Protein AF-A0AAU2NK69-F1 (afdb_monomer)

Nearest PDB structures (foldseek):
  8wtm-assembly1_A  TM=5.846E-01  e=4.350E-03  Arabidopsis thaliana
  7r87-assembly1_B  TM=4.217E-01  e=1.149E-03  Homo sapiens
  7r8b-assembly1_B  TM=4.618E-01  e=5.195E-03  Homo sapiens
  7r8a-assembly1_B  TM=4.905E-01  e=9.670E-03  Homo sapiens
  7r88-assembly1_B  TM=3.684E-01  e=3.980E-03  Homo sapiens

Secondary structure (DSSP, 8-state):
-----------------------PPPP-PPPPP-PPPP---HHHHHHHHHHHHHHHHHHHHH-HHHHIIIIIHHHHHHHHHHHHGGG---S-EEEEEES--HHHHT--THHHHHHHTTEEEEEES-HHHHHHHHHHTS-SEEEEE-TTS-EEEEEE-SSHHHHHHHHHHHHHHHHHHHHHSTTSS-S--EEEEEE---S--HHHHHHHHHHHHHHHHHHHHHHHHHHHHHHHTTHHHHHHHSS--HHHHHHHHHHHHHHHHHHHHHHHHHHHTSTTT-----TTGGGHHHHHHHHHHHHHHHHHHHHHH-SSHHHHHHHHHHHHHHHHHHTTSSS-STTS-HHHHHHHHH-HHHHHHHHHHIIIII---HHHHHHHHHHHHHHHHHHHHHHHHH--SS--

Foldseek 3Di:
DDDDDDDDDDDDDDDDDDDDDDDDDDDDDDPDDPDDDDDDDPVVQVVLLVVLLVVVLVVCVVPPVLCCLLAVVLVVVLVVCLVVQQADDDQAFEEEEAPDDVLLVVDDDPSVVVCVVRYHYHYDPDPVVVLVCQQAVVGQWYWYADPQQEIEIEGECLHNNNLVSVCVSVVVSQVVVQVVVPPDDRSYDYDYDYDHHPYDRVLLLQLLLSLLLSLLLSLLLLLQLVLLVCQVVVVLVVVVVDPHDPVSNVSSSLVSSLVSSVVSSVSSVVVCCPPSNPQDFAPQLCLLSLLSSLQSLLSSLNSLLLNLQDNDSVSSNVSSCVPSVVLSVLLSNHHDNPPPDPVSVVVNVLRLSNLSSQLNSCRGRVNHDPVSNVVSSVSSNVSSVVSNVVSVVSHDSHDD

Sequence (400 aa):
MTADPTQADPARAGGTQADGTGTAVPAQRKPGTPSAPAGQPERERVSAFVSLSRVMLVAFFRDKAAVFFVLLFPLMFLMLFGTLLKGAGSPHAKVEQVGAVQLLDSVQGDGRAELEKVLTLSRSDNEAASLEKVRKGDLDALIKQGPDGRIELRFSAADQVRAGTVQGIVNSVVQQANQAATGKPPAFVLDATRVEDESLKPIQFLTPGLLGWAVATGAVFSASLTLVSWRQKKVLRRLRLAPVSAGSIVASRIAVSVLTALTQTAIFLAIATTPYFGLKLTGNWWLIVPLVVCATIAFMSIGLLAGAVAKTEEAANGISQIIVLPMSFLSGSFFPTDDMPSWLKAISNALPLKHLVTAAQSVLSKGGGVMDALPAMGGLLVFAAVVTAIAWRFFRWEDA

pLDDT: mean 79.32, std 16.95, range [30.45, 98.38]

Mean predicted aligned error: 14.8 Å

Solvent-accessible surface area (backbone atoms only — not comparable to full-atom values): 21645 Å² total; per-residue (Å²): 136,87,78,88,90,86,85,91,86,91,81,89,84,85,88,80,92,82,78,95,76,90,77,80,79,82,78,83,76,75,82,74,76,83,72,75,81,74,81,76,56,68,71,58,52,52,50,50,25,55,51,50,26,51,52,54,49,54,50,46,72,68,34,61,65,60,44,40,61,47,52,49,45,47,51,52,47,50,52,50,52,51,62,67,39,67,49,65,45,63,76,66,35,38,35,35,33,39,56,80,43,63,74,67,70,67,49,62,69,71,62,39,58,58,45,57,75,38,34,51,78,47,80,42,84,50,60,70,61,52,51,49,32,21,31,59,50,79,24,43,25,38,40,35,48,47,98,82,40,34,34,42,35,41,28,20,65,59,34,46,38,28,35,49,49,52,51,51,53,52,50,51,52,45,50,52,56,39,61,73,48,72,95,56,79,75,59,52,47,83,47,77,44,81,41,83,36,72,32,79,41,62,48,44,63,37,48,32,8,46,50,39,48,37,42,39,52,39,26,20,53,54,33,8,41,50,50,28,50,29,46,76,70,46,43,56,62,53,51,72,73,40,101,56,59,69,66,38,53,52,50,22,50,51,52,39,54,37,51,50,45,52,51,39,49,51,55,49,50,59,55,39,45,32,82,90,58,53,42,67,71,30,97,37,34,71,57,48,56,66,41,49,46,30,44,32,52,27,24,26,20,52,8,38,31,31,14,32,73,30,91,43,58,66,50,13,51,52,49,45,46,68,54,49,53,59,46,40,63,52,21,34,23,81,42,86,60,84,86,48,56,70,75,56,41,55,55,22,73,71,37,62,57,20,36,49,16,55,27,33,33,29,17,34,54,68,50,31,54,68,81,61,37,46,62,31,37,52,51,19,44,53,48,18,53,54,40,36,56,54,19,58,76,54,53,63,90,66,88,130

Structure (mmCIF, N/CA/C/O backbone):
data_AF-A0AAU2NK69-F1
#
_entry.id   AF-A0AAU2NK69-F1
#
loop_
_atom_site.group_PDB
_atom_site.id
_atom_site.type_symbol
_atom_site.label_atom_id
_atom_site.label_alt_id
_atom_site.label_comp_id
_atom_site.label_asym_id
_atom_site.label_entity_id
_atom_site.label_seq_id
_atom_site.pdbx_PDB_ins_code
_atom_site.Cartn_x
_atom_site.Cartn_y
_atom_site.Cartn_z
_atom_site.occupancy
_atom_site.B_iso_or_equiv
_atom_site.auth_seq_id
_atom_site.auth_comp_id
_atom_site.auth_asym_id
_atom_site.auth_atom_id
_atom_site.pdbx_PDB_model_num
ATOM 1 N N . MET A 1 1 ? 26.430 24.837 -92.856 1.00 41.66 1 MET A N 1
ATOM 2 C CA . MET A 1 1 ? 27.822 24.435 -92.571 1.00 41.66 1 MET A CA 1
ATOM 3 C C . MET A 1 1 ? 27.748 23.114 -91.810 1.00 41.66 1 MET A C 1
ATOM 5 O O . MET A 1 1 ? 27.564 23.149 -90.607 1.00 41.66 1 MET A O 1
ATOM 9 N N . THR A 1 2 ? 27.391 22.007 -92.479 1.00 37.16 2 THR A N 1
ATOM 10 C CA . THR A 1 2 ? 28.264 21.043 -93.210 1.00 37.16 2 THR A CA 1
ATOM 11 C C . THR A 1 2 ? 29.217 20.314 -92.259 1.00 37.16 2 THR A C 1
ATOM 13 O O . THR A 1 2 ? 29.945 20.997 -91.557 1.00 37.16 2 THR A O 1
ATOM 16 N N . ALA A 1 3 ? 29.384 18.997 -92.214 1.00 33.62 3 ALA A N 1
ATOM 17 C CA . ALA A 1 3 ? 28.722 17.786 -92.704 1.00 33.62 3 ALA A CA 1
ATOM 18 C C . ALA A 1 3 ? 29.544 16.619 -92.079 1.00 33.62 3 ALA A C 1
ATOM 20 O O . ALA A 1 3 ? 30.720 16.808 -91.771 1.00 33.62 3 ALA A O 1
ATOM 21 N N . ASP A 1 4 ? 28.939 15.447 -91.895 1.00 39.50 4 ASP A N 1
ATOM 22 C CA . ASP A 1 4 ? 29.607 14.123 -91.791 1.00 39.50 4 ASP A CA 1
ATOM 23 C C . ASP A 1 4 ? 30.289 13.775 -93.157 1.00 39.50 4 ASP A C 1
ATOM 25 O O . ASP A 1 4 ? 30.136 14.594 -94.074 1.00 39.50 4 ASP A O 1
ATOM 29 N N . PRO A 1 5 ? 30.870 12.590 -93.489 1.00 60.31 5 PRO A N 1
ATOM 30 C CA . PRO A 1 5 ? 31.552 11.471 -92.784 1.00 60.31 5 PRO A CA 1
ATOM 31 C C . PRO A 1 5 ? 32.886 11.042 -93.476 1.00 60.31 5 PRO A C 1
ATOM 33 O O . PRO A 1 5 ? 33.189 11.495 -94.576 1.00 60.31 5 PRO A O 1
ATOM 36 N N . THR A 1 6 ? 33.653 10.087 -92.913 1.00 40.06 6 THR A N 1
ATOM 37 C CA . THR A 1 6 ? 34.457 9.036 -93.631 1.00 40.06 6 THR A CA 1
ATOM 38 C C . THR A 1 6 ? 35.126 8.130 -92.574 1.00 40.06 6 THR A C 1
ATOM 40 O O . THR A 1 6 ? 35.854 8.640 -91.734 1.00 40.06 6 THR A O 1
ATOM 43 N N . GLN A 1 7 ? 34.804 6.851 -92.339 1.00 35.44 7 GLN A N 1
ATOM 44 C CA . GLN A 1 7 ? 34.731 5.616 -93.144 1.00 35.44 7 GLN A CA 1
ATOM 45 C C . GLN A 1 7 ? 36.096 4.987 -93.527 1.00 35.44 7 GLN A C 1
ATOM 47 O O . GLN A 1 7 ? 36.883 5.616 -94.224 1.00 35.44 7 GLN A O 1
ATOM 52 N N . ALA A 1 8 ? 36.243 3.703 -93.136 1.00 33.97 8 ALA A N 1
ATOM 53 C CA . ALA A 1 8 ? 37.130 2.630 -93.639 1.00 33.97 8 ALA A CA 1
ATOM 54 C C . ALA A 1 8 ? 38.636 2.674 -93.276 1.00 33.97 8 ALA A C 1
ATOM 56 O O . ALA A 1 8 ? 39.228 3.740 -93.242 1.00 33.97 8 ALA A O 1
ATOM 57 N N . ASP A 1 9 ? 39.392 1.586 -93.073 1.00 39.81 9 ASP A N 1
ATOM 58 C CA . ASP A 1 9 ? 39.226 0.132 -92.835 1.00 39.81 9 ASP A CA 1
ATOM 59 C C . ASP A 1 9 ? 40.685 -0.400 -92.559 1.00 39.81 9 ASP A C 1
ATOM 61 O O . ASP A 1 9 ? 41.514 0.404 -92.129 1.00 39.81 9 ASP A O 1
ATOM 65 N N . PRO A 1 10 ? 41.090 -1.678 -92.718 1.00 51.94 10 PRO A N 1
ATOM 66 C CA . PRO A 1 10 ? 41.603 -2.529 -91.642 1.00 51.94 10 PRO A CA 1
ATOM 67 C C . PRO A 1 10 ? 43.088 -2.928 -91.807 1.00 51.94 10 PRO A C 1
ATOM 69 O O . PRO A 1 10 ? 43.726 -2.620 -92.808 1.00 51.94 10 PRO A O 1
ATOM 72 N N . ALA A 1 11 ? 43.616 -3.708 -90.853 1.00 32.94 11 ALA A N 1
ATOM 73 C CA . ALA A 1 11 ? 44.327 -4.982 -91.090 1.00 32.94 11 ALA A CA 1
ATOM 74 C C . ALA A 1 11 ? 45.429 -5.274 -90.054 1.00 32.94 11 ALA A C 1
ATOM 76 O O . ALA A 1 11 ? 46.320 -4.461 -89.857 1.00 32.94 11 ALA A O 1
ATOM 77 N N . ARG A 1 12 ? 45.373 -6.519 -89.537 1.00 33.25 12 ARG A N 1
ATOM 78 C CA . ARG A 1 12 ? 46.473 -7.499 -89.335 1.00 33.25 12 ARG A CA 1
ATOM 79 C C . ARG A 1 12 ? 47.702 -7.052 -88.520 1.00 33.25 12 ARG A C 1
ATOM 81 O O . ARG A 1 12 ? 48.270 -6.005 -88.737 1.00 33.25 12 ARG A O 1
ATOM 88 N N . ALA A 1 13 ? 48.313 -7.855 -87.662 1.00 33.56 13 ALA A N 1
ATOM 89 C CA . ALA A 1 13 ? 48.222 -9.264 -87.309 1.00 33.56 13 ALA A CA 1
ATOM 90 C C . ALA A 1 13 ? 49.129 -9.462 -86.078 1.00 33.56 13 ALA A C 1
ATOM 92 O O . ALA A 1 13 ? 50.013 -8.645 -85.830 1.00 33.56 13 ALA A O 1
ATOM 93 N N . GLY A 1 14 ? 48.968 -10.571 -85.359 1.00 32.50 14 GLY A N 1
ATOM 94 C CA . GLY A 1 14 ? 49.970 -11.012 -84.388 1.00 32.50 14 GLY A CA 1
ATOM 95 C C . GLY A 1 14 ? 49.354 -11.782 -83.238 1.00 32.50 14 GLY A C 1
ATOM 96 O O . GLY A 1 14 ? 49.140 -11.231 -82.165 1.00 32.50 14 GLY A O 1
ATOM 97 N N . GLY A 1 15 ? 49.031 -13.048 -83.486 1.00 30.45 15 GLY A N 1
ATOM 98 C CA . GLY A 1 15 ? 48.683 -13.976 -82.424 1.00 30.45 15 GLY A CA 1
ATOM 99 C C . GLY A 1 15 ? 49.918 -14.401 -81.638 1.00 30.45 15 GLY A C 1
ATOM 100 O O . GLY A 1 15 ? 50.970 -14.625 -82.228 1.00 30.45 15 GLY A O 1
ATOM 101 N N . THR A 1 16 ? 49.728 -14.602 -80.336 1.00 36.88 16 THR A N 1
ATOM 102 C CA . THR A 1 16 ? 50.497 -15.568 -79.550 1.00 36.88 16 THR A CA 1
ATOM 103 C C . THR A 1 16 ? 49.541 -16.216 -78.551 1.00 36.88 16 THR A C 1
ATOM 105 O O . THR A 1 16 ? 49.052 -15.571 -77.628 1.00 36.88 16 THR A O 1
ATOM 108 N N . GLN A 1 17 ? 49.235 -17.492 -78.790 1.00 34.06 17 GLN A N 1
ATOM 109 C CA . GLN A 1 17 ? 48.651 -18.422 -77.826 1.00 34.06 17 GLN A CA 1
ATOM 110 C C . GLN A 1 17 ? 49.761 -18.959 -76.916 1.00 34.06 17 GLN A C 1
ATOM 112 O O . GLN A 1 17 ? 50.756 -19.463 -77.428 1.00 34.06 17 GLN A O 1
ATOM 117 N N . ALA A 1 18 ? 49.551 -18.865 -75.604 1.00 35.06 18 ALA A N 1
ATOM 118 C CA . ALA A 1 18 ? 50.078 -19.689 -74.503 1.00 35.06 18 ALA A CA 1
ATOM 119 C C . ALA A 1 18 ? 49.624 -18.967 -73.213 1.00 35.06 18 ALA A C 1
ATOM 121 O O . ALA A 1 18 ? 49.656 -17.745 -73.169 1.00 35.06 18 ALA A O 1
ATOM 122 N N . ASP A 1 19 ? 49.153 -19.557 -72.127 1.00 34.94 19 ASP A N 1
ATOM 123 C CA . ASP A 1 19 ? 49.044 -20.939 -71.699 1.00 34.94 19 ASP A CA 1
ATOM 124 C C . ASP A 1 19 ? 48.004 -20.962 -70.559 1.00 34.94 19 ASP A C 1
ATOM 126 O O . ASP A 1 19 ? 47.722 -19.932 -69.936 1.00 34.94 19 ASP A O 1
ATOM 130 N N . GLY A 1 20 ? 47.393 -22.111 -70.301 1.00 37.00 20 GLY A N 1
ATOM 131 C CA . GLY A 1 20 ? 46.309 -22.235 -69.332 1.00 37.00 20 GLY A CA 1
ATOM 132 C C . GLY A 1 20 ? 46.740 -21.997 -67.882 1.00 37.00 20 GLY A C 1
ATOM 133 O O . GLY A 1 20 ? 47.707 -22.573 -67.408 1.00 37.00 20 GLY A O 1
ATOM 134 N N . THR A 1 21 ? 45.944 -21.233 -67.134 1.00 38.16 21 THR A N 1
ATOM 135 C CA . THR A 1 21 ? 45.695 -21.471 -65.702 1.00 38.16 21 THR A CA 1
ATOM 136 C C . THR A 1 21 ? 44.331 -20.886 -65.342 1.00 38.16 21 THR A C 1
ATOM 138 O O . THR A 1 21 ? 44.120 -19.675 -65.325 1.00 38.16 21 THR A O 1
ATOM 141 N N . GLY A 1 22 ? 43.363 -21.767 -65.090 1.00 38.09 22 GLY A N 1
ATOM 142 C CA . GLY A 1 22 ? 42.047 -21.378 -64.607 1.00 38.09 22 GLY A CA 1
ATOM 143 C C . GLY A 1 22 ? 42.153 -20.785 -63.206 1.00 38.09 22 GLY A C 1
ATOM 144 O O . GLY A 1 22 ? 42.473 -21.490 -62.252 1.00 38.09 22 GLY A O 1
ATOM 145 N N . THR A 1 23 ? 41.854 -19.498 -63.068 1.00 40.66 23 THR A N 1
ATOM 146 C CA . THR A 1 23 ? 41.579 -18.876 -61.772 1.00 40.66 23 THR A CA 1
ATOM 147 C C . THR A 1 23 ? 40.068 -18.804 -61.586 1.00 40.66 23 THR A C 1
ATOM 149 O O . THR A 1 23 ? 39.355 -18.041 -62.233 1.00 40.66 23 THR A O 1
ATOM 152 N N . ALA A 1 24 ? 39.571 -19.688 -60.722 1.00 41.47 24 ALA A N 1
ATOM 153 C CA . ALA A 1 24 ? 38.180 -19.757 -60.315 1.00 41.47 24 ALA A CA 1
ATOM 154 C C . ALA A 1 24 ? 37.715 -18.423 -59.708 1.00 41.47 24 ALA A C 1
ATOM 156 O O . ALA A 1 24 ? 38.338 -17.880 -58.795 1.00 41.47 24 ALA A O 1
ATOM 157 N N . VAL A 1 25 ? 36.580 -17.928 -60.197 1.00 45.50 25 VAL A N 1
ATOM 158 C CA . VAL A 1 25 ? 35.818 -16.826 -59.602 1.00 45.50 25 VAL A CA 1
ATOM 159 C C . VAL A 1 25 ? 35.436 -17.217 -58.165 1.00 45.50 25 VAL A C 1
ATOM 161 O O . VAL A 1 25 ? 34.802 -18.261 -57.985 1.00 45.50 25 VAL A O 1
ATOM 164 N N . PRO A 1 26 ? 35.770 -16.437 -57.120 1.00 40.78 26 PRO A N 1
ATOM 165 C CA . PRO A 1 26 ? 35.341 -16.773 -55.772 1.00 40.78 26 PRO A CA 1
ATOM 166 C C . PRO A 1 26 ? 33.831 -16.541 -55.648 1.00 40.78 26 PRO A C 1
ATOM 168 O O . PRO A 1 26 ? 33.332 -15.425 -55.795 1.00 40.78 26 PRO A O 1
ATOM 171 N N . ALA A 1 27 ? 33.099 -17.622 -55.378 1.00 45.53 27 ALA A N 1
ATOM 172 C CA . ALA A 1 27 ? 31.671 -17.599 -55.107 1.00 45.53 27 ALA A CA 1
ATOM 173 C C . ALA A 1 27 ? 31.355 -16.643 -53.942 1.00 45.53 27 ALA A C 1
ATOM 175 O O . ALA A 1 27 ? 31.844 -16.815 -52.822 1.00 45.53 27 ALA A O 1
ATOM 176 N N . GLN A 1 28 ? 30.503 -15.649 -54.203 1.00 47.31 28 GLN A N 1
ATOM 177 C CA . GLN A 1 28 ? 29.918 -14.785 -53.182 1.00 47.31 28 GLN A CA 1
ATOM 178 C C . GLN A 1 28 ? 29.168 -15.647 -52.155 1.00 47.31 28 GLN A C 1
ATOM 180 O O . GLN A 1 28 ? 28.107 -16.207 -52.438 1.00 47.31 28 GLN A O 1
ATOM 185 N N . ARG A 1 29 ? 29.714 -15.760 -50.938 1.00 42.28 29 ARG A N 1
ATOM 186 C CA . ARG A 1 29 ? 28.979 -16.316 -49.798 1.00 42.28 29 ARG A CA 1
ATOM 187 C C . ARG A 1 29 ? 27.814 -15.378 -49.479 1.00 42.28 29 ARG A C 1
ATOM 189 O O . ARG A 1 29 ? 28.032 -14.229 -49.103 1.00 42.28 29 ARG A O 1
ATOM 196 N N . LYS A 1 30 ? 26.584 -15.886 -49.610 1.00 46.16 30 LYS A N 1
ATOM 197 C CA . LYS A 1 30 ? 25.376 -15.250 -49.063 1.00 46.16 30 LYS A CA 1
ATOM 198 C C . LYS A 1 30 ? 25.632 -14.869 -47.593 1.00 46.16 30 LYS A C 1
ATOM 200 O O . LYS A 1 30 ? 26.174 -15.705 -46.864 1.00 46.16 30 LYS A O 1
ATOM 205 N N . PRO A 1 31 ? 25.255 -13.662 -47.135 1.00 43.19 31 PRO A N 1
ATOM 206 C CA . PRO A 1 31 ? 25.358 -13.314 -45.726 1.00 43.19 31 PRO A CA 1
ATOM 207 C C . PRO A 1 31 ? 24.465 -14.269 -44.933 1.00 43.19 31 PRO A C 1
ATOM 209 O O . PRO A 1 31 ? 23.253 -14.327 -45.144 1.00 43.19 31 PRO A O 1
ATOM 212 N N . GLY A 1 32 ? 25.089 -15.068 -44.068 1.00 41.06 32 GLY A N 1
ATOM 213 C CA . GLY A 1 32 ? 24.374 -15.930 -43.143 1.00 41.06 32 GLY A CA 1
ATOM 214 C C . GLY A 1 32 ? 23.431 -15.086 -42.296 1.00 41.06 32 GLY A C 1
ATOM 215 O O . GLY A 1 32 ? 23.815 -14.045 -41.761 1.00 41.06 32 GLY A O 1
ATOM 216 N N . THR A 1 33 ? 22.184 -15.529 -42.189 1.00 45.34 33 THR A N 1
ATOM 217 C CA . THR A 1 33 ? 21.250 -15.080 -41.159 1.00 45.34 33 THR A CA 1
ATOM 218 C C . THR A 1 33 ? 21.982 -15.122 -39.811 1.00 45.34 33 THR A C 1
ATOM 220 O O . THR A 1 33 ? 22.627 -16.139 -39.542 1.00 45.34 33 THR A O 1
ATOM 223 N N . PRO A 1 34 ? 21.938 -14.080 -38.958 1.00 42.38 34 PRO A N 1
ATOM 224 C CA . PRO A 1 34 ? 22.529 -14.174 -37.633 1.00 42.38 34 PRO A CA 1
ATOM 225 C C . PRO A 1 34 ? 21.760 -15.254 -36.874 1.00 42.38 34 PRO A C 1
ATOM 227 O O . PRO A 1 34 ? 20.625 -15.045 -36.448 1.00 42.38 34 PRO A O 1
ATOM 230 N N . SER A 1 35 ? 22.353 -16.437 -36.754 1.00 46.38 35 SER A N 1
ATOM 231 C CA . SER A 1 35 ? 21.906 -17.454 -35.818 1.00 46.38 35 SER A CA 1
ATOM 232 C C . SER A 1 35 ? 21.908 -16.814 -34.433 1.00 46.38 35 SER A C 1
ATOM 234 O O . SER A 1 35 ? 22.953 -16.348 -33.972 1.00 46.38 35 SER A O 1
ATOM 236 N N . ALA A 1 36 ? 20.733 -16.741 -33.801 1.00 45.91 36 ALA A N 1
ATOM 237 C CA . ALA A 1 36 ? 20.600 -16.319 -32.413 1.00 45.91 36 ALA A CA 1
ATOM 238 C C . ALA A 1 36 ? 21.638 -17.078 -31.566 1.00 45.91 36 ALA A C 1
ATOM 240 O O . ALA A 1 36 ? 21.773 -18.292 -31.750 1.00 45.91 36 ALA A O 1
ATOM 241 N N . PRO A 1 37 ? 22.403 -16.409 -30.685 1.00 49.41 37 PRO A N 1
ATOM 242 C CA . PRO A 1 37 ? 23.441 -17.093 -29.938 1.00 49.41 37 PRO A CA 1
ATOM 243 C C . PRO A 1 37 ? 22.795 -18.169 -29.062 1.00 49.41 37 PRO A C 1
ATOM 245 O O . PRO A 1 37 ? 21.971 -17.879 -28.189 1.00 49.41 37 PRO A O 1
ATOM 248 N N . ALA A 1 38 ? 23.166 -19.419 -29.345 1.00 53.62 38 ALA A N 1
ATOM 249 C CA . ALA A 1 38 ? 22.882 -20.576 -28.516 1.00 53.62 38 ALA A CA 1
ATOM 250 C C . ALA A 1 38 ? 23.330 -20.299 -27.071 1.00 53.62 38 ALA A C 1
ATOM 252 O O . ALA A 1 38 ? 24.283 -19.558 -26.831 1.00 53.62 38 ALA A O 1
ATOM 253 N N . GLY A 1 39 ? 22.577 -20.848 -26.117 1.00 53.22 39 GLY A N 1
ATOM 254 C CA . GLY A 1 39 ? 22.547 -20.437 -24.718 1.00 53.22 39 GLY A CA 1
ATOM 255 C C . GLY A 1 39 ? 23.902 -20.112 -24.086 1.00 53.22 39 GLY A C 1
ATOM 256 O O . GLY A 1 39 ? 24.739 -20.985 -23.899 1.00 53.22 39 GLY A O 1
ATOM 257 N N . GLN A 1 40 ? 24.054 -18.855 -23.661 1.00 57.31 40 GLN A N 1
ATOM 258 C CA . GLN A 1 40 ? 25.111 -18.446 -22.734 1.00 57.31 40 GLN A CA 1
ATOM 259 C C . GLN A 1 40 ? 25.109 -19.347 -21.487 1.00 57.31 40 GLN A C 1
ATOM 261 O O . GLN A 1 40 ? 24.011 -19.607 -20.968 1.00 57.31 40 GLN A O 1
ATOM 266 N N . PRO A 1 41 ? 26.282 -19.780 -20.986 1.00 62.84 41 PRO A N 1
ATOM 267 C CA . PRO A 1 41 ? 26.386 -20.631 -19.807 1.00 62.84 41 PRO A CA 1
ATOM 268 C C . PRO A 1 41 ? 25.707 -19.979 -18.595 1.00 62.84 41 PRO A C 1
ATOM 270 O O . PRO A 1 41 ? 25.813 -18.774 -18.367 1.00 62.84 41 PRO A O 1
ATOM 273 N N . GLU A 1 42 ? 25.003 -20.782 -17.795 1.00 60.50 42 GLU A N 1
ATOM 274 C CA . GLU A 1 42 ? 24.213 -20.342 -16.632 1.00 60.50 42 GLU A CA 1
ATOM 275 C C . GLU A 1 42 ? 25.010 -19.430 -15.681 1.00 60.50 42 GLU A C 1
ATOM 277 O O . GLU A 1 42 ? 24.503 -18.420 -15.191 1.00 60.50 42 GLU A O 1
ATOM 282 N N . ARG A 1 43 ? 26.308 -19.713 -15.522 1.00 60.94 43 ARG A N 1
ATOM 283 C CA . ARG A 1 43 ? 27.243 -18.939 -14.698 1.00 60.94 43 ARG A CA 1
ATOM 284 C C . ARG A 1 43 ? 27.451 -17.500 -15.193 1.00 60.94 43 ARG A C 1
ATOM 286 O O . ARG A 1 43 ? 27.555 -16.588 -14.374 1.00 60.94 43 ARG A O 1
ATOM 293 N N . GLU A 1 44 ? 27.462 -17.269 -16.508 1.00 65.88 44 GLU A N 1
ATOM 294 C CA . GLU A 1 44 ? 27.548 -15.919 -17.089 1.00 65.88 44 GLU A CA 1
ATOM 295 C C . GLU A 1 44 ? 26.238 -15.144 -16.910 1.00 65.88 44 GLU A C 1
ATOM 297 O O . GLU A 1 44 ? 26.263 -13.955 -16.592 1.00 65.88 44 GLU A O 1
ATOM 302 N N . ARG A 1 45 ? 25.086 -15.823 -17.012 1.00 62.78 45 ARG A N 1
ATOM 303 C CA . ARG A 1 45 ? 23.766 -15.209 -16.779 1.00 62.78 45 ARG A CA 1
ATOM 304 C C . ARG A 1 45 ? 23.583 -14.769 -15.328 1.00 62.78 45 ARG A C 1
ATOM 306 O O . ARG A 1 45 ? 23.096 -13.664 -15.086 1.00 62.78 45 ARG A O 1
ATOM 313 N N . VAL A 1 46 ? 23.991 -15.609 -14.373 1.00 66.06 46 VAL A N 1
ATOM 314 C CA . VAL A 1 46 ? 23.967 -15.287 -12.937 1.00 66.06 46 VAL A CA 1
ATOM 315 C C . VAL A 1 46 ? 24.922 -14.130 -12.632 1.00 66.06 46 VAL A C 1
ATOM 317 O O . VAL A 1 46 ? 24.538 -13.191 -11.936 1.00 66.06 46 VAL A O 1
ATOM 320 N N . SER A 1 47 ? 26.126 -14.133 -13.215 1.00 78.44 47 SER A N 1
ATOM 321 C CA . SER A 1 47 ? 27.089 -13.031 -13.074 1.00 78.44 47 SER A CA 1
ATOM 322 C C . SER A 1 47 ? 26.531 -11.702 -13.602 1.00 78.44 47 SER A C 1
ATOM 324 O O . SER A 1 47 ? 26.612 -10.674 -12.923 1.00 78.44 47 SER A O 1
ATOM 326 N N . ALA A 1 48 ? 25.875 -11.723 -14.768 1.00 80.75 48 ALA A N 1
ATOM 327 C CA . ALA A 1 48 ? 25.240 -10.542 -15.344 1.00 80.75 48 ALA A CA 1
ATOM 328 C C . ALA A 1 48 ? 24.080 -10.025 -14.479 1.00 80.75 48 ALA A C 1
ATOM 330 O O . ALA A 1 48 ? 24.004 -8.822 -14.227 1.00 80.75 48 ALA A O 1
ATOM 331 N N . PHE A 1 49 ? 23.216 -10.917 -13.977 1.00 84.81 49 PHE A N 1
ATOM 332 C CA . PHE A 1 49 ? 22.122 -10.547 -13.076 1.00 84.81 49 PHE A CA 1
ATOM 333 C C . PHE A 1 49 ? 22.641 -9.873 -11.800 1.00 84.81 49 PHE A C 1
ATOM 335 O O . PHE A 1 49 ? 22.192 -8.782 -11.453 1.00 84.81 49 PHE A O 1
ATOM 342 N N . VAL A 1 50 ? 23.613 -10.489 -11.119 1.00 84.94 50 VAL A N 1
ATOM 343 C CA . VAL A 1 50 ? 24.173 -9.960 -9.865 1.00 84.94 50 VAL A CA 1
ATOM 344 C C . VAL A 1 50 ? 24.873 -8.621 -10.100 1.00 84.94 50 VAL A C 1
ATOM 346 O O . VAL A 1 50 ? 24.676 -7.679 -9.330 1.00 84.94 50 VAL A O 1
ATOM 349 N N . SER A 1 51 ? 25.653 -8.509 -11.179 1.00 87.12 51 SER A N 1
ATOM 350 C CA . SER A 1 51 ? 26.364 -7.278 -11.530 1.00 87.12 51 SER A CA 1
ATOM 351 C C . SER A 1 51 ? 25.399 -6.122 -11.812 1.00 87.12 51 SER A C 1
ATOM 353 O O . SER A 1 51 ? 25.520 -5.053 -11.208 1.00 87.12 51 SER A O 1
ATOM 355 N N . LEU A 1 52 ? 24.381 -6.347 -12.652 1.00 86.00 52 LEU A N 1
ATOM 356 C CA . LEU A 1 52 ? 23.366 -5.338 -12.961 1.00 86.00 52 LEU A CA 1
ATOM 357 C C . LEU A 1 52 ? 22.569 -4.932 -11.721 1.00 86.00 52 LEU A C 1
ATOM 359 O O . LEU A 1 52 ? 22.412 -3.737 -11.467 1.00 86.00 52 LEU A O 1
ATOM 363 N N . SER A 1 53 ? 22.123 -5.905 -10.923 1.00 87.06 53 SER A N 1
ATOM 364 C CA . SER A 1 53 ? 21.380 -5.644 -9.689 1.00 87.06 53 SER A CA 1
ATOM 365 C C . SER A 1 53 ? 22.198 -4.789 -8.719 1.00 87.06 53 SER A C 1
ATOM 367 O O . SER A 1 53 ? 21.697 -3.802 -8.183 1.00 87.06 53 SER A O 1
ATOM 369 N N . ARG A 1 54 ? 23.490 -5.097 -8.550 1.00 90.25 54 ARG A N 1
ATOM 370 C CA . ARG A 1 54 ? 24.395 -4.311 -7.703 1.00 90.25 54 ARG A CA 1
ATOM 371 C C . ARG A 1 54 ? 24.554 -2.880 -8.212 1.00 90.25 54 ARG A C 1
ATOM 373 O O . ARG A 1 54 ? 24.463 -1.945 -7.420 1.00 90.25 54 ARG A O 1
ATOM 380 N N . VAL A 1 55 ? 24.789 -2.693 -9.511 1.00 88.44 55 VAL A N 1
ATOM 381 C CA . VAL A 1 55 ? 24.969 -1.358 -10.106 1.00 88.44 55 VAL A CA 1
ATOM 382 C C . VAL A 1 55 ? 23.715 -0.507 -9.930 1.00 88.44 55 VAL A C 1
ATOM 384 O O . VAL A 1 55 ? 23.812 0.641 -9.502 1.00 88.44 55 VAL A O 1
ATOM 387 N N . MET A 1 56 ? 22.540 -1.068 -10.213 1.00 87.56 56 MET A N 1
ATOM 388 C CA . MET A 1 56 ? 21.261 -0.380 -10.037 1.00 87.56 56 MET A CA 1
ATOM 389 C C . MET A 1 56 ? 21.002 0.006 -8.580 1.00 87.56 56 MET A C 1
ATOM 391 O O . MET A 1 56 ? 20.558 1.121 -8.318 1.00 87.56 56 MET A O 1
ATOM 395 N N . LEU A 1 57 ? 21.304 -0.890 -7.636 1.00 88.38 57 LEU A N 1
ATOM 396 C CA . LEU A 1 57 ? 21.126 -0.626 -6.212 1.00 88.38 57 LEU A CA 1
ATOM 397 C C . LEU A 1 57 ? 22.048 0.507 -5.738 1.00 88.38 57 LEU A C 1
ATOM 399 O O . LEU A 1 57 ? 21.605 1.435 -5.066 1.00 88.38 57 LEU A O 1
ATOM 403 N N . VAL A 1 58 ? 23.320 0.481 -6.145 1.00 88.50 58 VAL A N 1
ATOM 404 C CA . VAL A 1 58 ? 24.276 1.558 -5.843 1.00 88.50 58 VAL A CA 1
ATOM 405 C C . VAL A 1 58 ? 23.840 2.879 -6.480 1.00 88.50 58 VAL A C 1
ATOM 407 O O . VAL A 1 58 ? 23.964 3.926 -5.849 1.00 88.50 58 VAL A O 1
ATOM 410 N N . ALA A 1 59 ? 23.319 2.851 -7.709 1.00 86.19 59 ALA A N 1
ATOM 411 C CA . ALA A 1 59 ? 22.800 4.043 -8.373 1.00 86.19 59 ALA A CA 1
ATOM 412 C C . ALA A 1 59 ? 21.611 4.646 -7.610 1.00 86.19 59 ALA A C 1
ATOM 414 O O . ALA A 1 59 ? 21.592 5.856 -7.405 1.00 86.19 59 ALA A O 1
ATOM 415 N N . PHE A 1 60 ? 20.682 3.813 -7.127 1.00 86.81 60 PHE A N 1
ATOM 416 C CA . PHE A 1 60 ? 19.554 4.258 -6.306 1.00 86.81 60 PHE A CA 1
ATOM 417 C C . PHE A 1 60 ? 20.022 4.977 -5.037 1.00 86.81 60 PHE A C 1
ATOM 419 O O . PHE A 1 60 ? 19.621 6.108 -4.803 1.00 86.81 60 PHE A O 1
ATOM 426 N N . PHE A 1 61 ? 20.930 4.379 -4.258 1.00 87.56 61 PHE A N 1
ATOM 427 C CA . PHE A 1 61 ? 21.419 5.007 -3.023 1.00 87.56 61 PHE A CA 1
ATOM 428 C C . PHE A 1 61 ? 22.272 6.264 -3.253 1.00 87.56 61 PHE A C 1
ATOM 430 O O . PHE A 1 61 ? 22.424 7.080 -2.345 1.00 87.56 61 PHE A O 1
ATOM 437 N N . ARG A 1 62 ? 22.841 6.435 -4.452 1.00 89.12 62 ARG A N 1
ATOM 438 C CA . ARG A 1 62 ? 23.557 7.661 -4.842 1.00 89.12 62 ARG A CA 1
ATOM 439 C C . ARG A 1 62 ? 22.613 8.789 -5.252 1.00 89.12 62 ARG A C 1
ATOM 441 O O . ARG A 1 62 ? 22.992 9.955 -5.143 1.00 89.12 62 ARG A O 1
ATOM 448 N N . ASP A 1 63 ? 21.411 8.457 -5.707 1.00 88.12 63 ASP A N 1
ATOM 449 C CA . ASP A 1 63 ? 20.375 9.429 -6.023 1.00 88.12 63 ASP A CA 1
ATOM 450 C C . ASP A 1 63 ? 19.668 9.880 -4.737 1.00 88.12 63 ASP A C 1
ATOM 452 O O . ASP A 1 63 ? 18.723 9.260 -4.245 1.00 88.12 63 ASP A O 1
ATOM 456 N N . LYS A 1 64 ? 20.145 10.998 -4.181 1.00 87.19 64 LYS A N 1
ATOM 457 C CA . LYS A 1 64 ? 19.599 11.582 -2.949 1.00 87.19 64 LYS A CA 1
ATOM 458 C C . LYS A 1 64 ? 18.115 11.927 -3.073 1.00 87.19 64 LYS A C 1
ATOM 460 O O . LYS A 1 64 ? 17.396 11.816 -2.082 1.00 87.19 64 LYS A O 1
ATOM 465 N N . ALA A 1 65 ? 17.661 12.339 -4.259 1.00 84.00 65 ALA A N 1
ATOM 466 C CA . ALA A 1 65 ? 16.263 12.678 -4.481 1.00 84.00 65 ALA A CA 1
ATOM 467 C C . ALA A 1 65 ? 15.403 11.409 -4.449 1.00 84.00 65 ALA A C 1
ATOM 469 O O . ALA A 1 65 ? 14.414 11.362 -3.717 1.00 84.00 65 ALA A O 1
ATOM 470 N N . ALA A 1 66 ? 15.819 10.350 -5.151 1.00 83.25 66 ALA A N 1
ATOM 471 C CA . ALA A 1 66 ? 15.118 9.067 -5.120 1.00 83.25 66 ALA A CA 1
ATOM 472 C C . ALA A 1 66 ? 15.065 8.472 -3.704 1.00 83.25 66 ALA A C 1
ATOM 474 O O . ALA A 1 66 ? 14.003 8.043 -3.257 1.00 83.25 66 ALA A O 1
ATOM 475 N N . VAL A 1 67 ? 16.179 8.500 -2.965 1.00 87.25 67 VAL A N 1
ATOM 476 C CA . VAL A 1 67 ? 16.231 8.036 -1.569 1.00 87.25 67 VAL A CA 1
ATOM 477 C C . VAL A 1 67 ? 15.278 8.840 -0.683 1.00 87.25 67 VAL A C 1
ATOM 479 O O . VAL A 1 67 ? 14.528 8.251 0.095 1.00 87.25 67 VAL A O 1
ATOM 482 N N . PHE A 1 68 ? 15.264 10.169 -0.815 1.00 87.81 68 PHE A N 1
ATOM 483 C CA . PHE A 1 68 ? 14.370 11.032 -0.045 1.00 87.81 68 PHE A CA 1
ATOM 484 C C . PHE A 1 68 ? 12.893 10.703 -0.303 1.00 87.81 68 PHE A C 1
ATOM 486 O O . PHE A 1 68 ? 12.148 10.461 0.644 1.00 87.81 68 PHE A O 1
ATOM 493 N N . PHE A 1 69 ? 12.469 10.642 -1.568 1.00 83.44 69 PHE A N 1
ATOM 494 C CA . PHE A 1 69 ? 11.059 10.422 -1.908 1.00 83.44 69 PHE A CA 1
ATOM 495 C C . PHE A 1 69 ? 10.580 8.992 -1.646 1.00 83.44 69 PHE A C 1
ATOM 497 O O . PHE A 1 69 ? 9.420 8.799 -1.294 1.00 83.44 69 PHE A O 1
ATOM 504 N N . VAL A 1 70 ? 11.446 7.988 -1.797 1.00 85.62 70 VAL A N 1
ATOM 505 C CA . VAL A 1 70 ? 11.064 6.583 -1.594 1.00 85.62 70 VAL A CA 1
ATOM 506 C C . VAL A 1 70 ? 11.141 6.184 -0.120 1.00 85.62 70 VAL A C 1
ATOM 508 O O . VAL A 1 70 ? 10.258 5.481 0.362 1.00 85.62 70 VAL A O 1
ATOM 511 N N . LEU A 1 71 ? 12.165 6.628 0.619 1.00 87.00 71 LEU A N 1
ATOM 512 C CA . LEU A 1 71 ? 12.354 6.227 2.018 1.00 87.00 71 LEU A CA 1
ATOM 513 C C . LEU A 1 71 ? 11.848 7.274 3.011 1.00 87.00 71 LEU A C 1
ATOM 515 O O . LEU A 1 71 ? 11.107 6.929 3.926 1.00 87.00 71 LEU A O 1
ATOM 519 N N . LEU A 1 72 ? 12.239 8.542 2.860 1.00 88.00 72 LEU A N 1
ATOM 520 C CA . LEU A 1 72 ? 12.000 9.562 3.888 1.00 88.00 72 LEU A CA 1
ATOM 521 C C . LEU A 1 72 ? 10.570 10.114 3.845 1.00 88.00 72 LEU A C 1
ATOM 523 O O . LEU A 1 72 ? 9.928 10.284 4.878 1.00 88.00 72 LEU A O 1
ATOM 527 N N . PHE A 1 73 ? 10.057 10.381 2.648 1.00 87.81 73 PHE A N 1
ATOM 528 C CA . PHE A 1 73 ? 8.771 11.046 2.457 1.00 87.81 73 PHE A CA 1
ATOM 529 C C . PHE A 1 73 ? 7.576 10.261 3.037 1.00 87.81 73 PHE A C 1
ATOM 531 O O . PHE A 1 73 ? 6.784 10.859 3.768 1.00 87.81 73 PHE A O 1
ATOM 538 N N . PRO A 1 74 ? 7.457 8.931 2.853 1.00 88.50 74 PRO A N 1
ATOM 539 C CA . PRO A 1 74 ? 6.422 8.148 3.529 1.00 88.50 74 PRO A CA 1
ATOM 540 C C . PRO A 1 74 ? 6.501 8.203 5.054 1.00 88.50 74 PRO A C 1
ATOM 542 O O . PRO A 1 74 ? 5.471 8.208 5.722 1.00 88.50 74 PRO A O 1
ATOM 545 N N . LEU A 1 75 ? 7.711 8.271 5.613 1.00 90.38 75 LEU A N 1
ATOM 546 C CA . LEU A 1 75 ? 7.911 8.392 7.057 1.00 90.38 75 LEU A CA 1
ATOM 547 C C . LEU A 1 75 ? 7.489 9.768 7.564 1.00 90.38 75 LEU A C 1
ATOM 549 O O . LEU A 1 75 ? 6.910 9.865 8.640 1.00 90.38 75 LEU A O 1
ATOM 553 N N . MET A 1 76 ? 7.712 10.825 6.778 1.00 90.75 76 MET A N 1
ATOM 554 C CA . MET A 1 76 ? 7.172 12.151 7.083 1.00 90.75 76 MET A CA 1
ATOM 555 C C . MET A 1 76 ? 5.642 12.148 7.069 1.00 90.75 76 MET A C 1
ATOM 557 O O . MET A 1 76 ? 5.031 12.758 7.938 1.00 90.75 76 MET A O 1
ATOM 561 N N . PHE A 1 77 ? 5.015 11.432 6.133 1.00 85.69 77 PHE A N 1
ATOM 562 C CA . PHE A 1 77 ? 3.561 11.252 6.124 1.00 85.69 77 PHE A CA 1
ATOM 563 C C . PHE A 1 77 ? 3.081 10.445 7.327 1.00 85.69 77 PHE A C 1
ATOM 565 O O . PHE A 1 77 ? 2.123 10.847 7.975 1.00 85.69 77 PHE A O 1
ATOM 572 N N . LEU A 1 78 ? 3.762 9.357 7.684 1.00 86.56 78 LEU A N 1
ATOM 573 C CA . LEU A 1 78 ? 3.464 8.607 8.903 1.00 86.56 78 LEU A CA 1
ATOM 574 C C . LEU A 1 78 ? 3.556 9.512 10.139 1.00 86.56 78 LEU A C 1
ATOM 576 O O . LEU A 1 78 ? 2.657 9.505 10.973 1.00 86.56 78 LEU A O 1
ATOM 580 N N . MET A 1 79 ? 4.598 10.337 10.217 1.00 86.88 79 MET A N 1
ATOM 581 C CA . MET A 1 79 ? 4.815 11.311 11.283 1.00 86.88 79 MET A CA 1
ATOM 582 C C . MET A 1 79 ? 3.703 12.366 11.342 1.00 86.88 79 MET A C 1
ATOM 584 O O . MET A 1 79 ? 3.125 12.607 12.402 1.00 86.88 79 MET A O 1
ATOM 588 N N . LEU A 1 80 ? 3.364 12.961 10.200 1.00 85.25 80 LEU A N 1
ATOM 589 C CA . LEU A 1 80 ? 2.320 13.971 10.064 1.00 85.25 80 LEU A CA 1
ATOM 590 C C . LEU A 1 80 ? 0.932 13.401 10.383 1.00 85.25 80 LEU A C 1
ATOM 592 O O . LEU A 1 80 ? 0.224 13.947 11.215 1.00 85.25 80 LEU A O 1
ATOM 596 N N . PHE A 1 81 ? 0.533 12.291 9.764 1.00 76.88 81 PHE A N 1
ATOM 597 C CA . PHE A 1 81 ? -0.790 11.701 9.982 1.00 76.88 81 PHE A CA 1
ATOM 598 C C . PHE A 1 81 ? -0.893 11.050 11.364 1.00 76.88 81 PHE A C 1
ATOM 600 O O . PHE A 1 81 ? -1.924 11.159 12.019 1.00 76.88 81 PHE A O 1
ATOM 607 N N . GLY A 1 82 ? 0.184 10.441 11.860 1.00 72.81 82 GLY A N 1
ATOM 608 C CA . GLY A 1 82 ? 0.229 9.891 13.212 1.00 72.81 82 GLY A CA 1
ATOM 609 C C . GLY A 1 82 ? 0.130 10.957 14.305 1.00 72.81 82 GLY A C 1
ATOM 610 O O . GLY A 1 82 ? -0.449 10.687 15.355 1.00 72.81 82 GLY A O 1
ATOM 611 N N . THR A 1 83 ? 0.635 12.173 14.065 1.00 75.50 83 THR A N 1
ATOM 612 C CA . THR A 1 83 ? 0.453 13.310 14.986 1.00 75.50 83 THR A CA 1
ATOM 613 C C . THR A 1 83 ? -0.919 13.947 14.843 1.00 75.50 83 THR A C 1
ATOM 615 O O . THR A 1 83 ? -1.601 14.148 15.846 1.00 75.50 83 THR A O 1
ATOM 618 N N . LEU A 1 84 ? -1.337 14.225 13.608 1.00 73.12 84 LEU A N 1
ATOM 619 C CA . LEU A 1 84 ? -2.575 14.934 13.301 1.00 73.12 84 LEU A CA 1
ATOM 620 C C . LEU A 1 84 ? -3.822 14.137 13.714 1.00 73.12 84 LEU A C 1
ATOM 622 O O . LEU A 1 84 ? -4.748 14.698 14.290 1.00 73.12 84 LEU A O 1
ATOM 626 N N . LEU A 1 85 ? -3.853 12.825 13.449 1.00 64.12 85 LEU A N 1
ATOM 627 C CA . LEU A 1 85 ? -5.031 11.979 13.690 1.00 64.12 85 LEU A CA 1
ATOM 628 C C . LEU A 1 85 ? -5.057 11.302 15.056 1.00 64.12 85 LEU A C 1
ATOM 630 O O . LEU A 1 85 ? -5.963 10.520 15.331 1.00 64.12 85 LEU A O 1
ATOM 634 N N . LYS A 1 86 ? -4.130 11.637 15.956 1.00 59.28 86 LYS A N 1
ATOM 635 C CA . LYS A 1 86 ? -4.147 11.128 17.334 1.00 59.28 86 LYS A CA 1
ATOM 636 C C . LYS A 1 86 ? -5.440 11.485 18.097 1.00 59.28 86 LYS A C 1
ATOM 638 O O . LYS A 1 86 ? -5.688 10.895 19.144 1.00 59.28 86 LYS A O 1
ATOM 643 N N . GLY A 1 87 ? -6.261 12.398 17.566 1.00 51.44 87 GLY A N 1
ATOM 644 C CA . GLY A 1 87 ? -7.576 12.750 18.103 1.00 51.44 87 GLY A CA 1
ATOM 645 C C . GLY A 1 87 ? -8.724 12.809 17.088 1.00 51.44 87 GLY A C 1
ATOM 646 O O . GLY A 1 87 ? -9.777 13.297 17.466 1.00 51.44 87 GLY A O 1
ATOM 647 N N . ALA A 1 88 ? -8.568 12.361 15.833 1.00 49.78 88 ALA A N 1
ATOM 648 C CA . ALA A 1 88 ? -9.597 12.525 14.793 1.00 49.78 88 ALA A CA 1
ATOM 649 C C . ALA A 1 88 ? -10.332 11.208 14.487 1.00 49.78 88 ALA A C 1
ATOM 651 O O . ALA A 1 88 ? -9.843 10.365 13.736 1.00 49.78 88 ALA A O 1
ATOM 652 N N . GLY A 1 89 ? -11.512 11.056 15.077 1.00 52.59 89 GLY A N 1
ATOM 653 C CA . GLY A 1 89 ? -12.463 9.982 14.812 1.00 52.59 89 GLY A CA 1
ATOM 654 C C . GLY A 1 89 ? -13.537 10.296 13.791 1.00 52.59 89 GLY A C 1
ATOM 655 O O . GLY A 1 89 ? -13.792 11.458 13.481 1.00 52.59 89 GLY A O 1
ATOM 656 N N . SER A 1 90 ? -14.224 9.256 13.316 1.00 54.06 90 SER A N 1
ATOM 657 C CA . SER A 1 90 ? -15.475 9.410 12.561 1.00 54.06 90 SER A CA 1
ATOM 658 C C . SER A 1 90 ? -16.622 9.773 13.519 1.00 54.06 90 SER A C 1
ATOM 660 O O . SER A 1 90 ? -16.701 9.161 14.581 1.00 54.06 90 SER A O 1
ATOM 662 N N . PRO A 1 91 ? -17.536 10.701 13.173 1.00 56.09 91 PRO A N 1
ATOM 663 C CA . PRO A 1 91 ? -18.590 11.187 14.073 1.00 56.09 91 PRO A CA 1
ATOM 664 C C . PRO A 1 91 ? -19.666 10.149 14.432 1.00 56.09 91 PRO A C 1
ATOM 666 O O . PRO A 1 91 ? -20.515 10.439 15.269 1.00 56.09 91 PRO A O 1
ATOM 669 N N . HIS A 1 92 ? -19.646 8.966 13.814 1.00 66.31 92 HIS A N 1
ATOM 670 C CA . HIS A 1 92 ? -20.629 7.912 14.045 1.00 66.31 92 HIS A CA 1
ATOM 671 C C . HIS A 1 92 ? -20.147 6.948 15.138 1.00 66.31 92 HIS A C 1
ATOM 673 O O . HIS A 1 92 ? -19.113 6.299 14.957 1.00 66.31 92 HIS A O 1
ATOM 679 N N . ALA A 1 93 ? -20.877 6.859 16.254 1.00 74.19 93 ALA A N 1
ATOM 680 C CA . ALA A 1 93 ? -20.484 6.057 17.417 1.00 74.19 93 ALA A CA 1
ATOM 681 C C . ALA A 1 93 ? -21.511 4.960 17.758 1.00 74.19 93 ALA A C 1
ATOM 683 O O . ALA A 1 93 ? -22.722 5.158 17.696 1.00 74.19 93 ALA A O 1
ATOM 684 N N . LYS A 1 94 ? -21.027 3.777 18.129 1.00 82.12 94 LYS A N 1
ATOM 685 C CA . LYS A 1 94 ? -21.810 2.634 18.599 1.00 82.12 94 LYS A CA 1
ATOM 686 C C . LYS A 1 94 ? -21.934 2.694 20.110 1.00 82.12 94 LYS A C 1
ATOM 688 O O . LYS A 1 94 ? -20.931 2.659 20.823 1.00 82.12 94 LYS A O 1
ATOM 693 N N . VAL A 1 95 ? -23.165 2.748 20.594 1.00 82.75 95 VAL A N 1
ATOM 694 C CA . VAL A 1 95 ? -23.460 2.871 22.017 1.00 82.75 95 VAL A CA 1
ATOM 695 C C . VAL A 1 95 ? -24.410 1.757 22.433 1.00 82.75 95 VAL A C 1
ATOM 697 O O . VAL A 1 95 ? -25.470 1.581 21.837 1.00 82.75 95 VAL A O 1
ATOM 700 N N . GLU A 1 96 ? -24.041 1.003 23.466 1.00 85.06 96 GLU A N 1
ATOM 701 C CA . GLU A 1 96 ? -24.879 -0.074 24.003 1.00 85.06 96 GLU A CA 1
ATOM 702 C C . GLU A 1 96 ? -25.541 0.359 25.317 1.00 85.06 96 GLU A C 1
ATOM 704 O O . GLU A 1 96 ? -24.891 0.858 26.236 1.00 85.06 96 GLU A O 1
ATOM 709 N N . GLN A 1 97 ? -26.854 0.174 25.408 1.00 84.25 97 GLN A N 1
ATOM 710 C CA . GLN A 1 97 ? -27.636 0.403 26.617 1.00 84.25 97 GLN A CA 1
ATOM 711 C C . GLN A 1 97 ? -27.665 -0.881 27.445 1.00 84.25 97 GLN A C 1
ATOM 713 O O . GLN A 1 97 ? -28.046 -1.937 26.930 1.00 84.25 97 GLN A O 1
ATOM 718 N N . VAL A 1 98 ? -27.280 -0.788 28.718 1.00 80.62 98 VAL A N 1
ATOM 719 C CA . VAL A 1 98 ? -27.320 -1.917 29.651 1.00 80.62 98 VAL A CA 1
ATOM 720 C C . VAL A 1 98 ? -28.557 -1.809 30.540 1.00 80.62 98 VAL A C 1
ATOM 722 O O . VAL A 1 98 ? -28.639 -0.924 31.394 1.00 80.62 98 VAL A O 1
ATOM 725 N N . GLY A 1 99 ? -29.509 -2.723 30.345 1.00 76.00 99 GLY A N 1
ATOM 726 C CA . GLY A 1 99 ? -30.807 -2.703 31.021 1.00 76.00 99 GLY A CA 1
ATOM 727 C C . GLY A 1 99 ? -31.741 -1.583 30.536 1.00 76.00 99 GLY A C 1
ATOM 728 O O . GLY A 1 99 ? -31.585 -1.037 29.443 1.00 76.00 99 GLY A O 1
ATOM 729 N N . ALA A 1 100 ? -32.750 -1.248 31.346 1.00 68.00 100 ALA A N 1
ATOM 730 C CA . ALA A 1 100 ? -33.730 -0.215 31.013 1.00 68.00 100 ALA A CA 1
ATOM 731 C C . ALA A 1 100 ? -33.174 1.190 31.298 1.00 68.00 100 ALA A C 1
ATOM 733 O O . ALA A 1 100 ? -33.094 1.613 32.452 1.00 68.00 100 ALA A O 1
ATOM 734 N N . VAL A 1 101 ? -32.821 1.928 30.242 1.00 70.12 101 VAL A N 1
ATOM 735 C CA . VAL A 1 101 ? -32.414 3.337 30.330 1.00 70.12 101 VAL A CA 1
ATOM 736 C C . VAL A 1 101 ? -33.614 4.209 29.964 1.00 70.12 101 VAL A C 1
ATOM 738 O O . VAL A 1 101 ? -33.802 4.597 28.811 1.00 70.12 101 VAL A O 1
ATOM 741 N N . GLN A 1 102 ? -34.432 4.533 30.968 1.00 65.44 102 GLN A N 1
ATOM 742 C CA . GLN A 1 102 ? -35.656 5.334 30.822 1.00 65.44 102 GLN A CA 1
ATOM 743 C C . GLN A 1 102 ? -35.391 6.692 30.160 1.00 65.44 102 GLN A C 1
ATOM 745 O O . GLN A 1 102 ? -36.235 7.196 29.425 1.00 65.44 102 GLN A O 1
ATOM 750 N N . LEU A 1 103 ? -34.200 7.263 30.374 1.00 68.81 103 LEU A N 1
ATOM 751 C CA . LEU A 1 103 ? -33.774 8.515 29.750 1.00 68.81 103 LEU A CA 1
ATOM 752 C C . LEU A 1 103 ? -33.763 8.433 28.213 1.00 68.81 103 LEU A C 1
ATOM 754 O O . LEU A 1 103 ? -34.295 9.313 27.544 1.00 68.81 103 LEU A O 1
ATOM 758 N N . LEU A 1 104 ? -33.184 7.376 27.643 1.00 65.38 104 LEU A N 1
ATOM 759 C CA . LEU A 1 104 ? -33.108 7.209 26.188 1.00 65.38 104 LEU A CA 1
ATOM 760 C C . LEU A 1 104 ? -34.444 6.733 25.605 1.00 65.38 104 LEU A C 1
ATOM 762 O O . LEU A 1 104 ? -34.783 7.089 24.481 1.00 65.38 104 LEU A O 1
ATOM 766 N N . ASP A 1 105 ? -35.231 5.998 26.390 1.00 66.94 105 ASP A N 1
ATOM 767 C CA . ASP A 1 105 ? -36.575 5.561 26.002 1.00 66.94 105 ASP A CA 1
ATOM 768 C C . ASP A 1 105 ? -37.611 6.699 26.030 1.00 66.94 105 ASP A C 1
ATOM 770 O O . ASP A 1 105 ? -38.629 6.631 25.337 1.00 66.94 105 ASP A O 1
ATOM 774 N N . SER A 1 106 ? -37.335 7.768 26.787 1.00 63.25 106 SER A N 1
ATOM 775 C CA . SER A 1 106 ? -38.145 8.992 26.809 1.00 63.25 106 SER A CA 1
ATOM 776 C C . SER A 1 106 ? -37.957 9.888 25.581 1.00 63.25 106 SER A C 1
ATOM 778 O O . SER A 1 106 ? -38.812 10.730 25.305 1.00 63.25 106 SER A O 1
ATOM 780 N N . VAL A 1 107 ? -36.888 9.686 24.803 1.00 65.25 107 VAL A N 1
ATOM 781 C CA . VAL A 1 107 ? -36.683 10.386 23.530 1.00 65.25 107 VAL A CA 1
ATOM 782 C C . VAL A 1 107 ? -37.493 9.667 22.446 1.00 65.25 107 VAL A C 1
ATOM 784 O O . VAL A 1 107 ? -37.099 8.613 21.944 1.00 65.25 107 VAL A O 1
ATOM 787 N N . GLN A 1 108 ? -38.653 10.224 22.093 1.00 61.53 108 GLN A N 1
ATOM 788 C CA . GLN A 1 108 ? -39.544 9.697 21.051 1.00 61.53 108 GLN A CA 1
ATOM 789 C C . GLN A 1 108 ? -39.649 10.652 19.852 1.00 61.53 108 GLN A C 1
ATOM 791 O O . GLN A 1 108 ? -39.375 11.846 19.964 1.00 61.53 108 GLN A O 1
ATOM 796 N N . GLY A 1 109 ? -40.060 10.120 18.697 1.00 66.12 109 GLY A N 1
ATOM 797 C CA . GLY A 1 109 ? -40.286 10.899 17.474 1.00 66.12 109 GLY A CA 1
ATOM 798 C C . GLY A 1 109 ? -38.994 11.375 16.802 1.00 66.12 109 GLY A C 1
ATOM 799 O O . GLY A 1 109 ? -38.012 10.634 16.737 1.00 66.12 109 GLY A O 1
ATOM 800 N N . ASP A 1 110 ? -38.994 12.617 16.312 1.00 62.47 110 ASP A N 1
ATOM 801 C CA . ASP A 1 110 ? -37.907 13.194 15.504 1.00 62.47 110 ASP A CA 1
ATOM 802 C C . ASP A 1 110 ? -36.552 13.217 16.229 1.00 62.47 110 ASP A C 1
ATOM 804 O O . ASP A 1 110 ? -35.511 13.006 15.611 1.00 62.47 110 ASP A O 1
ATOM 808 N N . GLY A 1 111 ? -36.548 13.374 17.559 1.00 66.12 111 GLY A N 1
ATOM 809 C CA . GLY A 1 111 ? -35.318 13.346 18.356 1.00 66.12 111 GLY A CA 1
ATOM 810 C C . GLY A 1 111 ? -34.589 12.001 18.289 1.00 66.12 111 GLY A C 1
ATOM 811 O O . GLY A 1 111 ? -33.361 11.968 18.243 1.00 66.12 111 GLY A O 1
ATOM 812 N N . ARG A 1 112 ? -35.327 10.885 18.214 1.00 70.44 112 ARG A N 1
ATOM 813 C CA . ARG A 1 112 ? -34.740 9.542 18.098 1.00 70.44 112 ARG A CA 1
ATOM 814 C C . ARG A 1 112 ? -34.179 9.292 16.702 1.00 70.44 112 ARG A C 1
ATOM 816 O O . ARG A 1 112 ? -33.103 8.718 16.581 1.00 70.44 112 ARG A O 1
ATOM 823 N N . ALA A 1 113 ? -34.864 9.782 15.670 1.00 67.62 113 ALA A N 1
ATOM 824 C CA . ALA A 1 113 ? -34.391 9.698 14.292 1.00 67.62 113 ALA A CA 1
ATOM 825 C C . ALA A 1 113 ? -33.099 10.510 14.075 1.00 67.62 113 ALA A C 1
ATOM 827 O O . ALA A 1 113 ? -32.208 10.056 13.364 1.00 67.62 113 ALA A O 1
ATOM 828 N N . GLU A 1 114 ? -32.956 11.680 14.709 1.00 67.19 114 GLU A N 1
ATOM 829 C CA . GLU A 1 114 ? -31.704 12.455 14.682 1.00 67.19 114 GLU A CA 1
ATOM 830 C C . GLU A 1 114 ? -30.572 11.774 15.468 1.00 67.19 114 GLU A C 1
ATOM 832 O O . GLU A 1 114 ? -29.424 11.768 15.028 1.00 67.19 114 GLU A O 1
ATOM 837 N N . LEU A 1 115 ? -30.892 11.134 16.596 1.00 71.75 115 LEU A N 1
ATOM 838 C CA . LEU A 1 115 ? -29.946 10.318 17.361 1.00 71.75 115 LEU A CA 1
ATOM 839 C C . LEU A 1 115 ? -29.438 9.118 16.548 1.00 71.75 115 LEU A C 1
ATOM 841 O O . LEU A 1 115 ? -28.235 8.877 16.519 1.00 71.75 115 LEU A O 1
ATOM 845 N N . GLU A 1 116 ? -30.319 8.411 15.839 1.00 74.12 116 GLU A N 1
ATOM 846 C CA . GLU A 1 116 ? -29.971 7.248 15.006 1.00 74.12 116 GLU A CA 1
ATOM 847 C C . GLU A 1 116 ? -29.143 7.618 13.757 1.00 74.12 116 GLU A C 1
ATOM 849 O O . GLU A 1 116 ? -28.434 6.772 13.212 1.00 74.12 116 GLU A O 1
ATOM 854 N N . LYS A 1 117 ? -29.144 8.892 13.333 1.00 70.69 117 LYS A N 1
ATOM 855 C CA . LYS A 1 117 ? -28.254 9.409 12.271 1.00 70.69 117 LYS A CA 1
ATOM 856 C C . LYS A 1 117 ? -26.804 9.601 12.717 1.00 70.69 117 LYS A C 1
ATOM 858 O O . LYS A 1 117 ? -25.944 9.832 11.866 1.00 70.69 117 LYS A O 1
ATOM 863 N N . VAL A 1 118 ? -26.516 9.549 14.017 1.00 71.56 118 VAL A N 1
ATOM 864 C CA . VAL A 1 118 ? -25.170 9.802 14.570 1.00 71.56 118 VAL A CA 1
ATOM 865 C C . VAL A 1 118 ? -24.716 8.682 15.513 1.00 71.56 118 VAL A C 1
ATOM 867 O O . VAL A 1 118 ? -23.517 8.448 15.655 1.00 71.56 118 VAL A O 1
ATOM 870 N N . LEU A 1 119 ? -25.653 7.951 16.122 1.00 78.00 119 LEU A N 1
ATOM 871 C CA . LEU A 1 119 ? -25.395 6.852 17.045 1.00 78.00 119 LEU A CA 1
ATOM 872 C C . LEU A 1 119 ? -26.098 5.567 16.606 1.00 78.00 119 LEU A C 1
ATOM 874 O O . LEU A 1 119 ? -27.299 5.549 16.355 1.00 78.00 119 LEU A O 1
ATOM 878 N N . THR A 1 120 ? -25.371 4.451 16.621 1.00 81.38 120 THR A N 1
ATOM 879 C CA . THR A 1 120 ? -25.994 3.122 16.571 1.00 81.38 120 THR A CA 1
ATOM 880 C C . THR A 1 120 ? -26.283 2.666 17.994 1.00 81.38 120 THR A C 1
ATOM 882 O O . THR A 1 120 ? -25.348 2.438 18.761 1.00 81.38 120 THR A O 1
ATOM 885 N N . LEU A 1 121 ? -27.562 2.527 18.345 1.00 80.19 121 LEU A N 1
ATOM 886 C CA . LEU A 1 121 ? -27.997 2.107 19.677 1.00 80.19 121 LEU A CA 1
ATOM 887 C C .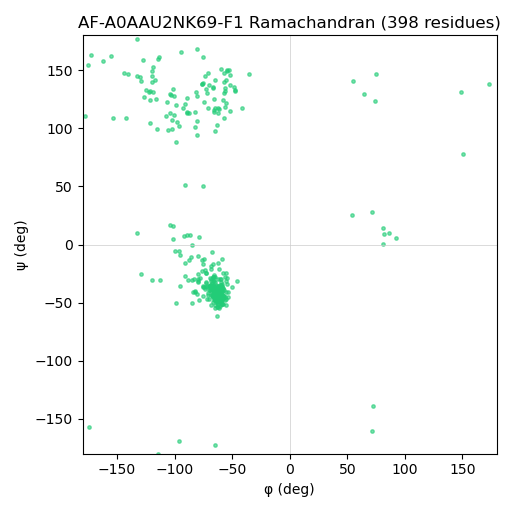 LEU A 1 121 ? -28.329 0.608 19.697 1.00 80.19 121 LEU A C 1
ATOM 889 O O . LEU A 1 121 ? -29.236 0.164 18.996 1.00 80.19 121 LEU A O 1
ATOM 893 N N . SER A 1 122 ? -27.625 -0.167 20.524 1.00 82.69 122 SER A N 1
ATOM 894 C CA . SER A 1 122 ? -27.969 -1.565 20.834 1.00 82.69 122 SER A CA 1
ATOM 895 C C . SER A 1 122 ? -28.386 -1.718 22.298 1.00 82.69 122 SER A C 1
ATOM 897 O O . SER A 1 122 ? -28.101 -0.853 23.124 1.00 82.69 122 SER A O 1
ATOM 899 N N . ARG A 1 123 ? -29.082 -2.808 22.637 1.00 84.38 123 ARG A N 1
ATOM 900 C CA . ARG A 1 123 ? -29.447 -3.153 24.021 1.00 84.38 123 ARG A CA 1
ATOM 901 C C . ARG A 1 123 ? -28.792 -4.467 24.431 1.00 84.38 123 ARG A C 1
ATOM 903 O O . ARG A 1 123 ? -28.719 -5.393 23.626 1.00 84.38 123 ARG A O 1
ATOM 910 N N . SER A 1 124 ? -28.350 -4.541 25.681 1.00 82.88 124 SER A N 1
ATOM 911 C CA . SER A 1 124 ? -27.752 -5.725 26.299 1.00 82.88 124 SER A CA 1
ATOM 912 C C . SER A 1 124 ? -28.169 -5.813 27.765 1.00 82.88 124 SER A C 1
ATOM 914 O O . SER A 1 124 ? -28.317 -4.797 28.438 1.00 82.88 124 SER A O 1
ATOM 916 N N . ASP A 1 125 ? -28.307 -7.029 28.284 1.00 82.75 125 ASP A N 1
ATOM 917 C CA . ASP A 1 125 ? -28.601 -7.263 29.704 1.00 82.75 125 ASP A CA 1
ATOM 918 C C . ASP A 1 125 ? -27.330 -7.552 30.523 1.00 82.75 125 ASP A C 1
ATOM 920 O O . ASP A 1 125 ? -27.378 -7.675 31.745 1.00 82.75 125 ASP A O 1
ATOM 924 N N . ASN A 1 126 ? -26.170 -7.667 29.864 1.00 85.06 126 ASN A N 1
ATOM 925 C CA . ASN A 1 126 ? -24.919 -8.095 30.488 1.00 85.06 126 ASN A CA 1
ATOM 926 C C . ASN A 1 126 ? -23.861 -6.979 30.475 1.00 85.06 126 ASN A C 1
ATOM 928 O O . ASN A 1 126 ? -23.156 -6.788 29.482 1.00 85.06 126 ASN A O 1
ATOM 932 N N . GLU A 1 127 ? -23.714 -6.288 31.611 1.00 82.75 127 GLU A N 1
ATOM 933 C CA . GLU A 1 127 ? -22.749 -5.190 31.790 1.00 82.75 127 GLU A CA 1
ATOM 934 C C . GLU A 1 127 ? -21.304 -5.625 31.523 1.00 82.75 127 GLU A C 1
ATOM 936 O O . GLU A 1 127 ? -20.565 -4.915 30.845 1.00 82.75 127 GLU A O 1
ATOM 941 N N . ALA A 1 128 ? -20.893 -6.789 32.034 1.00 83.81 128 ALA A N 1
ATOM 942 C CA . ALA A 1 128 ? -19.513 -7.251 31.913 1.00 83.81 128 ALA A CA 1
ATOM 943 C C . ALA A 1 128 ? -19.141 -7.527 30.449 1.00 83.81 128 ALA A C 1
ATOM 945 O O . ALA A 1 128 ? -18.055 -7.156 30.005 1.00 83.81 128 ALA A O 1
ATOM 946 N N . ALA A 1 129 ? -20.064 -8.115 29.683 1.00 83.88 129 ALA A N 1
ATOM 947 C CA . ALA A 1 129 ? -19.874 -8.347 28.256 1.00 83.88 129 ALA A CA 1
ATOM 948 C C . ALA A 1 129 ? -19.818 -7.031 27.463 1.00 83.88 129 ALA A C 1
ATOM 950 O O . ALA A 1 129 ? -18.962 -6.880 26.594 1.00 83.88 129 ALA A O 1
ATOM 951 N N . SER A 1 130 ? -20.689 -6.067 27.774 1.00 83.62 130 SER A N 1
ATOM 952 C CA . SER A 1 130 ? -20.692 -4.746 27.129 1.00 83.62 130 SER A CA 1
ATOM 953 C C . SER A 1 130 ? -19.439 -3.932 27.467 1.00 83.62 130 SER A C 1
ATOM 955 O O . SER A 1 130 ? -18.863 -3.301 26.585 1.00 83.62 130 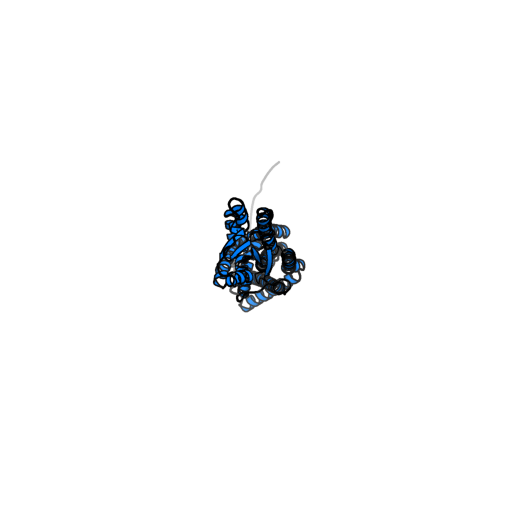SER A O 1
ATOM 957 N N . LEU A 1 131 ? -18.950 -3.998 28.709 1.00 84.12 131 LEU A N 1
ATOM 958 C CA . LEU A 1 131 ? -17.697 -3.358 29.114 1.00 84.12 131 LEU A CA 1
ATOM 959 C C . LEU A 1 131 ? -16.493 -3.960 28.382 1.00 84.12 131 LEU A C 1
ATOM 961 O O . LEU A 1 131 ? -15.610 -3.229 27.942 1.00 84.12 131 LEU A O 1
ATOM 965 N N . GLU A 1 132 ? -16.472 -5.281 28.216 1.00 80.81 132 GLU A N 1
ATOM 966 C CA . GLU A 1 132 ? -15.415 -5.967 27.475 1.00 80.81 132 GLU A CA 1
ATOM 967 C C . GLU A 1 132 ? -15.425 -5.596 25.985 1.00 80.81 132 GLU A C 1
ATOM 969 O O . GLU A 1 132 ? -14.369 -5.377 25.396 1.00 80.81 132 GLU A O 1
ATOM 974 N N . LYS A 1 133 ? -16.608 -5.442 25.379 1.00 80.06 133 LYS A N 1
ATOM 975 C CA . LYS A 1 133 ? -16.740 -4.905 24.016 1.00 80.06 133 LYS A CA 1
ATOM 976 C C . LYS A 1 133 ? -16.212 -3.468 23.906 1.00 80.06 133 LYS A C 1
ATOM 978 O O . LYS A 1 133 ? -15.553 -3.157 22.920 1.00 80.06 133 LYS A O 1
ATOM 983 N N . VAL A 1 134 ? -16.453 -2.610 24.908 1.00 80.75 134 VAL A N 1
ATOM 984 C CA . VAL A 1 134 ? -15.883 -1.245 24.950 1.00 80.75 134 VAL A CA 1
ATOM 985 C C . VAL A 1 134 ? -14.357 -1.281 25.075 1.00 80.75 134 VAL A C 1
ATOM 987 O O . VAL A 1 134 ? -13.682 -0.500 24.417 1.00 80.75 134 VAL A O 1
ATOM 990 N N . ARG A 1 135 ? -13.791 -2.211 25.856 1.00 78.06 135 ARG A N 1
ATOM 991 C CA . ARG A 1 135 ? -12.328 -2.395 25.963 1.00 78.06 135 ARG A CA 1
ATOM 992 C C . ARG A 1 135 ? -11.678 -2.927 24.690 1.00 78.06 135 ARG A C 1
ATOM 994 O O . ARG A 1 135 ? -10.499 -2.680 24.467 1.00 78.06 135 ARG A O 1
ATOM 1001 N N . LYS A 1 136 ? -12.416 -3.703 23.896 1.00 72.00 136 LYS A N 1
ATOM 1002 C CA . LYS A 1 136 ? -11.949 -4.254 22.615 1.00 72.00 136 LYS A CA 1
ATOM 1003 C C . LYS A 1 136 ? -12.147 -3.295 21.438 1.00 72.00 136 LYS A C 1
ATOM 1005 O O . LYS A 1 136 ? -11.622 -3.564 20.358 1.00 72.00 136 LYS A O 1
ATOM 1010 N N . GLY A 1 137 ? -12.888 -2.200 21.625 1.00 68.44 137 GLY A N 1
ATOM 1011 C CA . GLY A 1 137 ? -13.249 -1.258 20.562 1.00 68.44 137 GLY A CA 1
ATOM 1012 C C . GLY A 1 137 ? -14.441 -1.651 19.706 1.00 68.44 137 GLY A C 1
ATOM 1013 O O . GLY A 1 137 ? -14.684 -1.021 18.678 1.00 68.44 137 GLY A O 1
ATOM 1014 N N . ASP A 1 138 ? -15.174 -2.695 20.084 1.00 75.19 138 ASP A N 1
ATOM 1015 C CA . ASP A 1 138 ? -16.379 -3.110 19.365 1.00 75.19 138 ASP A CA 1
ATOM 1016 C C . ASP A 1 138 ? -17.545 -2.133 19.615 1.00 75.19 138 ASP A C 1
ATOM 1018 O O . ASP A 1 138 ? -18.457 -2.017 18.787 1.00 75.19 138 ASP A O 1
ATOM 1022 N N . LEU A 1 139 ? -17.491 -1.416 20.745 1.00 78.00 139 LEU A N 1
ATOM 1023 C CA . LEU A 1 139 ? -18.413 -0.362 21.163 1.00 78.00 139 LEU A CA 1
ATOM 1024 C C . LEU A 1 139 ? -17.640 0.895 21.565 1.00 78.00 139 LEU A C 1
ATOM 1026 O O . LEU A 1 139 ? -16.625 0.809 22.249 1.00 78.00 139 LEU A O 1
ATOM 1030 N N . ASP A 1 140 ? -18.162 2.066 21.210 1.00 80.06 140 ASP A N 1
ATOM 1031 C CA . ASP A 1 140 ? -17.553 3.349 21.568 1.00 80.06 140 ASP A CA 1
ATOM 1032 C C . ASP A 1 140 ? -17.958 3.785 22.988 1.00 80.06 140 ASP A C 1
ATOM 1034 O O . ASP A 1 140 ? -17.184 4.436 23.694 1.00 80.06 140 ASP A O 1
ATOM 1038 N N . ALA A 1 141 ? -19.154 3.397 23.446 1.00 84.81 141 ALA A N 1
ATOM 1039 C CA . ALA A 1 141 ? -19.573 3.580 24.832 1.00 84.81 141 ALA A CA 1
ATOM 1040 C C . ALA A 1 141 ? -20.654 2.587 25.273 1.00 84.81 141 ALA A C 1
ATOM 1042 O O . ALA A 1 141 ? -21.378 2.011 24.461 1.00 84.81 141 ALA A O 1
ATOM 1043 N N . LEU A 1 142 ? -20.804 2.450 26.586 1.00 87.44 142 LEU A N 1
ATOM 1044 C CA . LEU A 1 142 ? -21.970 1.852 27.222 1.00 87.44 142 LEU A CA 1
ATOM 1045 C C . LEU A 1 142 ? -22.642 2.874 28.139 1.00 87.44 142 LEU A C 1
ATOM 1047 O O . LEU A 1 142 ? -21.976 3.692 28.781 1.00 87.44 142 LEU A O 1
ATOM 1051 N N . ILE A 1 143 ? -23.967 2.804 28.204 1.00 87.31 143 ILE A N 1
ATOM 1052 C CA . ILE A 1 143 ? -24.795 3.645 29.068 1.00 87.31 143 ILE A CA 1
ATOM 1053 C C . ILE A 1 143 ? -25.604 2.744 29.989 1.00 87.31 143 ILE A C 1
ATOM 1055 O O . ILE A 1 143 ? -26.260 1.806 29.534 1.00 87.31 143 ILE A O 1
ATOM 1059 N N . LYS A 1 144 ? -25.593 3.064 31.281 1.00 86.44 144 LYS A N 1
ATOM 1060 C CA . LYS A 1 144 ? -26.403 2.407 32.303 1.00 86.44 144 LYS A CA 1
ATOM 1061 C C . LYS A 1 144 ? -27.130 3.454 33.133 1.00 86.44 144 LYS A C 1
ATOM 1063 O O . LYS A 1 144 ? -26.586 4.515 33.426 1.00 86.44 144 LYS A O 1
ATOM 1068 N N . GLN A 1 145 ? -28.351 3.136 33.539 1.00 82.12 145 GLN A N 1
ATOM 1069 C CA . GLN A 1 145 ? -29.088 3.924 34.516 1.00 82.12 145 GLN A CA 1
ATOM 1070 C C . GLN A 1 145 ? -29.126 3.174 35.849 1.00 82.12 145 GLN A C 1
ATOM 1072 O O . GLN A 1 145 ? -29.569 2.028 35.916 1.00 82.12 145 GLN A O 1
ATOM 1077 N N . GLY A 1 146 ? -28.626 3.811 36.906 1.00 76.75 146 GLY A N 1
ATOM 1078 C CA . GLY A 1 146 ? -28.698 3.298 38.268 1.00 76.75 146 GLY A CA 1
ATOM 1079 C C . GLY A 1 146 ? -30.104 3.445 38.872 1.00 76.75 146 GLY A C 1
ATOM 1080 O O . GLY A 1 146 ? -30.890 4.273 38.400 1.00 76.75 146 GLY A O 1
ATOM 1081 N N . PRO A 1 147 ? -30.419 2.697 39.947 1.00 69.44 147 PRO A N 1
ATOM 1082 C CA . PRO A 1 147 ? -31.710 2.774 40.644 1.00 69.44 147 PRO A CA 1
ATOM 1083 C C . PRO A 1 147 ? -32.053 4.187 41.138 1.00 69.44 147 PRO A C 1
ATOM 1085 O O . PRO A 1 147 ? -33.220 4.561 41.194 1.00 69.44 147 PRO A O 1
ATOM 1088 N N . ASP A 1 148 ? -31.023 4.987 41.423 1.00 67.88 148 ASP A N 1
ATOM 1089 C CA . ASP A 1 148 ? -31.129 6.343 41.966 1.00 67.88 148 ASP A CA 1
ATOM 1090 C C . ASP A 1 148 ? -31.297 7.424 40.876 1.00 67.88 148 ASP A C 1
ATOM 1092 O O . ASP A 1 148 ? -31.176 8.613 41.158 1.00 67.88 148 ASP A O 1
ATOM 1096 N N . GLY A 1 149 ? -31.494 7.032 39.609 1.00 68.62 149 GLY A N 1
ATOM 1097 C CA . GLY A 1 149 ? -31.591 7.958 38.470 1.00 68.62 149 GLY A CA 1
ATOM 1098 C C . GLY A 1 149 ? -30.243 8.441 37.916 1.00 68.62 149 GLY A C 1
ATOM 1099 O O . GLY A 1 149 ? -30.204 9.178 36.933 1.00 68.62 149 GLY A O 1
ATOM 1100 N N . ARG A 1 150 ? -29.116 8.000 38.488 1.00 77.81 150 ARG A N 1
ATOM 1101 C CA . ARG A 1 150 ? -27.770 8.304 37.972 1.00 77.81 150 ARG A CA 1
ATOM 1102 C C . ARG A 1 150 ? -27.532 7.638 36.619 1.00 77.81 150 ARG A C 1
ATOM 1104 O O . ARG A 1 150 ? -27.830 6.458 36.454 1.00 77.81 150 ARG A O 1
ATOM 1111 N N . ILE A 1 151 ? -26.974 8.385 35.672 1.00 80.38 151 ILE A N 1
ATOM 1112 C CA . ILE A 1 151 ? -26.610 7.882 34.348 1.00 80.38 151 ILE A CA 1
ATOM 1113 C C . ILE A 1 151 ? -25.105 7.652 34.341 1.00 80.38 151 ILE A C 1
ATOM 1115 O O . ILE A 1 151 ? -24.328 8.603 34.324 1.00 80.38 151 ILE A O 1
ATOM 1119 N N . GLU A 1 152 ? -24.700 6.389 34.363 1.00 82.56 152 GLU A N 1
ATOM 1120 C CA . GLU A 1 152 ? -23.306 5.987 34.218 1.00 82.56 152 GLU A CA 1
ATOM 1121 C C . GLU A 1 152 ? -22.990 5.834 32.729 1.00 82.56 152 GLU A C 1
ATOM 1123 O O . GLU A 1 152 ? -23.509 4.943 32.050 1.00 82.56 152 GLU A O 1
ATOM 1128 N N . LEU A 1 153 ? -22.127 6.709 32.217 1.00 84.81 153 LEU A N 1
ATOM 1129 C CA . LEU A 1 153 ? -21.579 6.620 30.870 1.00 84.81 153 LEU A CA 1
ATOM 1130 C C . LEU A 1 153 ? -20.146 6.106 30.972 1.00 84.81 153 LEU A C 1
ATOM 1132 O O . LEU A 1 153 ? -19.259 6.807 31.458 1.00 84.81 153 LEU A O 1
ATOM 1136 N N . ARG A 1 154 ? -19.901 4.898 30.468 1.00 84.44 154 ARG A N 1
ATOM 1137 C CA . ARG A 1 154 ? -18.543 4.369 30.330 1.00 84.44 154 ARG A CA 1
ATOM 1138 C C . ARG A 1 154 ? -18.157 4.357 28.864 1.00 84.44 154 ARG A C 1
ATOM 1140 O O . ARG A 1 154 ? -18.717 3.602 28.078 1.00 84.44 154 ARG A O 1
ATOM 1147 N N . PHE A 1 155 ? -17.221 5.217 28.493 1.00 82.56 155 PHE A N 1
ATOM 1148 C CA . PHE A 1 155 ? -16.854 5.445 27.097 1.00 82.56 155 PHE A CA 1
ATOM 1149 C C . PHE A 1 155 ? -15.380 5.122 26.852 1.00 82.56 155 PHE A C 1
ATOM 1151 O O . PHE A 1 155 ? -14.528 5.292 27.733 1.00 82.56 155 PHE A O 1
ATOM 1158 N N . SER A 1 156 ? -15.090 4.675 25.633 1.00 80.31 156 SER A N 1
ATOM 1159 C CA . SER A 1 156 ? -13.732 4.554 25.126 1.00 80.31 156 SER A CA 1
ATOM 1160 C C . SER A 1 156 ? -13.167 5.938 24.826 1.00 80.31 156 SER A C 1
ATOM 1162 O O . SER A 1 156 ? -13.802 6.761 24.174 1.00 80.31 156 SER A O 1
ATOM 1164 N N . ALA A 1 157 ? -11.933 6.183 25.256 1.00 68.94 157 ALA A N 1
ATOM 1165 C CA . ALA A 1 157 ? -11.177 7.374 24.875 1.00 68.94 157 ALA A CA 1
ATOM 1166 C C . ALA A 1 157 ? -10.096 7.083 23.818 1.00 68.94 157 ALA A C 1
ATOM 1168 O O . ALA A 1 157 ? -9.167 7.882 23.663 1.00 68.94 157 ALA A O 1
ATOM 1169 N N . ALA A 1 158 ? -10.176 5.939 23.128 1.00 62.84 158 ALA A N 1
ATOM 1170 C CA . ALA A 1 158 ? -9.309 5.645 21.985 1.00 62.84 158 ALA A CA 1
ATOM 1171 C C . ALA A 1 158 ? -9.594 6.581 20.800 1.00 62.84 158 ALA A C 1
ATOM 1173 O O . ALA A 1 158 ? -8.684 6.907 20.037 1.00 62.84 158 ALA A O 1
ATOM 1174 N N . ASP A 1 159 ? -10.834 7.065 20.701 1.00 66.00 159 ASP A N 1
ATOM 1175 C CA . ASP A 1 159 ? -11.286 8.053 19.733 1.00 66.00 159 ASP A CA 1
ATOM 1176 C C . ASP A 1 159 ? -11.845 9.284 20.467 1.00 66.00 159 ASP A C 1
ATOM 1178 O O . ASP A 1 159 ? -12.937 9.257 21.034 1.00 66.00 159 ASP A O 1
ATOM 1182 N N . GLN A 1 160 ? -11.077 10.379 20.484 1.00 65.06 160 GLN A N 1
ATOM 1183 C CA . GLN A 1 160 ? -11.460 11.599 21.204 1.00 65.06 160 GLN A CA 1
ATOM 1184 C C . GLN A 1 160 ? -12.682 12.300 20.600 1.00 65.06 160 GLN A C 1
ATOM 1186 O O . GLN A 1 160 ? -13.460 12.892 21.348 1.00 65.06 160 GLN A O 1
ATOM 1191 N N . VAL A 1 161 ? -12.867 12.234 19.278 1.00 66.94 161 VAL A N 1
ATOM 1192 C CA . VAL A 1 161 ? -14.016 12.863 18.612 1.00 66.94 161 VAL A CA 1
ATOM 1193 C C . VAL A 1 161 ? -15.277 12.083 18.932 1.00 66.94 161 VAL A C 1
ATOM 1195 O O . VAL A 1 161 ? -16.255 12.690 19.353 1.00 66.94 161 VAL A O 1
ATOM 1198 N N . ARG A 1 162 ? -15.257 10.749 18.832 1.00 74.62 162 ARG A N 1
ATOM 1199 C CA . ARG A 1 162 ? -16.415 9.927 19.214 1.00 74.62 162 ARG A CA 1
ATOM 1200 C C . ARG A 1 162 ? -16.732 10.032 20.690 1.00 74.62 162 ARG A C 1
ATOM 1202 O O . ARG A 1 162 ? -17.895 10.214 21.032 1.00 74.62 162 ARG A O 1
ATOM 1209 N N . ALA A 1 163 ? -15.720 9.981 21.553 1.00 75.25 163 ALA A N 1
ATOM 1210 C CA . ALA A 1 163 ? -15.904 10.188 22.984 1.00 75.25 163 ALA A CA 1
ATOM 1211 C C . ALA A 1 163 ? -16.577 11.540 23.266 1.00 75.25 163 ALA A C 1
ATOM 1213 O O . ALA A 1 163 ? -17.540 11.599 24.029 1.00 75.25 163 ALA A O 1
ATOM 1214 N N . GLY A 1 164 ? -16.112 12.608 22.606 1.00 75.50 164 GLY A N 1
ATOM 1215 C CA . GLY A 1 164 ? -16.700 13.943 22.700 1.00 75.50 164 GLY A CA 1
ATOM 1216 C C . GLY A 1 164 ? -18.131 14.010 22.161 1.00 75.50 164 GLY A C 1
ATOM 1217 O O . GLY A 1 164 ? -18.995 14.585 22.818 1.00 75.50 164 GLY A O 1
ATOM 1218 N N . THR A 1 165 ? -18.411 13.382 21.016 1.00 79.06 165 THR A N 1
ATOM 1219 C CA . THR A 1 165 ? -19.755 13.317 20.422 1.00 79.06 165 THR A CA 1
ATOM 1220 C C . THR A 1 165 ? -20.722 12.551 21.319 1.00 79.06 165 THR A C 1
ATOM 1222 O O . THR A 1 165 ? -21.799 13.058 21.620 1.00 79.06 165 THR A O 1
ATOM 122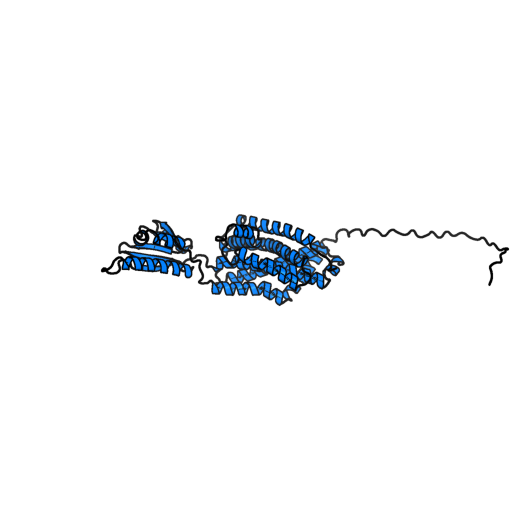5 N N . VAL A 1 166 ? -20.340 11.368 21.811 1.00 81.69 166 VAL A N 1
ATOM 1226 C CA . VAL A 1 166 ? -21.176 10.567 22.717 1.00 81.69 166 VAL A CA 1
ATOM 1227 C C . VAL A 1 166 ? -21.437 11.331 24.013 1.00 81.69 166 VAL A C 1
ATOM 1229 O O . VAL A 1 166 ? -22.590 11.462 24.414 1.00 81.69 166 VAL A O 1
ATOM 1232 N N . GLN A 1 167 ? -20.403 11.890 24.648 1.00 82.50 167 GL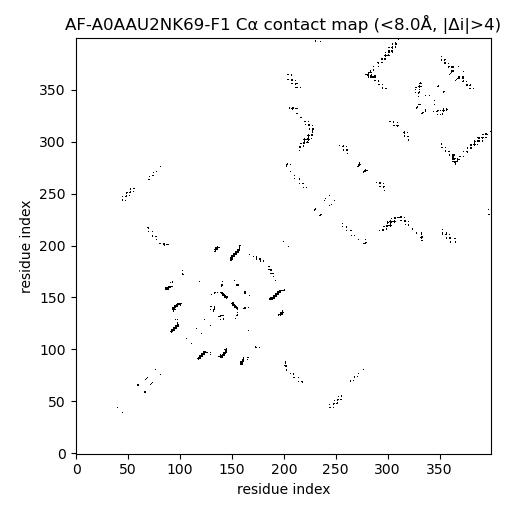N A N 1
ATOM 1233 C CA . GLN A 1 167 ? -20.577 12.693 25.861 1.00 82.50 167 GLN A CA 1
ATOM 1234 C C . GLN A 1 167 ? -21.462 13.915 25.618 1.00 82.50 167 GLN A C 1
ATOM 1236 O O . GLN A 1 167 ? -22.340 14.196 26.428 1.00 82.50 167 GLN A O 1
ATOM 1241 N N . GLY A 1 168 ? -21.256 14.629 24.509 1.00 80.31 168 GLY A N 1
ATOM 1242 C CA . GLY A 1 168 ? -22.035 15.809 24.147 1.00 80.31 168 GLY A CA 1
ATOM 1243 C C . GLY A 1 168 ? -23.512 15.484 23.948 1.00 80.31 168 GLY A C 1
ATOM 1244 O O . GLY A 1 168 ? -24.367 16.151 24.529 1.00 80.31 168 GLY A O 1
ATOM 1245 N N . ILE A 1 169 ? -23.812 14.420 23.198 1.00 82.56 169 ILE A N 1
ATOM 1246 C CA . ILE A 1 169 ? -25.185 13.959 22.964 1.00 82.56 169 ILE A CA 1
ATOM 1247 C C . ILE A 1 169 ? -25.833 13.519 24.279 1.00 82.56 169 ILE A C 1
ATOM 1249 O O . ILE A 1 169 ? -26.915 13.995 24.614 1.00 82.56 169 ILE A O 1
ATOM 1253 N N . VAL A 1 170 ? -25.170 12.661 25.063 1.00 81.94 170 VAL A N 1
ATOM 1254 C CA . VAL A 1 170 ? -25.725 12.159 26.330 1.00 81.94 170 VAL A CA 1
ATOM 1255 C C . VAL A 1 170 ? -25.950 13.303 27.319 1.00 81.94 170 VAL A C 1
ATOM 1257 O O . VAL A 1 170 ? -27.008 13.370 27.938 1.00 81.94 170 VAL A O 1
ATOM 1260 N N . ASN A 1 171 ? -25.013 14.248 27.429 1.00 82.94 171 ASN A N 1
ATOM 1261 C CA . ASN A 1 171 ? -25.168 15.424 28.283 1.00 82.94 171 ASN A CA 1
ATOM 1262 C C . ASN A 1 171 ? -26.327 16.319 27.815 1.00 82.94 171 ASN A C 1
ATOM 1264 O O . ASN A 1 171 ? -27.092 16.807 28.642 1.00 82.94 171 ASN A O 1
ATOM 1268 N N . SER A 1 172 ? -26.511 16.490 26.501 1.00 79.56 172 SER A N 1
ATOM 1269 C CA . SER A 1 172 ? -27.645 17.242 25.957 1.00 79.56 172 SER A CA 1
ATOM 1270 C C . SER A 1 172 ? -28.985 16.573 26.278 1.00 79.56 172 SER A C 1
ATOM 1272 O O . SER A 1 172 ? -29.922 17.268 26.669 1.00 79.56 172 SER A O 1
ATOM 1274 N N . VAL A 1 173 ? -29.076 15.243 26.171 1.00 81.75 173 VAL A N 1
ATOM 1275 C CA . VAL A 1 173 ? -30.286 14.481 26.528 1.00 81.75 173 VAL A CA 1
ATOM 1276 C C . VAL A 1 173 ? -30.564 14.567 28.034 1.00 81.75 173 VAL A C 1
ATOM 1278 O O . VAL A 1 173 ? -31.694 14.837 28.436 1.00 81.75 173 VAL A O 1
ATOM 1281 N N . VAL A 1 174 ? -29.536 14.409 28.879 1.00 80.88 174 VAL A N 1
ATOM 1282 C CA . VAL A 1 174 ? -29.645 14.564 30.343 1.00 80.88 174 VAL A CA 1
ATOM 1283 C C . VAL A 1 174 ? -30.131 15.969 30.712 1.00 80.88 174 VAL A C 1
ATOM 1285 O O . VAL A 1 174 ? -31.033 16.113 31.537 1.00 80.88 174 VAL A O 1
ATOM 1288 N N . GLN A 1 175 ? -29.571 17.014 30.096 1.00 79.50 175 GLN A N 1
ATOM 1289 C CA . GLN A 1 175 ? -29.992 18.395 30.339 1.00 79.50 175 GLN A CA 1
ATOM 1290 C C . GLN A 1 175 ? -31.438 18.635 29.911 1.00 79.50 175 GLN A C 1
ATOM 1292 O O . GLN A 1 175 ? -32.190 19.241 30.671 1.00 79.50 175 GLN A O 1
ATOM 1297 N N . GLN A 1 176 ? -31.850 18.130 28.748 1.00 78.12 176 GLN A N 1
ATOM 1298 C CA . GLN A 1 176 ? -33.223 18.273 28.268 1.00 78.12 176 GLN A CA 1
ATOM 1299 C C . GLN A 1 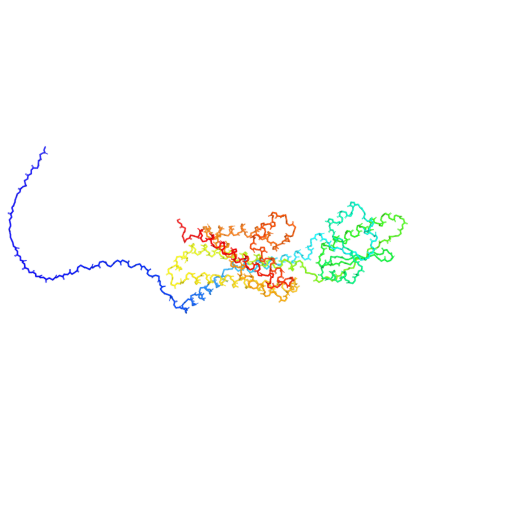176 ? -34.225 17.565 29.194 1.00 78.12 176 GLN A C 1
ATOM 1301 O O . GLN A 1 176 ? -35.256 18.141 29.541 1.00 78.12 176 GLN A O 1
ATOM 1306 N N . ALA A 1 177 ? -33.900 16.358 29.664 1.00 76.50 177 ALA A N 1
ATOM 1307 C CA . ALA A 1 177 ? -34.738 15.619 30.606 1.00 76.50 177 ALA A CA 1
ATOM 1308 C C . ALA A 1 177 ? -34.838 16.312 31.976 1.00 76.50 177 ALA A C 1
ATOM 1310 O O . ALA A 1 177 ? -35.923 16.400 32.551 1.00 76.50 177 ALA A O 1
ATOM 1311 N N . ASN A 1 178 ? -33.730 16.865 32.480 1.00 78.06 178 ASN A N 1
ATOM 1312 C CA . ASN A 1 178 ? -33.730 17.648 33.717 1.00 78.06 178 ASN A CA 1
ATOM 1313 C C . ASN A 1 178 ? -34.512 18.969 33.571 1.00 78.06 178 ASN A C 1
ATOM 1315 O O . ASN A 1 178 ? -35.185 19.377 34.514 1.00 78.06 178 ASN A O 1
ATOM 1319 N N . GLN A 1 179 ? -34.473 19.624 32.403 1.00 75.81 179 GLN A N 1
ATOM 1320 C CA . GLN A 1 179 ? -35.269 20.830 32.129 1.00 75.81 179 GLN A CA 1
ATOM 1321 C C . GLN A 1 179 ? -36.771 20.534 32.022 1.00 75.81 179 GLN A C 1
ATOM 1323 O O . GLN A 1 179 ? -37.585 21.342 32.466 1.00 75.81 179 GLN A O 1
ATOM 1328 N N . ALA A 1 180 ? -37.152 19.374 31.483 1.00 70.25 180 ALA A N 1
ATOM 1329 C CA . ALA A 1 180 ? -38.549 18.938 31.439 1.00 70.25 180 ALA A CA 1
ATOM 1330 C C . ALA A 1 180 ? -39.119 18.651 32.845 1.00 70.25 180 ALA A C 1
ATOM 1332 O O . ALA A 1 180 ? -40.314 18.825 33.080 1.00 70.25 180 ALA A O 1
ATOM 1333 N N . ALA A 1 181 ? -38.267 18.272 33.802 1.00 66.56 181 ALA A N 1
ATOM 1334 C CA . ALA A 1 181 ? -38.619 17.995 35.195 1.00 66.56 181 ALA A CA 1
ATOM 1335 C C . ALA A 1 181 ? -38.506 19.242 36.106 1.00 66.56 181 ALA A C 1
ATOM 1337 O O . ALA A 1 181 ? -37.864 19.207 37.159 1.00 66.56 181 ALA A O 1
ATOM 1338 N N . THR A 1 182 ? -39.122 20.360 35.706 1.00 56.75 182 THR A N 1
ATOM 1339 C CA . THR A 1 182 ? -39.042 21.649 36.425 1.00 56.75 182 THR A CA 1
ATOM 1340 C C . THR A 1 182 ? -39.488 21.549 37.895 1.00 56.75 182 THR A C 1
ATOM 1342 O O . THR A 1 182 ? -40.523 20.969 38.215 1.00 56.75 182 THR A O 1
ATOM 1345 N N . GLY A 1 183 ? -38.709 22.151 38.808 1.00 56.66 183 GLY A N 1
ATOM 1346 C CA . GLY A 1 183 ? -39.056 22.291 40.234 1.00 56.66 183 GLY A CA 1
ATOM 1347 C C . GLY A 1 183 ? -38.565 21.180 41.176 1.00 56.66 183 GLY A C 1
ATOM 1348 O O . GLY A 1 183 ? -38.895 21.210 42.360 1.00 56.66 183 GLY A O 1
ATOM 1349 N N . LYS A 1 184 ? -37.767 20.219 40.693 1.00 63.62 184 LYS A N 1
ATOM 1350 C CA . LYS A 1 184 ? -37.108 19.182 41.511 1.00 63.62 184 LYS A CA 1
ATOM 1351 C C . LYS A 1 184 ? -35.578 19.286 41.379 1.00 63.62 184 LYS A C 1
ATOM 1353 O O . LYS A 1 184 ? -35.105 19.776 40.354 1.00 63.62 184 LYS A O 1
ATOM 1358 N N . PRO A 1 185 ? -34.786 18.857 42.384 1.00 59.38 185 PRO A N 1
ATOM 1359 C CA . PRO A 1 185 ? -33.343 18.688 42.201 1.00 59.38 185 PRO A CA 1
ATOM 1360 C C . PRO A 1 185 ? -33.067 17.759 41.002 1.00 59.38 185 PRO A C 1
ATOM 1362 O O . PRO A 1 185 ? -33.909 16.905 40.713 1.00 59.38 185 PRO A O 1
ATOM 1365 N N . PRO A 1 186 ? -31.936 17.933 40.288 1.00 60.75 186 PRO A N 1
ATOM 1366 C CA . PRO A 1 186 ? -31.657 17.223 39.040 1.00 60.75 186 PRO A CA 1
ATOM 1367 C C . PRO A 1 186 ? -31.826 15.713 39.225 1.00 60.75 186 PRO A C 1
ATOM 1369 O O . PRO A 1 186 ? -31.106 15.093 40.005 1.00 60.75 186 PRO A O 1
ATOM 1372 N N . ALA A 1 187 ? -32.810 15.143 38.524 1.00 62.84 187 ALA A N 1
ATOM 1373 C CA . ALA A 1 187 ? -33.174 13.732 38.634 1.00 62.84 187 ALA A CA 1
ATOM 1374 C C . ALA A 1 187 ? -32.133 12.819 37.971 1.00 62.84 187 ALA A C 1
ATOM 1376 O O . ALA A 1 187 ? -31.992 11.662 38.355 1.00 62.84 187 ALA A O 1
ATOM 1377 N N . PHE A 1 188 ? -31.386 13.359 37.002 1.00 67.62 188 PHE A N 1
ATOM 1378 C CA . PHE A 1 188 ? -30.330 12.657 36.287 1.00 67.62 188 PHE A CA 1
ATOM 1379 C C . PHE A 1 188 ? -28.997 13.384 36.463 1.00 67.62 188 PHE A C 1
ATOM 1381 O O . PHE A 1 188 ? -28.867 14.561 36.122 1.00 67.62 188 PHE A O 1
ATOM 1388 N N . VAL A 1 189 ? -27.990 12.668 36.959 1.00 68.69 189 VAL A N 1
ATOM 1389 C CA . VAL A 1 189 ? -26.596 13.130 37.020 1.00 68.69 189 VAL A CA 1
ATOM 1390 C C . VAL A 1 189 ? -25.769 12.217 36.127 1.00 68.69 189 VAL A C 1
ATOM 1392 O O . VAL A 1 189 ? -25.830 10.996 36.284 1.00 68.69 189 VAL A O 1
ATOM 1395 N N . LEU A 1 190 ? -25.039 12.809 35.181 1.00 75.12 190 LEU A N 1
ATOM 1396 C CA . LEU A 1 190 ? -24.137 12.087 34.291 1.00 75.12 190 LEU A CA 1
ATOM 1397 C C . LEU A 1 190 ? -22.807 11.841 35.007 1.00 75.12 190 LEU A C 1
ATOM 1399 O O . LEU A 1 190 ? -22.068 12.785 35.280 1.00 75.12 190 LEU A O 1
ATOM 1403 N N . ASP A 1 191 ? -22.506 10.577 35.277 1.00 76.38 191 ASP A N 1
ATOM 1404 C CA . ASP A 1 191 ? -21.194 10.128 35.729 1.00 76.38 191 ASP A CA 1
ATOM 1405 C C . ASP A 1 191 ? -20.461 9.499 34.539 1.00 76.38 191 ASP A C 1
ATOM 1407 O O . ASP A 1 191 ? -20.748 8.374 34.118 1.00 76.38 191 ASP A O 1
ATOM 1411 N N . ALA A 1 192 ? -19.572 10.281 33.927 1.00 77.88 192 ALA A N 1
ATOM 1412 C CA . ALA A 1 192 ? -18.825 9.878 32.746 1.00 77.88 192 ALA A CA 1
ATOM 1413 C C . ALA A 1 192 ? -17.450 9.341 33.161 1.00 77.88 192 ALA A C 1
ATOM 1415 O O . ALA A 1 192 ? -16.521 10.104 33.425 1.00 7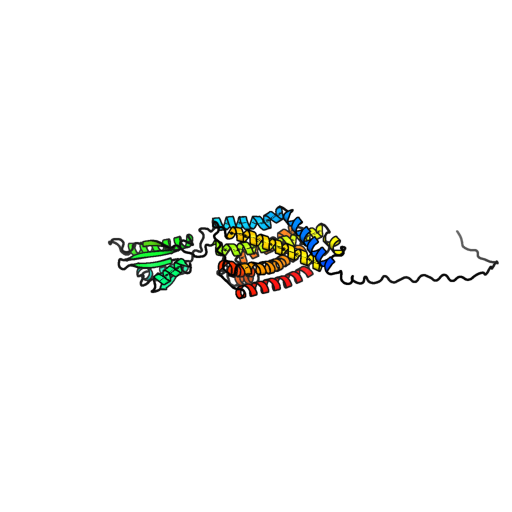7.88 192 ALA A O 1
ATOM 1416 N N . THR A 1 193 ? -17.303 8.017 33.174 1.00 79.12 193 THR A N 1
ATOM 1417 C CA . THR A 1 193 ? -16.037 7.360 33.510 1.00 79.12 193 THR A CA 1
ATOM 1418 C C . THR A 1 193 ? -15.339 6.860 32.250 1.00 79.12 193 THR A C 1
ATOM 1420 O O . THR A 1 193 ? -15.909 6.135 31.434 1.00 79.12 193 THR A O 1
ATOM 1423 N N . ARG A 1 194 ? -14.063 7.222 32.097 1.00 73.75 194 ARG A N 1
ATOM 1424 C CA . ARG A 1 194 ? -13.220 6.727 31.006 1.00 73.75 194 ARG A CA 1
ATOM 1425 C C . ARG A 1 194 ? -12.871 5.259 31.234 1.00 73.75 194 ARG A C 1
ATOM 1427 O O . ARG A 1 194 ? -12.351 4.906 32.290 1.00 73.75 194 ARG A O 1
ATOM 1434 N N . VAL A 1 195 ? -13.066 4.437 30.209 1.00 71.62 195 VAL A N 1
ATOM 1435 C CA . VAL A 1 195 ? -12.531 3.071 30.156 1.00 71.62 195 VAL A CA 1
ATOM 1436 C C . VAL A 1 195 ? -11.290 3.077 29.267 1.00 71.62 195 VAL A C 1
ATOM 1438 O O . VAL A 1 195 ? -11.281 3.705 28.205 1.00 71.62 195 VAL A O 1
ATOM 1441 N N . GLU A 1 196 ? -10.210 2.435 29.721 1.00 60.84 196 GLU A N 1
ATOM 1442 C CA . GLU A 1 196 ? -9.063 2.171 28.852 1.00 60.84 196 GLU A CA 1
ATOM 1443 C C . GLU A 1 196 ? -9.496 1.208 27.751 1.00 60.84 196 GLU A C 1
ATOM 1445 O O . GLU A 1 196 ? -9.897 0.077 28.018 1.00 60.84 196 GLU A O 1
ATOM 1450 N N . ASP A 1 197 ? -9.456 1.704 26.522 1.00 51.25 197 ASP A N 1
ATOM 1451 C CA . ASP A 1 197 ? -9.774 0.943 25.329 1.00 51.25 197 ASP A CA 1
ATOM 1452 C C . ASP A 1 197 ? -8.471 0.500 24.656 1.00 51.25 197 ASP A C 1
ATOM 1454 O O . ASP A 1 197 ? -7.562 1.303 24.416 1.00 51.25 197 ASP A O 1
ATOM 1458 N N . GLU A 1 198 ? -8.375 -0.800 24.391 1.00 51.69 198 GLU A N 1
ATOM 1459 C CA . GLU A 1 198 ? -7.275 -1.433 23.672 1.00 51.69 198 GLU A CA 1
ATOM 1460 C C . GLU A 1 198 ? -7.455 -1.374 22.150 1.00 51.69 198 GLU A C 1
ATOM 1462 O O . GLU A 1 198 ? -6.585 -1.855 21.409 1.00 51.69 198 GLU A O 1
ATOM 1467 N N . SER A 1 199 ? -8.559 -0.783 21.686 1.00 47.31 199 SER A N 1
ATOM 1468 C CA . SER A 1 199 ? -8.905 -0.650 20.285 1.00 47.31 199 SER A CA 1
ATOM 1469 C C . SER A 1 199 ? -7.809 0.011 19.475 1.00 47.31 199 SER A C 1
ATOM 1471 O O . SER A 1 199 ? -6.976 0.813 19.917 1.00 47.31 199 SER A O 1
ATOM 1473 N N . LEU A 1 200 ? -7.787 -0.422 18.226 1.00 51.03 200 LEU A N 1
ATOM 1474 C CA . LEU A 1 200 ? -6.788 -0.071 17.251 1.00 51.03 200 LEU A CA 1
ATOM 1475 C C . LEU A 1 200 ? -6.876 1.436 16.966 1.00 51.03 200 LEU A C 1
ATOM 1477 O O . LEU A 1 200 ? -7.689 1.870 16.156 1.00 51.03 200 LEU A O 1
ATOM 1481 N N . LYS A 1 201 ? -6.014 2.223 17.629 1.00 60.62 201 LYS A N 1
ATOM 1482 C CA . LYS A 1 201 ? -5.757 3.653 17.359 1.00 60.62 201 LYS A CA 1
ATOM 1483 C C . LYS A 1 201 ? -5.846 3.942 15.848 1.00 60.62 201 LYS A C 1
ATOM 1485 O O . LYS A 1 201 ? -5.361 3.107 15.088 1.00 60.62 201 LYS A O 1
ATOM 1490 N N . PRO A 1 202 ? -6.309 5.120 15.382 1.00 61.34 202 PRO A N 1
ATOM 1491 C CA . PRO A 1 202 ? -6.406 5.459 13.948 1.00 61.34 202 PRO A CA 1
ATOM 1492 C C . PRO A 1 202 ? -5.158 5.102 13.116 1.00 61.34 202 PRO A C 1
ATOM 1494 O O . PRO A 1 202 ? -5.242 4.696 11.957 1.00 61.34 202 PRO A O 1
ATOM 1497 N N . ILE A 1 203 ? -3.986 5.154 13.750 1.00 66.19 203 ILE A N 1
ATOM 1498 C CA . ILE A 1 203 ? -2.700 4.705 13.212 1.00 66.19 203 ILE A CA 1
ATOM 1499 C C . ILE A 1 203 ? -2.684 3.246 12.715 1.00 66.19 203 ILE A C 1
ATOM 1501 O O . ILE A 1 203 ? -2.022 2.961 11.727 1.00 66.19 203 ILE A O 1
ATOM 1505 N N . GLN A 1 204 ? -3.422 2.323 13.329 1.00 72.06 204 GLN A N 1
ATOM 1506 C CA . GLN A 1 204 ? -3.529 0.919 12.926 1.00 72.06 204 GLN A CA 1
ATOM 1507 C C . GLN A 1 204 ? -4.259 0.748 11.594 1.00 72.06 204 GLN A C 1
ATOM 1509 O O . GLN A 1 204 ? -3.930 -0.145 10.822 1.00 72.06 204 GLN A O 1
ATOM 1514 N N . PHE A 1 205 ? -5.213 1.625 11.285 1.00 73.12 205 PHE A N 1
ATOM 1515 C CA . PHE A 1 205 ? -5.885 1.622 9.98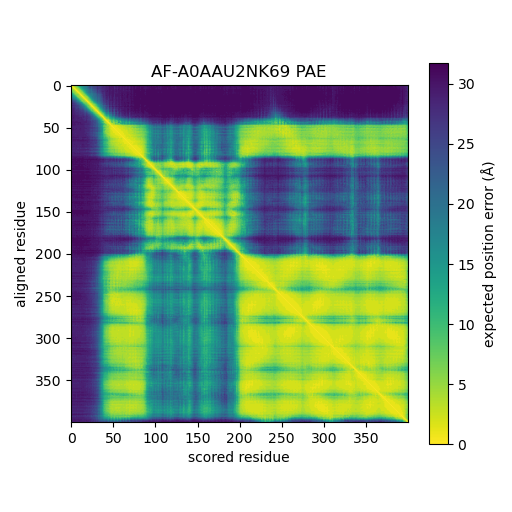7 1.00 73.12 205 PHE A CA 1
ATOM 1516 C C . PHE A 1 205 ? -5.066 2.360 8.919 1.00 73.12 205 PHE A C 1
ATOM 1518 O O . PHE A 1 205 ? -4.944 1.897 7.782 1.00 73.12 205 PHE A O 1
ATOM 1525 N N . LEU A 1 206 ? -4.464 3.492 9.297 1.00 79.19 206 LEU A N 1
ATOM 1526 C CA . LEU A 1 206 ? -3.729 4.362 8.379 1.00 79.19 206 LEU A CA 1
ATOM 1527 C C . LEU A 1 206 ? -2.364 3.803 7.984 1.00 79.19 206 LEU A C 1
ATOM 1529 O O . LEU A 1 206 ? -1.951 3.955 6.841 1.00 79.19 206 LEU A O 1
ATOM 1533 N N . THR A 1 207 ? -1.652 3.146 8.898 1.00 86.56 207 THR A N 1
ATOM 1534 C CA . THR A 1 207 ? -0.277 2.684 8.655 1.00 86.56 207 THR A CA 1
ATOM 1535 C C . THR A 1 207 ? -0.187 1.686 7.494 1.00 86.56 207 THR A C 1
ATOM 1537 O O . THR A 1 207 ? 0.635 1.915 6.605 1.00 86.56 207 THR A O 1
ATOM 1540 N N . PRO A 1 208 ? -1.027 0.631 7.408 1.00 89.50 208 PRO A N 1
ATOM 1541 C CA . PRO A 1 208 ? -1.039 -0.248 6.237 1.00 89.50 208 PRO A CA 1
ATOM 1542 C C . PRO A 1 208 ? -1.404 0.490 4.941 1.00 89.50 208 PRO A C 1
ATOM 1544 O O . PRO A 1 208 ? -0.851 0.197 3.881 1.00 89.50 208 PRO A O 1
ATOM 1547 N N . GLY A 1 209 ? -2.307 1.473 5.028 1.00 91.25 209 GLY A N 1
ATOM 1548 C CA . GLY A 1 209 ? -2.724 2.306 3.902 1.00 91.25 209 GLY A CA 1
ATOM 1549 C C . GLY A 1 209 ? -1.601 3.189 3.356 1.00 91.25 209 GLY A C 1
ATOM 1550 O O . GLY A 1 209 ? -1.344 3.191 2.147 1.00 91.25 209 GLY A O 1
ATOM 1551 N N . LEU A 1 210 ? -0.895 3.879 4.253 1.00 92.25 210 LEU A N 1
ATOM 1552 C CA . LEU A 1 210 ? 0.279 4.701 3.965 1.00 92.25 210 LEU A CA 1
ATOM 1553 C C . LEU A 1 210 ? 1.428 3.862 3.414 1.00 92.25 210 LEU A C 1
ATOM 1555 O O . LEU A 1 210 ? 2.037 4.256 2.423 1.00 92.25 210 LEU A O 1
ATOM 1559 N N . LEU A 1 211 ? 1.689 2.689 3.999 1.00 94.69 211 LEU A N 1
ATOM 1560 C CA . LEU A 1 211 ? 2.678 1.745 3.484 1.00 94.69 211 LEU A CA 1
ATOM 1561 C C . LEU A 1 211 ? 2.340 1.325 2.049 1.00 94.69 211 LEU A C 1
ATOM 1563 O O . LEU A 1 211 ? 3.203 1.369 1.174 1.00 94.69 211 LEU A O 1
ATOM 1567 N N . GLY A 1 212 ? 1.083 0.950 1.794 1.00 95.25 212 GLY A N 1
ATOM 1568 C CA . GLY A 1 212 ? 0.639 0.544 0.465 1.00 95.25 212 GLY A CA 1
ATOM 1569 C C . GLY A 1 212 ? 0.832 1.647 -0.575 1.00 95.25 212 GLY A C 1
ATOM 1570 O O . GLY A 1 212 ? 1.382 1.405 -1.651 1.00 95.25 212 GLY A O 1
ATOM 1571 N N . TRP A 1 213 ? 0.453 2.879 -0.230 1.00 94.94 213 TRP A N 1
ATOM 1572 C CA . TRP A 1 213 ? 0.663 4.049 -1.083 1.00 94.94 213 TRP A CA 1
ATOM 1573 C C . TRP A 1 213 ? 2.152 4.347 -1.313 1.00 94.94 213 TRP A C 1
ATOM 1575 O O . TRP A 1 213 ? 2.563 4.664 -2.431 1.00 94.94 213 TRP A O 1
ATOM 1585 N N . ALA A 1 214 ? 2.977 4.206 -0.280 1.00 94.44 214 ALA A N 1
ATOM 1586 C CA . ALA A 1 214 ? 4.412 4.434 -0.343 1.00 94.44 214 ALA A CA 1
ATOM 1587 C C . ALA A 1 214 ? 5.121 3.423 -1.261 1.00 94.44 214 ALA A C 1
ATOM 1589 O O . ALA A 1 214 ? 5.991 3.796 -2.050 1.00 94.44 214 ALA A O 1
ATOM 1590 N N . VAL A 1 215 ? 4.726 2.149 -1.196 1.00 96.69 215 VAL A N 1
ATOM 1591 C CA . VAL A 1 215 ? 5.217 1.100 -2.102 1.00 96.69 215 VAL A CA 1
ATOM 1592 C C . VAL A 1 215 ? 4.754 1.372 -3.535 1.00 96.69 215 VAL A C 1
ATOM 1594 O O . VAL A 1 215 ? 5.547 1.262 -4.470 1.00 96.69 215 VAL A O 1
ATOM 1597 N N . ALA A 1 216 ? 3.493 1.775 -3.719 1.00 96.31 216 ALA A N 1
ATOM 1598 C CA . ALA A 1 216 ? 2.938 2.073 -5.035 1.00 96.31 216 ALA A CA 1
ATOM 1599 C C . ALA A 1 216 ? 3.643 3.245 -5.716 1.00 96.31 216 ALA A C 1
ATOM 1601 O O . ALA A 1 216 ? 4.140 3.100 -6.831 1.00 96.31 216 ALA A O 1
ATOM 1602 N N . THR A 1 217 ? 3.733 4.387 -5.034 1.00 93.75 217 THR A N 1
ATOM 1603 C CA . THR A 1 217 ? 4.443 5.571 -5.537 1.00 93.75 217 THR A CA 1
ATOM 1604 C C . THR A 1 217 ? 5.888 5.221 -5.884 1.00 93.75 217 THR A C 1
ATOM 1606 O O . THR A 1 217 ? 6.306 5.432 -7.022 1.00 93.75 217 THR A O 1
ATOM 1609 N N . GLY A 1 218 ? 6.626 4.603 -4.956 1.00 92.38 218 GLY A N 1
ATOM 1610 C CA . GLY A 1 218 ? 8.017 4.209 -5.170 1.00 92.38 218 GLY A CA 1
ATOM 1611 C C . GLY A 1 218 ? 8.203 3.314 -6.397 1.00 92.38 218 GLY A C 1
ATOM 1612 O O . GLY A 1 218 ? 9.062 3.587 -7.237 1.00 92.38 218 GLY A O 1
ATOM 1613 N N . ALA A 1 219 ? 7.373 2.281 -6.555 1.00 95.75 219 ALA A N 1
ATOM 1614 C CA . ALA A 1 219 ? 7.458 1.357 -7.683 1.00 95.75 219 ALA A CA 1
ATOM 1615 C C . ALA A 1 219 ? 7.087 2.011 -9.028 1.00 95.75 219 ALA A C 1
ATOM 1617 O O . ALA A 1 219 ? 7.809 1.814 -10.011 1.00 95.75 219 ALA A O 1
ATOM 1618 N N . VAL A 1 220 ? 6.018 2.819 -9.074 1.00 96.19 220 VAL A N 1
ATOM 1619 C CA . VAL A 1 220 ? 5.597 3.535 -10.293 1.00 96.19 220 VAL A CA 1
ATOM 1620 C C . VAL A 1 220 ? 6.677 4.519 -10.738 1.00 96.19 220 VAL A C 1
ATOM 1622 O O . VAL A 1 220 ? 7.131 4.436 -11.881 1.00 96.19 220 VAL A O 1
ATOM 1625 N N . PHE A 1 221 ? 7.131 5.411 -9.848 1.00 91.38 221 PHE A N 1
ATOM 1626 C CA . PHE A 1 221 ? 8.140 6.425 -10.184 1.00 91.38 221 PHE A CA 1
ATOM 1627 C C . PHE A 1 221 ? 9.468 5.799 -10.575 1.00 91.38 221 PHE A C 1
ATOM 1629 O O . PHE A 1 221 ? 10.082 6.189 -11.567 1.00 91.38 221 PHE A O 1
ATOM 1636 N N . SER A 1 222 ? 9.911 4.795 -9.817 1.00 90.44 222 SER A N 1
ATOM 1637 C CA . SER A 1 222 ? 11.184 4.146 -10.091 1.00 90.44 222 SER A CA 1
ATOM 1638 C C . SER A 1 222 ? 11.170 3.472 -11.466 1.00 90.44 222 SER A C 1
ATOM 1640 O O . SER A 1 222 ? 12.144 3.591 -12.208 1.00 90.44 222 SER A O 1
ATOM 1642 N N . ALA A 1 223 ? 10.076 2.803 -11.849 1.00 93.75 223 ALA A N 1
ATOM 1643 C CA . ALA A 1 223 ? 9.954 2.178 -13.165 1.00 93.75 223 ALA A CA 1
ATOM 1644 C C . ALA A 1 223 ? 9.814 3.202 -14.308 1.00 93.75 223 ALA A C 1
ATOM 1646 O O . ALA A 1 223 ? 10.497 3.056 -15.326 1.00 93.75 223 ALA A O 1
ATOM 1647 N N . SER A 1 224 ? 8.991 4.244 -14.139 1.00 93.69 224 SER A N 1
ATOM 1648 C CA . SER A 1 224 ? 8.743 5.244 -15.186 1.00 93.69 224 SER A CA 1
ATOM 1649 C C . SER A 1 224 ? 9.985 6.078 -15.496 1.00 93.69 224 SER A C 1
ATOM 1651 O O . SER A 1 224 ? 10.406 6.147 -16.654 1.00 93.69 224 SER A O 1
ATOM 1653 N N . LEU A 1 225 ? 10.637 6.624 -14.465 1.00 90.25 225 LEU A N 1
ATOM 1654 C CA . LEU A 1 225 ? 11.855 7.420 -14.616 1.00 90.25 225 LEU A CA 1
ATOM 1655 C C . LEU A 1 225 ? 13.012 6.584 -15.150 1.00 90.25 225 LEU A C 1
ATOM 1657 O O . LEU A 1 225 ? 13.711 7.024 -16.058 1.00 90.25 225 LEU A O 1
ATOM 1661 N N . THR A 1 226 ? 13.196 5.355 -14.650 1.00 90.44 226 THR A N 1
ATOM 1662 C CA . THR A 1 226 ? 14.276 4.485 -15.143 1.00 90.44 226 THR A CA 1
ATOM 1663 C C . THR A 1 226 ? 14.142 4.249 -16.641 1.00 90.44 226 THR A C 1
ATOM 1665 O O . THR A 1 226 ? 15.135 4.358 -17.361 1.00 90.44 226 THR A O 1
ATOM 1668 N N . LEU A 1 227 ? 12.931 3.956 -17.127 1.00 91.56 227 LEU A N 1
ATOM 1669 C CA . LEU A 1 227 ? 12.726 3.672 -18.542 1.00 91.56 227 LEU A CA 1
ATOM 1670 C C . LEU A 1 227 ? 13.034 4.890 -19.421 1.00 91.56 227 LEU A C 1
ATOM 1672 O O . LEU A 1 227 ? 13.760 4.763 -20.410 1.00 91.56 227 LEU A O 1
ATOM 1676 N N . VAL A 1 228 ? 12.524 6.065 -19.049 1.00 92.12 228 VAL A N 1
ATOM 1677 C CA . VAL A 1 228 ? 12.772 7.292 -19.815 1.00 92.12 228 VAL A CA 1
ATOM 1678 C C . VAL A 1 228 ? 14.242 7.695 -19.751 1.00 92.12 228 VAL A C 1
ATOM 1680 O O . VAL A 1 228 ? 14.845 7.949 -20.793 1.00 92.12 228 VAL A O 1
ATOM 1683 N N . SER A 1 229 ? 14.858 7.645 -18.569 1.00 90.50 229 SER A N 1
ATOM 1684 C CA . SER A 1 229 ? 16.274 7.979 -18.393 1.00 90.50 229 SER A CA 1
ATOM 1685 C C . SER A 1 229 ? 17.175 7.053 -19.211 1.00 90.50 229 SER A C 1
ATOM 1687 O O . SER A 1 229 ? 18.135 7.494 -19.846 1.00 90.50 229 SER A O 1
ATOM 1689 N N . TRP A 1 230 ? 16.856 5.756 -19.263 1.00 90.81 230 TRP A N 1
ATOM 1690 C CA . TRP A 1 230 ? 17.598 4.791 -20.073 1.00 90.81 230 TRP A CA 1
ATOM 1691 C C . TRP A 1 230 ? 17.465 5.036 -21.571 1.00 90.81 230 TRP A C 1
ATOM 1693 O O . TRP A 1 230 ? 18.434 4.822 -22.308 1.00 90.81 230 TRP A O 1
ATOM 1703 N N . ARG A 1 231 ? 16.295 5.484 -22.029 1.00 90.12 231 ARG A N 1
ATOM 1704 C CA . ARG A 1 231 ? 16.083 5.873 -23.424 1.00 90.12 231 ARG A CA 1
ATOM 1705 C C . ARG A 1 231 ? 16.867 7.140 -23.762 1.00 90.12 231 ARG A C 1
ATOM 1707 O O . ARG A 1 231 ? 17.686 7.107 -24.678 1.00 90.12 231 ARG A O 1
ATOM 1714 N N . GLN A 1 232 ? 16.725 8.200 -22.967 1.00 89.38 232 GLN A N 1
ATOM 1715 C CA . GLN A 1 232 ? 17.408 9.481 -23.184 1.00 89.38 232 GLN A CA 1
ATOM 1716 C C . GLN A 1 232 ? 18.937 9.354 -23.145 1.00 89.38 232 GLN A C 1
ATOM 1718 O O . GLN A 1 232 ? 19.637 9.861 -24.021 1.00 89.38 232 GLN A O 1
ATOM 1723 N N . LYS A 1 233 ? 19.476 8.598 -22.182 1.00 89.62 233 LYS A N 1
ATOM 1724 C CA . LYS A 1 233 ? 20.924 8.353 -22.048 1.00 89.62 233 LYS A CA 1
ATOM 1725 C C . LYS A 1 233 ? 21.453 7.298 -23.029 1.00 89.62 233 LYS A C 1
ATOM 1727 O O . LYS A 1 233 ? 22.614 6.898 -22.933 1.00 89.62 233 LYS A O 1
ATOM 1732 N N . LYS A 1 234 ? 20.617 6.814 -23.961 1.00 89.00 234 LYS A N 1
ATOM 1733 C CA . LYS A 1 234 ? 20.935 5.757 -24.941 1.00 89.00 234 LYS A CA 1
ATOM 1734 C C . LYS A 1 234 ? 21.462 4.468 -24.289 1.00 89.00 234 LYS A C 1
ATOM 1736 O O . LYS A 1 234 ? 22.169 3.682 -24.923 1.00 89.00 234 LYS A O 1
ATOM 1741 N N . VAL A 1 235 ? 21.102 4.226 -23.026 1.00 89.00 235 VAL A N 1
ATOM 1742 C CA . VAL A 1 235 ? 21.466 3.019 -22.270 1.00 89.00 235 VAL A CA 1
ATOM 1743 C C . VAL A 1 235 ? 20.763 1.806 -22.868 1.00 89.00 235 VAL A C 1
ATOM 1745 O O . VAL A 1 235 ? 21.410 0.780 -23.044 1.00 89.00 235 VAL A O 1
ATOM 1748 N N . LEU A 1 236 ? 19.496 1.935 -23.289 1.00 85.38 236 LEU A N 1
ATOM 1749 C CA . LEU A 1 236 ? 18.764 0.854 -23.971 1.00 85.38 236 LEU A CA 1
ATOM 1750 C C . LEU A 1 236 ? 19.508 0.339 -25.214 1.00 85.38 236 LEU A C 1
ATOM 1752 O O . LEU A 1 236 ? 19.600 -0.870 -25.423 1.00 85.38 236 LEU A O 1
ATOM 1756 N N . ARG A 1 237 ? 20.110 1.242 -26.003 1.00 84.38 237 ARG A N 1
ATOM 1757 C CA . ARG A 1 237 ? 20.906 0.878 -27.186 1.00 84.38 237 ARG A CA 1
ATOM 1758 C C . ARG A 1 237 ? 22.169 0.109 -26.809 1.00 84.38 237 ARG A C 1
ATOM 1760 O O . ARG A 1 237 ? 22.487 -0.887 -27.450 1.00 84.38 237 ARG A O 1
ATOM 1767 N N . ARG A 1 238 ? 22.874 0.546 -25.761 1.00 86.94 238 ARG A N 1
ATOM 1768 C CA . ARG A 1 238 ? 24.071 -0.148 -25.254 1.00 86.94 238 ARG A CA 1
ATOM 1769 C C . ARG A 1 238 ? 23.722 -1.526 -24.694 1.00 86.94 238 ARG A C 1
ATOM 1771 O O . ARG A 1 238 ? 24.415 -2.486 -24.996 1.00 86.94 238 ARG A O 1
ATOM 1778 N N . LEU A 1 239 ? 22.625 -1.632 -23.943 1.00 84.75 239 LEU A N 1
ATOM 1779 C CA . LEU A 1 239 ? 22.147 -2.892 -23.370 1.00 84.75 239 LEU A CA 1
ATOM 1780 C C . LEU A 1 239 ? 21.736 -3.907 -24.442 1.00 84.75 239 LEU A C 1
ATOM 1782 O O . LEU A 1 239 ? 21.982 -5.092 -24.267 1.00 84.75 239 LEU A O 1
ATOM 1786 N N . ARG A 1 240 ? 21.169 -3.455 -25.567 1.00 82.12 240 ARG A N 1
ATOM 1787 C CA . ARG A 1 240 ? 20.802 -4.330 -26.693 1.00 82.12 240 ARG A CA 1
ATOM 1788 C C . ARG A 1 240 ? 22.013 -4.904 -27.438 1.00 82.12 240 ARG A C 1
ATOM 1790 O O . ARG A 1 240 ? 21.904 -5.968 -28.035 1.00 82.12 240 ARG A O 1
ATOM 1797 N N . LEU A 1 241 ? 23.132 -4.182 -27.438 1.00 86.56 241 LEU A N 1
ATOM 1798 C CA . LEU A 1 241 ? 24.386 -4.610 -28.069 1.00 86.56 241 LEU A CA 1
ATOM 1799 C C . LEU A 1 241 ? 25.297 -5.383 -27.104 1.00 86.56 241 LEU A C 1
ATOM 1801 O O . LEU A 1 241 ? 26.243 -6.030 -27.543 1.00 86.56 241 LEU A O 1
ATOM 1805 N N . ALA A 1 242 ? 25.035 -5.304 -25.799 1.00 84.25 242 ALA A N 1
ATOM 1806 C CA . ALA A 1 242 ? 25.777 -6.047 -24.796 1.00 84.25 242 ALA A CA 1
ATOM 1807 C C . ALA A 1 242 ? 25.431 -7.545 -24.871 1.00 84.25 242 ALA A C 1
ATOM 1809 O O . ALA A 1 242 ? 24.281 -7.894 -25.144 1.00 84.25 242 ALA A O 1
ATOM 1810 N N . PRO A 1 243 ? 26.379 -8.448 -24.562 1.00 82.00 243 PRO A N 1
ATOM 1811 C CA . PRO A 1 243 ? 26.125 -9.885 -24.486 1.00 82.00 243 PRO A CA 1
ATOM 1812 C C . PRO A 1 243 ? 25.361 -10.242 -23.197 1.00 82.00 243 PRO A C 1
ATOM 1814 O O . PRO A 1 243 ? 25.767 -11.123 -22.448 1.00 82.00 243 PRO A O 1
ATOM 1817 N N . VAL A 1 244 ? 24.259 -9.550 -22.903 1.00 82.44 244 VAL A N 1
ATOM 1818 C CA . VAL A 1 244 ? 23.424 -9.772 -21.718 1.00 82.44 244 VAL A CA 1
ATOM 1819 C C . VAL A 1 244 ? 22.002 -10.076 -22.163 1.00 82.44 244 VAL A C 1
ATOM 1821 O O . VAL A 1 244 ? 21.427 -9.359 -22.980 1.00 82.44 244 VAL A O 1
ATOM 1824 N N . SER A 1 245 ? 21.412 -11.140 -21.618 1.00 84.69 245 SER A N 1
ATOM 1825 C CA . SER A 1 245 ? 20.040 -11.505 -21.964 1.00 84.69 245 SER A CA 1
ATOM 1826 C C . SER A 1 245 ? 19.036 -10.436 -21.499 1.00 84.69 245 SER A C 1
ATOM 1828 O O . SER A 1 245 ? 19.148 -9.893 -20.396 1.00 84.69 245 SER A O 1
ATOM 1830 N N . ALA A 1 246 ? 18.008 -10.162 -22.310 1.00 82.06 246 ALA A N 1
ATOM 1831 C CA . ALA A 1 246 ? 16.932 -9.238 -21.937 1.00 82.06 246 ALA A CA 1
ATOM 1832 C C . ALA A 1 246 ? 16.206 -9.687 -20.654 1.00 82.06 246 ALA A C 1
ATOM 1834 O O . ALA A 1 246 ? 15.857 -8.857 -19.816 1.00 82.06 246 ALA A O 1
ATOM 1835 N N . GLY A 1 247 ? 16.056 -11.004 -20.466 1.00 83.44 247 GLY A N 1
ATOM 1836 C CA . GLY A 1 247 ? 15.498 -11.591 -19.248 1.00 83.44 247 GLY A CA 1
ATOM 1837 C C . GLY A 1 247 ? 16.324 -11.261 -18.004 1.00 83.44 247 GLY A C 1
ATOM 1838 O O . GLY A 1 247 ? 15.750 -10.883 -16.991 1.00 83.44 247 GLY A O 1
ATOM 1839 N N . SER A 1 248 ? 17.659 -11.304 -18.090 1.00 85.25 248 SER A N 1
ATOM 1840 C CA . SER A 1 248 ? 18.544 -10.900 -16.986 1.00 85.25 248 SER A CA 1
ATOM 1841 C C . SER A 1 248 ? 18.364 -9.425 -16.625 1.00 85.25 248 SER A C 1
ATOM 1843 O O . SER A 1 248 ? 18.307 -9.101 -15.447 1.00 85.25 248 SER A O 1
ATOM 1845 N N . ILE A 1 249 ? 18.215 -8.536 -17.613 1.00 86.94 249 ILE A N 1
ATOM 1846 C CA . ILE A 1 249 ? 18.009 -7.097 -17.374 1.00 86.94 249 ILE A CA 1
ATOM 1847 C C . ILE A 1 249 ? 16.674 -6.850 -16.660 1.00 86.94 249 ILE A C 1
ATOM 1849 O O . ILE A 1 249 ? 16.630 -6.125 -15.664 1.00 86.94 249 ILE A O 1
ATOM 1853 N N . VAL A 1 250 ? 15.591 -7.462 -17.150 1.00 88.94 250 VAL A N 1
ATOM 1854 C CA . VAL A 1 250 ? 14.253 -7.332 -16.553 1.00 88.94 250 VAL A CA 1
ATOM 1855 C C . VAL A 1 250 ? 14.225 -7.943 -15.153 1.00 88.94 250 VAL A C 1
ATOM 1857 O O . VAL A 1 250 ? 13.743 -7.303 -14.222 1.00 88.94 250 VAL A O 1
ATOM 1860 N N . ALA A 1 251 ? 14.799 -9.134 -14.976 1.00 89.19 251 ALA A N 1
ATOM 1861 C CA . ALA A 1 251 ? 14.883 -9.793 -13.679 1.00 89.19 251 ALA A CA 1
ATOM 1862 C C . ALA A 1 251 ? 15.687 -8.959 -12.675 1.00 89.19 251 ALA A C 1
ATOM 1864 O O . ALA A 1 251 ? 15.216 -8.750 -11.560 1.00 89.19 251 ALA A O 1
ATOM 1865 N N . SER A 1 252 ? 16.854 -8.425 -13.061 1.00 90.88 252 SER A N 1
ATOM 1866 C CA . SER A 1 252 ? 17.640 -7.522 -12.208 1.00 90.88 252 SER A CA 1
ATOM 1867 C C . SER A 1 252 ? 16.837 -6.291 -11.817 1.00 90.88 252 SER A C 1
ATOM 1869 O O . SER A 1 252 ? 16.862 -5.871 -10.662 1.00 90.88 252 SER A O 1
ATOM 1871 N N . ARG A 1 253 ? 16.071 -5.732 -12.760 1.00 90.81 253 ARG A N 1
ATOM 1872 C CA . ARG A 1 253 ? 15.246 -4.558 -12.493 1.00 90.81 253 ARG A CA 1
ATOM 1873 C C . ARG A 1 253 ? 14.136 -4.847 -11.488 1.00 90.81 253 ARG A C 1
ATOM 1875 O O . ARG A 1 253 ? 13.964 -4.068 -10.553 1.00 90.81 253 ARG A O 1
ATOM 1882 N N . ILE A 1 254 ? 13.411 -5.950 -11.668 1.00 94.12 254 ILE A N 1
ATOM 1883 C CA . ILE A 1 254 ? 12.366 -6.388 -10.735 1.00 94.12 254 ILE A CA 1
ATOM 1884 C C . ILE A 1 254 ? 12.983 -6.673 -9.366 1.00 94.12 254 ILE A C 1
ATOM 1886 O O . ILE A 1 254 ? 12.484 -6.169 -8.367 1.00 94.12 254 ILE A O 1
ATOM 1890 N N . ALA A 1 255 ? 14.096 -7.407 -9.313 1.00 94.38 255 ALA A N 1
ATOM 1891 C CA . ALA A 1 255 ? 14.769 -7.752 -8.066 1.00 94.38 255 ALA A CA 1
ATOM 1892 C C . ALA A 1 255 ? 15.204 -6.511 -7.277 1.00 94.38 255 ALA A C 1
ATOM 1894 O O . ALA A 1 255 ? 14.972 -6.443 -6.073 1.00 94.38 255 ALA A O 1
ATOM 1895 N N . VAL A 1 256 ? 15.781 -5.507 -7.944 1.00 93.69 256 VAL A N 1
ATOM 1896 C CA . VAL A 1 256 ? 16.182 -4.252 -7.292 1.00 93.69 256 VAL A CA 1
ATOM 1897 C C . VAL A 1 256 ? 14.965 -3.478 -6.803 1.00 93.69 256 VAL A C 1
ATOM 1899 O O . VAL A 1 256 ? 14.958 -3.040 -5.660 1.00 93.69 256 VAL A O 1
ATOM 1902 N N . SER A 1 257 ? 13.917 -3.347 -7.620 1.00 94.12 257 SER A N 1
ATOM 1903 C CA . SER A 1 257 ? 12.692 -2.658 -7.204 1.00 94.12 257 SER A CA 1
ATOM 1904 C C . SER A 1 257 ? 12.004 -3.352 -6.024 1.00 94.12 257 SER A C 1
ATOM 1906 O O . SER A 1 257 ? 11.594 -2.675 -5.085 1.00 94.12 257 SER A O 1
ATOM 1908 N N . VAL A 1 258 ? 11.941 -4.686 -6.024 1.00 96.50 258 VAL A N 1
ATOM 1909 C CA . VAL A 1 258 ? 11.416 -5.483 -4.906 1.00 96.50 258 VAL A CA 1
ATOM 1910 C C . VAL A 1 258 ? 12.283 -5.312 -3.662 1.00 96.50 258 VAL A C 1
ATOM 1912 O O . VAL A 1 258 ? 11.751 -5.062 -2.586 1.00 96.50 258 VAL A O 1
ATOM 1915 N N . LEU A 1 259 ? 13.609 -5.390 -3.787 1.00 95.56 259 LEU A N 1
ATOM 1916 C CA . LEU A 1 259 ? 14.519 -5.211 -2.656 1.00 95.56 259 LEU A CA 1
ATOM 1917 C C . LEU A 1 259 ? 14.385 -3.811 -2.044 1.00 95.56 259 LEU A C 1
ATOM 1919 O O . LEU A 1 259 ? 14.333 -3.681 -0.821 1.00 95.56 259 LEU A O 1
ATOM 1923 N N . THR A 1 260 ? 14.280 -2.771 -2.873 1.00 93.31 260 THR A N 1
ATOM 1924 C CA . THR A 1 260 ? 14.032 -1.400 -2.416 1.00 93.31 260 THR A CA 1
ATOM 1925 C C . THR A 1 260 ? 12.685 -1.293 -1.701 1.00 93.31 260 THR A C 1
ATOM 1927 O O . THR A 1 260 ? 12.643 -0.756 -0.597 1.00 93.31 260 THR A O 1
ATOM 1930 N N . ALA A 1 261 ? 11.607 -1.852 -2.263 1.00 96.25 261 ALA A N 1
ATOM 1931 C CA . ALA A 1 261 ? 10.276 -1.824 -1.652 1.00 96.25 261 ALA A CA 1
ATOM 1932 C C . ALA A 1 261 ? 10.213 -2.602 -0.326 1.00 96.25 261 ALA A C 1
ATOM 1934 O O . ALA A 1 261 ? 9.588 -2.149 0.632 1.00 96.25 261 ALA A O 1
ATOM 1935 N N . LEU A 1 262 ? 10.897 -3.745 -0.229 1.00 97.12 262 LEU A N 1
ATOM 1936 C CA . LEU A 1 262 ? 11.011 -4.515 1.012 1.00 97.12 262 LEU A CA 1
ATOM 1937 C C . LEU A 1 262 ? 11.848 -3.779 2.060 1.00 97.12 262 LEU A C 1
ATOM 1939 O O . LEU A 1 262 ? 11.467 -3.751 3.225 1.00 97.12 262 LEU A O 1
ATOM 1943 N N . THR A 1 263 ? 12.942 -3.130 1.653 1.00 95.12 263 THR A N 1
ATOM 1944 C CA . THR A 1 263 ? 13.760 -2.295 2.550 1.00 95.12 263 THR A CA 1
ATOM 1945 C C . THR A 1 263 ? 12.943 -1.121 3.085 1.00 95.12 263 THR A C 1
ATOM 1947 O O . THR A 1 263 ? 12.917 -0.879 4.289 1.00 95.12 263 THR A O 1
ATOM 1950 N N . GLN A 1 264 ? 12.217 -0.431 2.204 1.00 95.00 264 GLN A N 1
ATOM 1951 C CA . GLN A 1 264 ? 11.288 0.637 2.563 1.00 95.00 264 GLN A CA 1
ATOM 1952 C C . GLN A 1 264 ? 10.211 0.137 3.530 1.00 95.00 264 GLN A C 1
ATOM 1954 O O . GLN A 1 264 ? 9.967 0.773 4.549 1.00 95.00 264 GLN A O 1
ATOM 1959 N N . THR A 1 265 ? 9.612 -1.022 3.248 1.00 96.19 265 THR A N 1
ATOM 1960 C CA . THR A 1 265 ? 8.604 -1.651 4.111 1.00 96.19 265 THR A CA 1
ATOM 1961 C C . THR A 1 265 ? 9.173 -1.988 5.485 1.00 96.19 265 THR A C 1
ATOM 1963 O O . THR A 1 265 ? 8.544 -1.686 6.494 1.00 96.19 265 THR A O 1
ATOM 1966 N N . ALA A 1 266 ? 10.376 -2.561 5.547 1.00 95.69 266 ALA A N 1
ATOM 1967 C CA . ALA A 1 266 ? 11.035 -2.908 6.800 1.00 95.69 266 ALA A CA 1
ATOM 1968 C C . ALA A 1 266 ? 11.325 -1.664 7.651 1.00 95.69 266 ALA A C 1
ATOM 1970 O O . ALA A 1 266 ? 10.986 -1.643 8.831 1.00 95.69 266 ALA A O 1
ATOM 1971 N N . ILE A 1 267 ? 11.886 -0.608 7.049 1.00 94.75 267 ILE A N 1
ATOM 1972 C CA . ILE A 1 267 ? 12.143 0.669 7.734 1.00 94.75 267 ILE A CA 1
ATOM 1973 C C . ILE A 1 267 ? 10.827 1.289 8.219 1.00 94.75 267 ILE A C 1
ATOM 1975 O O . ILE A 1 267 ? 10.729 1.732 9.363 1.00 94.75 267 ILE A O 1
ATOM 1979 N N . PHE A 1 268 ? 9.799 1.290 7.369 1.00 94.25 268 PHE A N 1
ATOM 1980 C CA . PHE A 1 268 ? 8.490 1.843 7.694 1.00 94.25 268 PHE A CA 1
ATOM 1981 C C . PHE A 1 268 ? 7.830 1.109 8.864 1.00 94.25 268 PHE A C 1
ATOM 1983 O O . PHE A 1 268 ? 7.384 1.754 9.809 1.00 94.25 268 PHE A O 1
ATOM 1990 N N . LEU A 1 269 ? 7.816 -0.227 8.851 1.00 93.62 269 LEU A N 1
ATOM 1991 C CA . LEU A 1 269 ? 7.268 -1.031 9.945 1.00 93.62 269 LEU A CA 1
ATOM 1992 C C . LEU A 1 269 ? 8.095 -0.901 11.229 1.00 93.62 269 LEU A C 1
ATOM 1994 O O . LEU A 1 269 ? 7.518 -0.804 12.311 1.00 93.62 269 LEU A O 1
ATOM 1998 N N . ALA A 1 270 ? 9.426 -0.836 11.133 1.00 92.56 270 ALA A N 1
ATOM 1999 C CA . ALA A 1 270 ? 10.288 -0.608 12.291 1.00 92.56 270 ALA A CA 1
ATOM 2000 C C . ALA A 1 270 ? 9.955 0.718 12.991 1.00 92.56 270 ALA A C 1
ATOM 2002 O O . ALA A 1 270 ? 9.899 0.772 14.214 1.00 92.56 270 ALA A O 1
ATOM 2003 N N . ILE A 1 271 ? 9.665 1.773 12.224 1.00 90.56 271 ILE A N 1
ATOM 2004 C CA . ILE A 1 271 ? 9.261 3.070 12.777 1.00 90.56 271 ILE A CA 1
ATOM 2005 C C . ILE A 1 271 ? 7.813 3.026 13.273 1.00 90.56 271 ILE A C 1
ATOM 2007 O O . ILE A 1 271 ? 7.536 3.480 14.382 1.00 90.56 271 ILE A O 1
ATOM 2011 N N . ALA A 1 272 ? 6.888 2.442 12.514 1.00 88.44 272 ALA A N 1
ATOM 2012 C CA . ALA A 1 272 ? 5.474 2.395 12.879 1.00 88.44 272 ALA A CA 1
ATOM 2013 C C . ALA A 1 272 ? 5.188 1.562 14.143 1.00 88.44 272 ALA A C 1
ATOM 2015 O O . ALA A 1 272 ? 4.234 1.841 14.867 1.00 88.44 272 ALA A O 1
ATOM 2016 N N . THR A 1 273 ? 6.016 0.559 14.435 1.00 88.75 273 THR A N 1
ATOM 2017 C CA . THR A 1 273 ? 5.914 -0.259 15.658 1.00 88.75 273 THR A CA 1
ATOM 2018 C C . THR A 1 273 ? 6.511 0.413 16.893 1.00 88.75 273 THR A C 1
ATOM 2020 O O . THR A 1 273 ? 6.295 -0.062 18.008 1.00 88.75 273 THR A O 1
ATOM 2023 N N . THR A 1 274 ? 7.226 1.537 16.741 1.00 84.62 274 THR A N 1
ATOM 2024 C CA . THR A 1 274 ? 7.750 2.277 17.899 1.00 84.62 274 THR A CA 1
ATOM 2025 C C . THR A 1 274 ? 6.611 2.730 18.819 1.00 84.62 274 THR A C 1
ATOM 2027 O O . THR A 1 274 ? 5.517 3.028 18.332 1.00 84.62 274 THR A O 1
ATOM 2030 N N . PRO A 1 275 ? 6.844 2.868 20.141 1.00 75.62 275 PRO A N 1
ATOM 2031 C CA . PRO A 1 275 ? 5.808 3.280 21.097 1.00 75.62 275 PRO A CA 1
ATOM 2032 C C . PRO A 1 275 ? 5.118 4.603 20.749 1.00 75.62 275 PRO A C 1
ATOM 2034 O O . PRO A 1 275 ? 3.977 4.835 21.145 1.00 75.62 275 PRO A O 1
ATOM 2037 N N . TYR A 1 276 ? 5.807 5.459 19.988 1.00 73.56 276 TYR A N 1
ATOM 2038 C CA . TYR A 1 276 ? 5.269 6.715 19.492 1.00 73.56 276 TYR A CA 1
ATOM 2039 C C . TYR A 1 276 ? 4.024 6.511 18.611 1.00 73.56 276 TYR A C 1
ATOM 2041 O O . TYR A 1 276 ? 3.010 7.181 18.811 1.00 73.56 276 TYR A O 1
ATOM 2049 N N . PHE A 1 277 ? 4.090 5.566 17.668 1.00 74.19 277 PHE A N 1
ATOM 2050 C CA . PHE A 1 277 ? 3.002 5.245 16.739 1.00 74.19 277 PHE A CA 1
ATOM 2051 C C . PHE A 1 277 ? 2.149 4.074 17.242 1.00 74.19 277 PHE A C 1
ATOM 2053 O O . PHE A 1 277 ? 0.931 4.096 17.108 1.00 74.19 277 PHE A O 1
ATOM 2060 N N . GLY A 1 278 ? 2.757 3.086 17.899 1.00 71.94 278 GLY A N 1
ATOM 2061 C CA . GLY A 1 278 ? 2.056 2.012 18.598 1.00 71.94 278 GLY A CA 1
ATOM 2062 C C . GLY A 1 278 ? 1.367 0.998 17.684 1.00 71.94 278 GLY A C 1
ATOM 2063 O O . GLY A 1 278 ? 0.364 0.413 18.098 1.00 71.94 278 GLY A O 1
ATOM 2064 N N . LEU A 1 279 ? 1.870 0.786 16.459 1.00 81.88 279 LEU A N 1
ATOM 2065 C CA . LEU A 1 279 ? 1.406 -0.305 15.602 1.00 81.88 279 LEU A CA 1
ATOM 2066 C C . LEU A 1 279 ? 1.703 -1.650 16.280 1.00 81.88 279 LEU A C 1
ATOM 2068 O O . LEU A 1 279 ? 2.858 -2.045 16.428 1.00 81.88 279 LEU A O 1
ATOM 2072 N N . LYS A 1 280 ? 0.652 -2.370 16.665 1.00 81.88 280 LYS A N 1
ATOM 2073 C CA . LYS A 1 280 ? 0.726 -3.764 17.111 1.00 81.88 280 LYS A CA 1
ATOM 2074 C C . LYS A 1 280 ? 0.565 -4.667 15.892 1.00 81.88 280 LYS A C 1
ATOM 2076 O O . LYS A 1 280 ? -0.509 -4.686 15.296 1.00 81.88 280 LYS A O 1
ATOM 2081 N N . LEU A 1 281 ? 1.630 -5.381 15.538 1.00 86.06 281 LEU A N 1
ATOM 2082 C CA . LEU A 1 281 ? 1.619 -6.368 14.460 1.00 86.06 281 LEU A CA 1
ATOM 2083 C C . LEU A 1 281 ? 0.934 -7.655 14.920 1.00 86.06 281 LEU A C 1
ATOM 2085 O O . LEU A 1 281 ? 1.170 -8.131 16.030 1.00 86.06 281 LEU A O 1
ATOM 2089 N N . THR A 1 282 ? 0.110 -8.234 14.053 1.00 85.94 282 THR A N 1
ATOM 2090 C CA . THR A 1 282 ? -0.532 -9.530 14.321 1.00 85.94 282 THR A CA 1
ATOM 2091 C C . THR A 1 282 ? 0.408 -10.704 14.032 1.00 85.94 282 THR A C 1
ATOM 2093 O O . THR A 1 282 ? 1.432 -10.523 13.381 1.00 85.94 282 THR A O 1
ATOM 2096 N N . GLY A 1 283 ? 0.064 -11.931 14.443 1.00 82.69 283 GLY A N 1
ATOM 2097 C CA . GLY A 1 283 ? 0.909 -13.118 14.218 1.00 82.69 283 GLY A CA 1
ATOM 2098 C C . GLY A 1 283 ? 1.245 -13.418 12.745 1.00 82.69 283 GLY A C 1
ATOM 2099 O O . GLY A 1 283 ? 2.289 -14.002 12.461 1.00 82.69 283 GLY A O 1
ATOM 2100 N N . ASN A 1 284 ? 0.417 -12.957 11.800 1.00 91.25 284 ASN A N 1
ATOM 2101 C CA . ASN A 1 284 ? 0.572 -13.202 10.361 1.00 91.25 284 ASN A CA 1
ATOM 2102 C C . ASN A 1 284 ? 1.177 -12.016 9.590 1.00 91.25 284 ASN A C 1
ATOM 2104 O O . ASN A 1 284 ? 1.120 -11.981 8.359 1.00 91.25 284 ASN A O 1
ATOM 2108 N N . TRP A 1 285 ? 1.785 -11.049 10.286 1.00 92.12 285 TRP A N 1
ATOM 2109 C CA . TRP A 1 285 ? 2.335 -9.832 9.676 1.00 92.12 285 TRP A CA 1
ATOM 2110 C C . TRP A 1 285 ? 3.334 -10.102 8.539 1.00 92.12 285 TRP A C 1
ATOM 2112 O O . TRP A 1 285 ? 3.427 -9.312 7.603 1.00 92.12 285 TRP A O 1
ATOM 2122 N N . TRP A 1 286 ? 4.049 -11.231 8.582 1.00 94.06 286 TRP A N 1
ATOM 2123 C CA . TRP A 1 286 ? 5.039 -11.646 7.582 1.00 94.06 286 TRP A CA 1
ATOM 2124 C C . TRP A 1 286 ? 4.445 -11.846 6.178 1.00 94.06 286 TRP A C 1
ATOM 2126 O O . TRP A 1 286 ? 5.172 -11.736 5.189 1.00 94.06 286 TRP A O 1
ATOM 2136 N N . LEU A 1 287 ? 3.125 -12.050 6.061 1.00 95.69 287 LEU A N 1
ATOM 2137 C CA . LEU A 1 287 ? 2.416 -12.107 4.776 1.00 95.69 287 LEU A CA 1
ATOM 2138 C C . LEU A 1 287 ? 2.499 -10.797 3.983 1.00 95.69 287 LEU A C 1
ATOM 2140 O O . LEU A 1 287 ? 2.275 -10.800 2.771 1.00 95.69 287 LEU A O 1
ATOM 2144 N N . ILE A 1 288 ? 2.891 -9.689 4.622 1.00 96.25 288 ILE A N 1
ATOM 2145 C CA . ILE A 1 288 ? 3.189 -8.437 3.927 1.00 96.25 288 ILE A CA 1
ATOM 2146 C C . ILE A 1 288 ? 4.338 -8.591 2.921 1.00 96.25 288 ILE A C 1
ATOM 2148 O O . ILE A 1 288 ? 4.339 -7.909 1.902 1.00 96.25 288 ILE A O 1
ATOM 2152 N N . VAL A 1 289 ? 5.289 -9.504 3.153 1.00 97.25 289 VAL A N 1
ATOM 2153 C CA . VAL A 1 289 ? 6.459 -9.706 2.282 1.00 97.25 289 VAL A CA 1
ATOM 2154 C C . VAL A 1 289 ? 6.043 -10.172 0.881 1.00 97.25 289 VAL A C 1
ATOM 2156 O O . VAL A 1 289 ? 6.287 -9.432 -0.075 1.00 97.25 289 VAL A O 1
ATOM 2159 N N . PRO A 1 290 ? 5.378 -11.334 0.702 1.00 97.56 290 PRO A N 1
ATOM 2160 C CA . PRO A 1 290 ? 4.909 -11.752 -0.621 1.00 97.56 290 PRO A CA 1
ATOM 2161 C C . PRO A 1 290 ? 3.886 -10.777 -1.222 1.00 97.56 290 PRO A C 1
ATOM 2163 O O . PRO A 1 290 ? 3.843 -10.607 -2.442 1.00 97.56 290 PRO A O 1
ATOM 2166 N N . LEU A 1 291 ? 3.103 -10.087 -0.387 1.00 97.31 291 LEU A N 1
ATOM 2167 C CA . LEU A 1 291 ? 2.135 -9.096 -0.850 1.00 97.31 291 LEU A CA 1
ATOM 2168 C C . LEU A 1 291 ? 2.830 -7.877 -1.482 1.00 97.31 291 LEU A C 1
ATOM 2170 O O . LEU A 1 291 ? 2.461 -7.463 -2.580 1.00 97.31 291 LEU A O 1
ATOM 2174 N N . VAL A 1 292 ? 3.881 -7.354 -0.842 1.00 97.75 292 VAL A N 1
ATOM 2175 C CA . VAL A 1 292 ? 4.713 -6.258 -1.364 1.00 97.75 292 VAL A CA 1
ATOM 2176 C C . VAL A 1 292 ? 5.446 -6.674 -2.637 1.00 97.75 292 VAL A C 1
ATOM 2178 O O . VAL A 1 292 ? 5.563 -5.858 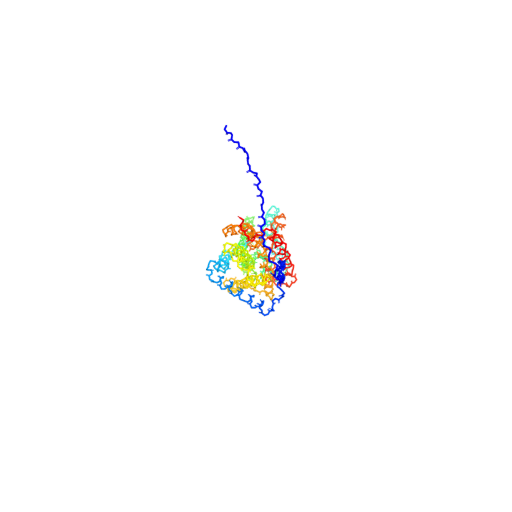-3.550 1.00 97.75 292 VAL A O 1
ATOM 2181 N N . VAL A 1 293 ? 5.886 -7.931 -2.757 1.00 98.31 293 VAL A N 1
ATOM 2182 C CA . VAL A 1 293 ? 6.484 -8.447 -4.002 1.00 98.31 293 VAL A CA 1
ATOM 2183 C C . VAL A 1 293 ? 5.482 -8.357 -5.156 1.00 98.31 293 VAL A C 1
ATOM 2185 O O . VAL A 1 293 ? 5.780 -7.742 -6.181 1.00 98.31 293 VAL A O 1
ATOM 2188 N N . CYS A 1 294 ? 4.275 -8.907 -4.978 1.00 98.38 294 CYS A N 1
ATOM 2189 C CA . CYS A 1 294 ? 3.228 -8.882 -6.005 1.00 98.38 294 CYS A CA 1
ATOM 2190 C C . CYS A 1 294 ? 2.818 -7.446 -6.356 1.00 98.38 294 CYS A C 1
ATOM 2192 O O . CYS A 1 294 ? 2.710 -7.088 -7.530 1.00 98.38 294 CYS A O 1
ATOM 2194 N N . ALA A 1 295 ? 2.647 -6.605 -5.337 1.00 98.06 295 ALA A N 1
ATOM 2195 C CA . ALA A 1 295 ? 2.308 -5.203 -5.506 1.00 98.06 295 ALA A CA 1
ATOM 2196 C C . ALA A 1 295 ? 3.381 -4.433 -6.273 1.00 98.06 295 ALA A C 1
ATOM 2198 O O . ALA A 1 295 ? 3.060 -3.686 -7.192 1.00 98.06 295 ALA A O 1
ATOM 2199 N N . THR A 1 296 ? 4.655 -4.638 -5.942 1.00 98.00 296 THR A N 1
ATOM 2200 C CA . THR A 1 296 ? 5.765 -3.971 -6.630 1.00 98.00 296 THR A CA 1
ATOM 2201 C C . THR A 1 296 ? 5.738 -4.295 -8.118 1.00 98.00 296 THR A C 1
ATOM 2203 O O . THR A 1 296 ? 5.846 -3.385 -8.932 1.00 98.00 296 THR A O 1
ATOM 2206 N N . ILE A 1 297 ? 5.512 -5.557 -8.493 1.00 97.94 297 ILE A N 1
ATOM 2207 C CA . ILE A 1 297 ? 5.402 -5.970 -9.900 1.00 97.94 297 ILE A CA 1
ATOM 2208 C C . ILE A 1 297 ? 4.206 -5.279 -10.587 1.00 97.94 297 ILE A C 1
ATOM 2210 O O . ILE A 1 297 ? 4.356 -4.741 -11.686 1.00 97.94 297 ILE A O 1
ATOM 2214 N N . ALA A 1 298 ? 3.048 -5.216 -9.924 1.00 98.19 298 ALA A N 1
ATOM 2215 C CA . ALA A 1 298 ? 1.845 -4.548 -10.435 1.00 98.19 298 ALA A CA 1
ATOM 2216 C C . ALA A 1 298 ? 2.003 -3.029 -10.606 1.00 98.19 298 ALA A C 1
ATOM 2218 O O . ALA A 1 298 ? 1.521 -2.437 -11.569 1.00 98.19 298 ALA A O 1
ATOM 2219 N N . PHE A 1 299 ? 2.698 -2.364 -9.692 1.00 98.12 299 PHE A N 1
ATOM 2220 C CA . PHE A 1 299 ? 2.938 -0.927 -9.790 1.00 98.12 299 PHE A CA 1
ATOM 2221 C C . PHE A 1 299 ? 4.077 -0.597 -10.754 1.00 98.12 299 PHE A C 1
ATOM 2223 O O . PHE A 1 299 ? 4.008 0.399 -11.476 1.00 98.12 299 PHE A O 1
ATOM 2230 N N . MET A 1 300 ? 5.082 -1.468 -10.863 1.00 97.19 300 MET A N 1
ATOM 2231 C CA . MET A 1 300 ? 6.099 -1.364 -11.905 1.00 97.19 300 MET A CA 1
ATOM 2232 C C . MET A 1 300 ? 5.481 -1.412 -13.302 1.00 97.19 300 MET A C 1
ATOM 2234 O O . MET A 1 300 ? 5.951 -0.678 -14.167 1.00 97.19 300 MET A O 1
ATOM 2238 N N . SER A 1 301 ? 4.427 -2.203 -13.545 1.00 97.06 301 SER A N 1
ATOM 2239 C CA . SER A 1 301 ? 3.770 -2.218 -14.860 1.00 97.06 301 SER A CA 1
ATOM 2240 C C . SER A 1 301 ? 3.068 -0.897 -15.185 1.00 97.06 301 SER A C 1
ATOM 2242 O O . SER A 1 301 ? 3.107 -0.458 -16.332 1.00 97.06 301 SER A O 1
ATOM 2244 N N . ILE A 1 302 ? 2.497 -0.212 -14.188 1.00 97.00 302 ILE A N 1
ATOM 2245 C CA . ILE A 1 302 ? 1.949 1.145 -14.367 1.00 97.00 302 ILE A CA 1
ATOM 2246 C C . ILE A 1 302 ? 3.070 2.129 -14.701 1.00 97.00 302 ILE A C 1
ATOM 2248 O O . ILE A 1 302 ? 2.951 2.904 -15.648 1.00 97.00 302 ILE A O 1
ATOM 2252 N N . GLY A 1 303 ? 4.176 2.080 -13.954 1.00 96.19 303 GLY A N 1
ATOM 2253 C CA . GLY A 1 303 ? 5.338 2.923 -14.225 1.00 96.19 303 GLY A CA 1
ATOM 2254 C C . GLY A 1 303 ? 5.938 2.657 -15.606 1.00 96.19 303 GLY A C 1
ATOM 2255 O O . GLY A 1 303 ? 6.282 3.593 -16.322 1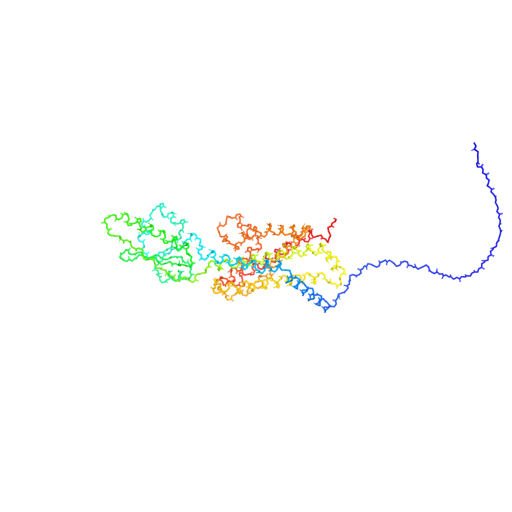.00 96.19 303 GLY A O 1
ATOM 2256 N N . LEU A 1 304 ? 5.990 1.392 -16.029 1.00 94.88 304 LEU A N 1
ATOM 2257 C CA . LEU A 1 304 ? 6.423 0.999 -17.367 1.00 94.88 304 LEU A CA 1
ATOM 2258 C C . LEU A 1 304 ? 5.498 1.572 -18.444 1.00 94.88 304 LEU A C 1
ATOM 2260 O O . LEU A 1 304 ? 5.996 2.104 -19.431 1.00 94.88 304 LEU A O 1
ATOM 2264 N N . LEU A 1 305 ? 4.177 1.508 -18.253 1.00 96.19 305 LEU A N 1
ATOM 2265 C CA . LEU A 1 305 ? 3.203 2.105 -19.168 1.00 96.19 305 LEU A CA 1
ATOM 2266 C C . LEU A 1 305 ? 3.386 3.627 -19.263 1.00 96.19 305 LEU A C 1
ATOM 2268 O O . LEU A 1 305 ? 3.492 4.166 -20.364 1.00 96.19 305 LEU A O 1
ATOM 2272 N N . ALA A 1 306 ? 3.491 4.313 -18.121 1.00 95.81 306 ALA A N 1
ATOM 2273 C CA . ALA A 1 306 ? 3.724 5.754 -18.070 1.00 95.81 306 ALA A CA 1
ATOM 2274 C C . ALA A 1 306 ? 5.037 6.138 -18.772 1.00 95.81 306 ALA A C 1
ATOM 2276 O O . ALA A 1 306 ? 5.066 7.042 -19.607 1.00 95.81 306 ALA A O 1
ATOM 2277 N N . GLY A 1 307 ? 6.116 5.404 -18.491 1.00 93.88 307 GLY A N 1
ATOM 2278 C CA . GLY A 1 307 ? 7.408 5.590 -19.139 1.00 93.88 307 GLY A CA 1
ATOM 2279 C C . GLY A 1 307 ? 7.388 5.235 -20.627 1.00 93.88 307 GLY A C 1
ATOM 2280 O O . GLY A 1 307 ? 8.115 5.845 -21.398 1.00 93.88 307 GLY A O 1
ATOM 2281 N N . ALA A 1 308 ? 6.571 4.279 -21.074 1.00 92.25 308 ALA A N 1
ATOM 2282 C CA . ALA A 1 308 ? 6.478 3.905 -22.485 1.00 92.25 308 ALA A CA 1
ATOM 2283 C C . ALA A 1 308 ? 5.874 5.033 -23.334 1.00 92.25 308 ALA A C 1
ATOM 2285 O O . ALA A 1 308 ? 6.330 5.254 -24.455 1.00 92.25 308 ALA A O 1
ATOM 2286 N N . VAL A 1 309 ? 4.901 5.762 -22.779 1.00 93.06 309 VAL A N 1
ATOM 2287 C CA . VAL A 1 309 ? 4.202 6.871 -23.446 1.00 93.06 309 VAL A CA 1
ATOM 2288 C C . VAL A 1 309 ? 4.965 8.199 -23.322 1.00 93.06 309 VAL A C 1
ATOM 2290 O O . VAL A 1 309 ? 4.895 9.042 -24.217 1.00 93.06 309 VAL A O 1
ATOM 2293 N N . ALA A 1 310 ? 5.711 8.400 -22.234 1.00 93.94 310 ALA A N 1
ATOM 2294 C CA . ALA A 1 310 ? 6.419 9.647 -21.966 1.00 93.94 310 ALA A CA 1
ATOM 2295 C C . ALA A 1 310 ? 7.700 9.836 -22.802 1.00 93.94 310 ALA A C 1
ATOM 2297 O O . ALA A 1 310 ? 8.537 8.936 -22.921 1.00 93.94 310 ALA A O 1
ATOM 2298 N N . LYS A 1 311 ? 7.891 11.067 -23.298 1.00 90.12 311 LYS A N 1
ATOM 2299 C CA . LYS A 1 311 ? 9.105 11.502 -24.017 1.00 90.12 311 LYS A CA 1
ATOM 2300 C C . LYS A 1 311 ? 10.174 12.112 -23.100 1.00 90.12 311 LYS A C 1
ATOM 2302 O O . LYS A 1 311 ? 11.361 12.059 -23.411 1.00 90.12 311 LYS A O 1
ATOM 2307 N N . THR A 1 312 ? 9.768 12.691 -21.968 1.00 93.12 312 THR A N 1
ATOM 2308 C CA . THR A 1 312 ? 10.680 13.325 -21.000 1.00 93.12 312 THR A CA 1
ATOM 2309 C C . THR A 1 312 ? 10.478 12.789 -19.588 1.00 93.12 312 THR A C 1
ATOM 2311 O O . THR A 1 312 ? 9.435 12.197 -19.293 1.00 93.12 312 THR A O 1
ATOM 2314 N N . GLU A 1 313 ? 11.489 12.946 -18.725 1.00 91.19 313 GLU A N 1
ATOM 2315 C CA . GLU A 1 313 ? 11.413 12.513 -17.323 1.00 91.19 313 GLU A CA 1
ATOM 2316 C C . GLU A 1 313 ? 10.299 13.285 -16.589 1.00 91.19 313 GLU A C 1
ATOM 2318 O O . GLU A 1 313 ? 9.534 12.697 -15.824 1.00 91.19 313 GLU A O 1
ATOM 2323 N N . GLU A 1 314 ? 10.107 14.566 -16.917 1.00 92.75 314 GLU A N 1
ATOM 2324 C CA . GLU A 1 314 ? 9.034 15.412 -16.385 1.00 92.75 314 GLU A CA 1
ATOM 2325 C C . GLU A 1 314 ? 7.651 14.921 -16.825 1.00 92.75 314 GLU A C 1
ATOM 2327 O O . GLU A 1 314 ? 6.738 14.825 -16.004 1.00 92.75 314 GLU A O 1
ATOM 2332 N N . ALA A 1 315 ? 7.491 14.555 -18.103 1.00 94.06 315 ALA A N 1
ATOM 2333 C CA . ALA A 1 315 ? 6.238 14.002 -18.611 1.00 94.06 315 ALA A CA 1
ATOM 2334 C C . ALA A 1 315 ? 5.913 12.649 -17.954 1.00 94.06 315 ALA A C 1
ATOM 2336 O O . ALA A 1 315 ? 4.765 12.399 -17.589 1.00 94.06 315 ALA A O 1
ATOM 2337 N N . ALA A 1 316 ? 6.919 11.792 -17.750 1.00 93.69 316 ALA A N 1
ATOM 2338 C CA . ALA A 1 316 ? 6.750 10.512 -17.060 1.00 93.69 316 ALA A CA 1
ATOM 2339 C C . ALA A 1 316 ? 6.323 10.703 -15.603 1.00 93.69 316 ALA A C 1
ATOM 2341 O O . ALA A 1 316 ? 5.416 10.013 -15.128 1.00 93.69 316 ALA A O 1
ATOM 2342 N N . ASN A 1 317 ? 6.946 11.659 -14.911 1.00 91.75 317 ASN A N 1
ATOM 2343 C CA . ASN A 1 317 ? 6.579 12.047 -13.556 1.00 91.75 317 ASN A CA 1
ATOM 2344 C C . ASN A 1 317 ? 5.129 12.562 -13.501 1.00 91.75 317 ASN A C 1
ATOM 2346 O O . ASN A 1 317 ? 4.343 12.087 -12.684 1.00 91.75 317 ASN A O 1
ATOM 2350 N N . GLY A 1 318 ? 4.740 13.457 -14.416 1.00 94.50 318 GLY A N 1
ATOM 2351 C CA . GLY A 1 318 ? 3.377 13.991 -14.501 1.00 94.50 318 GLY A CA 1
ATOM 2352 C C . GLY A 1 318 ? 2.315 12.913 -14.739 1.00 94.50 318 GLY A C 1
ATOM 2353 O O . GLY A 1 318 ? 1.328 12.851 -14.007 1.00 94.50 318 GLY A O 1
ATOM 2354 N N . ILE A 1 319 ? 2.541 12.008 -15.700 1.00 95.50 319 ILE A N 1
ATOM 2355 C CA . ILE A 1 319 ? 1.634 10.877 -15.968 1.00 95.50 319 ILE A CA 1
ATOM 2356 C C . ILE A 1 319 ? 1.530 9.967 -14.740 1.00 95.50 319 ILE A C 1
ATOM 2358 O O . ILE A 1 319 ? 0.432 9.571 -14.351 1.00 95.50 319 ILE A O 1
ATOM 2362 N N . SER A 1 320 ? 2.663 9.666 -14.099 1.00 94.62 320 SER A N 1
ATOM 2363 C CA . SER A 1 320 ? 2.693 8.845 -12.885 1.00 94.62 320 SER A CA 1
ATOM 2364 C C . SER A 1 320 ? 1.848 9.473 -11.770 1.00 94.62 320 SER A C 1
ATOM 2366 O O . SER A 1 320 ? 1.062 8.770 -11.142 1.00 94.62 320 SER A O 1
ATOM 2368 N N . GLN A 1 321 ? 1.933 10.793 -11.566 1.00 93.38 321 GLN A N 1
ATOM 2369 C CA . GLN A 1 321 ? 1.133 11.500 -10.559 1.00 93.38 321 GLN A CA 1
ATOM 2370 C C . GLN A 1 321 ? -0.363 11.503 -10.879 1.00 93.38 321 GLN A C 1
ATOM 2372 O O . GLN A 1 321 ? -1.170 11.236 -9.992 1.00 93.38 321 GLN A O 1
ATOM 2377 N N . ILE A 1 322 ? -0.744 11.743 -12.138 1.00 95.94 322 ILE A N 1
ATOM 2378 C CA . ILE A 1 322 ? -2.151 11.711 -12.573 1.00 95.94 322 ILE A CA 1
ATOM 2379 C C . ILE A 1 322 ? -2.783 10.335 -12.329 1.00 95.94 322 ILE A C 1
ATOM 2381 O O . ILE A 1 322 ? -3.980 10.249 -12.080 1.00 95.94 322 ILE A O 1
ATOM 2385 N N . ILE A 1 323 ? -1.994 9.259 -12.374 1.00 94.94 323 ILE A N 1
ATOM 2386 C CA . ILE A 1 323 ? -2.480 7.903 -12.106 1.00 94.94 323 ILE A CA 1
ATOM 2387 C C . ILE A 1 323 ? -2.485 7.603 -10.603 1.00 94.94 323 ILE A C 1
ATOM 2389 O O . ILE A 1 323 ? -3.481 7.120 -10.065 1.00 94.94 323 ILE A O 1
ATOM 2393 N N . VAL A 1 324 ? -1.373 7.862 -9.913 1.00 93.50 324 VAL A N 1
ATOM 2394 C CA . VAL A 1 324 ? -1.187 7.440 -8.518 1.00 93.50 324 VAL A CA 1
ATOM 2395 C C . VAL A 1 324 ? -1.983 8.302 -7.544 1.00 93.50 324 VAL A C 1
ATOM 2397 O O . VAL A 1 324 ? -2.496 7.770 -6.561 1.00 93.50 324 VAL A O 1
ATOM 2400 N N . LEU A 1 325 ? -2.126 9.604 -7.805 1.00 92.94 325 LEU A N 1
ATOM 2401 C CA . LEU A 1 325 ? -2.818 10.511 -6.894 1.00 92.94 325 LEU A CA 1
ATOM 2402 C C . LEU A 1 325 ? -4.310 10.161 -6.761 1.00 92.94 325 LEU A C 1
ATOM 2404 O O . LEU A 1 325 ? -4.724 9.892 -5.640 1.00 92.94 325 LEU A O 1
ATOM 2408 N N . PRO A 1 326 ? -5.132 10.061 -7.826 1.00 93.12 326 PRO A N 1
ATOM 2409 C CA . PRO A 1 326 ? -6.523 9.631 -7.666 1.00 93.12 326 PRO A CA 1
ATOM 2410 C C . PRO A 1 326 ? -6.611 8.234 -7.048 1.00 93.12 326 PRO A C 1
ATOM 2412 O O . PRO A 1 326 ? -7.401 7.993 -6.139 1.00 93.12 326 PRO A O 1
ATOM 2415 N N . MET A 1 327 ? -5.742 7.318 -7.484 1.00 94.38 327 MET A N 1
ATOM 2416 C CA . MET A 1 327 ? -5.718 5.953 -6.968 1.00 94.38 327 MET A CA 1
ATOM 2417 C C . MET A 1 327 ? -5.497 5.903 -5.452 1.00 94.38 327 MET A C 1
ATOM 2419 O O . MET A 1 327 ? -6.107 5.077 -4.776 1.00 94.38 327 MET A O 1
ATOM 2423 N N . SER A 1 328 ? -4.668 6.789 -4.899 1.00 90.88 328 SER A N 1
ATOM 2424 C CA . SER A 1 328 ? -4.381 6.819 -3.467 1.00 90.88 328 SER A CA 1
ATOM 2425 C C . SER A 1 328 ? -5.606 7.196 -2.630 1.00 90.88 328 SER A C 1
ATOM 2427 O O . SER A 1 328 ? -5.873 6.539 -1.624 1.00 90.88 328 SER A O 1
ATOM 2429 N N . PHE A 1 329 ? -6.418 8.153 -3.087 1.00 89.50 329 PHE A N 1
ATOM 2430 C CA . PHE A 1 329 ? -7.667 8.532 -2.419 1.00 89.50 329 PHE A CA 1
ATOM 2431 C C . PHE A 1 329 ? -8.752 7.458 -2.553 1.00 89.50 329 PHE A C 1
ATOM 2433 O O . PHE A 1 329 ? -9.434 7.153 -1.577 1.00 89.50 329 PHE A O 1
ATOM 2440 N N . LEU A 1 330 ? -8.895 6.845 -3.733 1.00 91.69 330 LEU A N 1
ATOM 2441 C CA . LEU A 1 330 ? -9.929 5.832 -3.967 1.00 91.69 330 LEU A CA 1
ATOM 2442 C C . LEU A 1 330 ? -9.600 4.463 -3.349 1.00 91.69 330 LEU A C 1
ATOM 2444 O O . LEU A 1 330 ? -10.503 3.664 -3.121 1.00 91.69 330 LEU A O 1
ATOM 2448 N N . SER A 1 331 ? -8.328 4.160 -3.091 1.00 90.06 331 SER A N 1
ATOM 2449 C CA . SER A 1 331 ? -7.883 2.832 -2.630 1.00 90.06 331 SER A CA 1
ATOM 2450 C C . SER A 1 331 ? -8.153 2.521 -1.159 1.00 90.06 331 SER A C 1
ATOM 2452 O O . SER A 1 331 ? -8.026 1.373 -0.735 1.00 90.06 331 SER A O 1
ATOM 2454 N N . GLY A 1 332 ? -8.498 3.530 -0.368 1.00 84.81 332 GLY A N 1
ATOM 2455 C CA . GLY A 1 332 ? -8.619 3.389 1.075 1.00 84.81 332 GLY A CA 1
ATOM 2456 C C . GLY A 1 332 ? -7.320 3.576 1.858 1.00 84.81 332 GLY A C 1
ATOM 2457 O O . GLY A 1 332 ? -7.292 3.296 3.053 1.00 84.81 332 GLY A O 1
ATOM 2458 N N . SER A 1 333 ? -6.242 4.039 1.205 1.00 85.50 333 SER A N 1
ATOM 2459 C CA . SER A 1 333 ? -4.965 4.340 1.871 1.00 85.50 333 SER A CA 1
ATOM 2460 C C . SER A 1 333 ? -5.084 5.432 2.935 1.00 85.50 333 SER A C 1
ATOM 2462 O O . SER A 1 333 ? -4.407 5.357 3.956 1.00 85.50 333 SER A O 1
ATOM 2464 N N . PHE A 1 334 ? -5.914 6.447 2.680 1.00 78.38 334 PHE A N 1
ATOM 2465 C CA . PHE A 1 334 ? -6.059 7.623 3.546 1.00 78.38 334 PHE A CA 1
ATOM 2466 C C . PHE A 1 334 ? -7.424 7.712 4.233 1.00 78.38 334 PHE A C 1
ATOM 2468 O O . PHE A 1 334 ? -7.514 8.235 5.339 1.00 78.38 334 PHE A O 1
ATOM 2475 N N . PHE A 1 335 ? -8.478 7.198 3.594 1.00 76.88 335 PHE A N 1
ATOM 2476 C CA . PHE A 1 335 ? -9.859 7.308 4.066 1.00 76.88 335 PHE A CA 1
ATOM 2477 C C . PHE A 1 335 ? -10.554 5.948 3.998 1.00 76.88 335 PHE A C 1
ATOM 2479 O O . PHE A 1 335 ? -10.294 5.196 3.062 1.00 76.88 335 PHE A O 1
ATOM 2486 N N . PRO A 1 336 ? -11.457 5.614 4.930 1.00 74.00 336 PRO A N 1
ATOM 2487 C CA . PRO A 1 336 ? -12.323 4.450 4.783 1.00 74.00 336 PRO A CA 1
ATOM 2488 C C . PRO A 1 336 ? -13.115 4.499 3.468 1.00 74.00 336 PRO A C 1
ATOM 2490 O O . PRO A 1 336 ? -13.559 5.558 3.032 1.00 74.00 336 PRO A O 1
ATOM 2493 N N . THR A 1 337 ? -13.290 3.346 2.822 1.00 77.44 337 THR A N 1
ATOM 2494 C CA . THR A 1 337 ? -14.015 3.239 1.538 1.00 77.44 337 THR A CA 1
ATOM 2495 C C . THR A 1 337 ? -15.441 2.712 1.699 1.00 77.44 337 THR A C 1
ATOM 2497 O O . THR A 1 337 ? -16.097 2.405 0.704 1.00 77.44 337 THR A O 1
ATOM 2500 N N . ASP A 1 338 ? -15.896 2.506 2.934 1.00 76.19 338 ASP A N 1
ATOM 2501 C CA . ASP A 1 338 ? -17.167 1.833 3.218 1.00 76.19 338 ASP A CA 1
ATOM 2502 C C . ASP A 1 338 ? -18.366 2.691 2.803 1.00 76.19 338 ASP A C 1
ATOM 2504 O O . ASP A 1 338 ? -19.303 2.162 2.201 1.00 76.19 338 ASP A O 1
ATOM 2508 N N . ASP A 1 339 ? -18.238 4.009 2.975 1.00 76.50 339 ASP A N 1
ATOM 2509 C CA . ASP A 1 339 ? -19.272 5.015 2.700 1.00 76.50 339 ASP A CA 1
ATOM 2510 C C . ASP A 1 339 ? -19.236 5.559 1.258 1.00 76.50 339 ASP A C 1
ATOM 2512 O O . ASP A 1 339 ? -19.921 6.526 0.920 1.00 76.50 339 ASP A O 1
ATOM 2516 N N . MET A 1 340 ? -18.425 4.966 0.372 1.00 84.56 340 MET A N 1
ATOM 2517 C CA . MET A 1 340 ? -18.354 5.399 -1.026 1.00 84.56 340 MET A CA 1
ATOM 2518 C C . MET A 1 340 ? -19.640 5.034 -1.791 1.00 84.56 340 MET A C 1
ATOM 2520 O O . MET A 1 340 ? -20.096 3.888 -1.700 1.00 84.56 340 MET A O 1
ATOM 2524 N N . PRO A 1 341 ? -20.181 5.940 -2.634 1.00 90.25 341 PRO A N 1
ATOM 2525 C CA . PRO A 1 341 ? -21.259 5.611 -3.562 1.00 90.25 341 PRO A CA 1
ATOM 2526 C C . PRO A 1 341 ? -20.911 4.397 -4.432 1.00 90.25 341 PRO A C 1
ATOM 2528 O O . PRO A 1 341 ? -19.747 4.183 -4.781 1.00 90.25 341 PRO A O 1
ATOM 2531 N N . SER A 1 342 ? -21.919 3.625 -4.842 1.00 91.06 342 SER A N 1
ATOM 2532 C CA . SER A 1 342 ? -21.735 2.352 -5.560 1.00 91.06 342 SER A CA 1
ATOM 2533 C C . SER A 1 342 ? -20.847 2.462 -6.808 1.00 91.06 342 SER A C 1
ATOM 2535 O O . SER A 1 342 ? -19.979 1.614 -7.018 1.00 91.06 342 SER A O 1
ATOM 2537 N N . TRP A 1 343 ? -21.000 3.528 -7.600 1.00 92.81 343 TRP A N 1
ATOM 2538 C CA . TRP A 1 343 ? -20.178 3.779 -8.790 1.00 92.81 343 TRP A CA 1
ATOM 2539 C C . TRP A 1 343 ? -18.697 3.997 -8.444 1.00 92.81 343 TRP A C 1
ATOM 2541 O O . TRP A 1 343 ? -17.813 3.482 -9.128 1.00 92.81 343 TRP A O 1
ATOM 2551 N N . LEU A 1 344 ? -18.413 4.707 -7.349 1.00 91.94 344 LEU A N 1
ATOM 2552 C CA . LEU A 1 344 ? -17.052 4.991 -6.901 1.00 91.94 344 LEU A CA 1
ATOM 2553 C C . LEU A 1 344 ? -16.410 3.743 -6.287 1.00 91.94 344 LEU A C 1
ATOM 2555 O O . LEU A 1 344 ? -15.234 3.468 -6.520 1.00 91.94 344 LEU A O 1
ATOM 2559 N N . LYS A 1 345 ? -17.207 2.939 -5.575 1.00 90.75 345 LYS A N 1
ATOM 2560 C CA . LYS A 1 345 ? -16.799 1.639 -5.033 1.00 90.75 345 LYS A CA 1
ATOM 2561 C C . LYS A 1 345 ? -16.419 0.658 -6.145 1.00 90.75 345 LYS A C 1
ATOM 2563 O O . LYS A 1 345 ? -15.419 -0.043 -6.018 1.00 90.75 345 LYS A O 1
ATOM 2568 N N . ALA A 1 346 ? -17.157 0.653 -7.258 1.00 91.50 346 ALA A N 1
ATOM 2569 C CA . ALA A 1 346 ? -16.825 -0.156 -8.431 1.00 91.50 346 ALA A CA 1
ATOM 2570 C C . ALA A 1 346 ? -15.468 0.238 -9.043 1.00 91.50 346 ALA A C 1
ATOM 2572 O O . ALA A 1 346 ? -14.653 -0.639 -9.323 1.00 91.50 346 ALA A O 1
ATOM 2573 N N . ILE A 1 347 ? -15.193 1.543 -9.182 1.00 92.62 347 ILE A N 1
ATOM 2574 C CA . ILE A 1 347 ? -13.888 2.037 -9.653 1.00 92.62 347 ILE A CA 1
ATOM 2575 C C . ILE A 1 347 ? -12.785 1.648 -8.665 1.00 92.62 347 ILE A C 1
ATOM 2577 O O . ILE A 1 347 ? -11.767 1.099 -9.076 1.00 92.62 347 ILE A O 1
ATOM 2581 N N . SER A 1 348 ? -12.996 1.888 -7.368 1.00 92.69 348 SER A N 1
ATOM 2582 C CA . SER A 1 348 ? -12.046 1.546 -6.302 1.00 92.69 348 SER A CA 1
ATOM 2583 C C . SER A 1 348 ? -11.645 0.068 -6.342 1.00 92.69 348 SER A C 1
ATOM 2585 O O . SER A 1 348 ? -10.457 -0.247 -6.308 1.00 92.69 348 SER A O 1
ATOM 2587 N N . ASN A 1 349 ? -12.617 -0.833 -6.508 1.00 92.06 349 ASN A N 1
ATOM 2588 C CA . ASN A 1 349 ? -12.393 -2.278 -6.561 1.00 92.06 349 ASN A CA 1
ATOM 2589 C C . ASN A 1 349 ? -11.594 -2.750 -7.785 1.00 92.06 349 ASN A C 1
ATOM 2591 O O . ASN A 1 349 ? -11.103 -3.872 -7.772 1.00 92.06 349 ASN A O 1
ATOM 2595 N N . ALA A 1 350 ? -11.460 -1.930 -8.830 1.00 92.44 350 ALA A N 1
ATOM 2596 C CA . ALA A 1 350 ? -10.606 -2.235 -9.977 1.00 92.44 350 ALA A CA 1
ATOM 2597 C C . ALA A 1 350 ? -9.148 -1.779 -9.774 1.00 92.44 350 ALA A C 1
ATOM 2599 O O . ALA A 1 350 ? -8.267 -2.146 -10.553 1.00 92.44 350 ALA A O 1
ATOM 2600 N N . LEU A 1 351 ? -8.874 -0.950 -8.759 1.00 95.50 351 LEU A N 1
ATOM 2601 C CA . LEU A 1 351 ? -7.554 -0.367 -8.548 1.00 95.50 351 LEU A CA 1
ATOM 2602 C C . LEU A 1 351 ? -6.620 -1.349 -7.825 1.00 95.50 351 LEU A C 1
ATOM 2604 O O . LEU A 1 351 ? -6.954 -1.833 -6.742 1.00 95.50 351 LEU A O 1
ATOM 2608 N N . PRO A 1 352 ? -5.384 -1.559 -8.312 1.00 96.81 352 PRO A N 1
ATOM 2609 C CA . PRO A 1 352 ? -4.432 -2.473 -7.672 1.00 96.81 352 PRO A CA 1
ATOM 2610 C C . PRO A 1 352 ? -4.090 -2.044 -6.239 1.00 96.81 352 PRO A C 1
ATOM 2612 O O . PRO A 1 352 ? -3.944 -2.882 -5.349 1.00 96.81 352 PRO A O 1
ATOM 2615 N N . LEU A 1 353 ? -4.029 -0.734 -5.978 1.00 96.56 353 LEU A N 1
ATOM 2616 C CA . LEU A 1 353 ? -3.753 -0.217 -4.640 1.00 96.56 353 LEU A CA 1
ATOM 2617 C C . LEU A 1 353 ? -4.851 -0.569 -3.632 1.00 96.56 353 LEU A C 1
ATOM 2619 O O . LEU A 1 353 ? -4.525 -0.847 -2.482 1.00 96.56 353 LEU A O 1
ATOM 2623 N N . LYS A 1 354 ? -6.120 -0.659 -4.051 1.00 95.00 354 LYS A N 1
ATOM 2624 C CA . LYS A 1 354 ? -7.215 -1.090 -3.170 1.00 95.00 354 LYS A CA 1
ATOM 2625 C C . LYS A 1 354 ? -6.978 -2.505 -2.643 1.00 95.00 354 LYS A C 1
ATOM 2627 O O . LYS A 1 354 ? -7.158 -2.755 -1.449 1.00 95.00 354 LYS A O 1
ATOM 2632 N N . HIS A 1 355 ? -6.532 -3.413 -3.509 1.00 95.81 355 HIS A N 1
ATOM 2633 C CA . HIS A 1 355 ? -6.220 -4.791 -3.131 1.00 95.81 355 HIS A CA 1
ATOM 2634 C C . HIS A 1 355 ? -5.043 -4.865 -2.158 1.00 95.81 355 HIS A C 1
ATOM 2636 O O . HIS A 1 355 ? -5.150 -5.539 -1.133 1.00 95.81 355 HIS A O 1
ATOM 2642 N N . LEU A 1 356 ? -3.956 -4.133 -2.432 1.00 96.81 356 LEU A N 1
ATOM 2643 C CA . LEU A 1 356 ? -2.812 -4.069 -1.523 1.00 96.81 356 LEU A CA 1
ATOM 2644 C C . LEU A 1 356 ? -3.221 -3.533 -0.150 1.00 96.81 356 LEU A C 1
ATOM 2646 O O . LEU A 1 356 ? -2.919 -4.166 0.853 1.00 96.81 356 LEU A O 1
ATOM 2650 N N . VAL A 1 357 ? -3.905 -2.390 -0.100 1.00 94.56 357 VAL A N 1
ATOM 2651 C CA . VAL A 1 357 ? -4.280 -1.738 1.163 1.00 94.56 357 VAL A CA 1
ATOM 2652 C C . VAL A 1 357 ? -5.203 -2.631 1.982 1.00 94.56 357 VAL A C 1
ATOM 2654 O O . VAL A 1 357 ? -4.965 -2.830 3.169 1.00 94.56 357 VAL A O 1
ATOM 2657 N N . THR A 1 358 ? -6.217 -3.223 1.348 1.00 92.12 358 THR A N 1
ATOM 2658 C CA . THR A 1 358 ? -7.185 -4.086 2.040 1.00 92.12 358 THR A CA 1
ATOM 2659 C C . THR A 1 358 ? -6.502 -5.332 2.616 1.00 92.12 358 THR A C 1
ATOM 2661 O O . THR A 1 358 ? -6.712 -5.667 3.783 1.00 92.12 358 THR A O 1
ATOM 2664 N N . ALA A 1 359 ? -5.630 -5.987 1.843 1.00 94.44 359 ALA A N 1
ATOM 2665 C CA . ALA A 1 359 ? -4.880 -7.145 2.325 1.00 94.44 359 ALA A CA 1
ATOM 2666 C C . ALA A 1 359 ? -3.829 -6.764 3.378 1.00 94.44 359 ALA A C 1
ATOM 2668 O O . ALA A 1 359 ? -3.694 -7.469 4.373 1.00 94.44 359 ALA A O 1
ATOM 2669 N N . ALA A 1 360 ? -3.141 -5.629 3.220 1.00 94.19 360 ALA A N 1
ATOM 2670 C CA . ALA A 1 360 ? -2.180 -5.124 4.196 1.00 94.19 360 ALA A CA 1
ATOM 2671 C C . ALA A 1 360 ? -2.856 -4.809 5.539 1.00 94.19 360 ALA A C 1
ATOM 2673 O O . ALA A 1 360 ? -2.338 -5.200 6.580 1.00 94.19 360 ALA A O 1
ATOM 2674 N N . GLN A 1 361 ? -4.033 -4.173 5.532 1.00 89.38 361 GLN A N 1
ATOM 2675 C CA . GLN A 1 361 ? -4.833 -3.962 6.744 1.00 89.38 361 GLN A CA 1
ATOM 2676 C C . GLN A 1 361 ? -5.229 -5.290 7.395 1.00 89.38 361 GLN A C 1
ATOM 2678 O O . GLN A 1 361 ? -5.177 -5.416 8.619 1.00 89.38 361 GLN A O 1
ATOM 2683 N N . SER A 1 362 ? -5.595 -6.287 6.583 1.00 89.44 362 SER A N 1
ATOM 2684 C CA . SER A 1 362 ? -5.956 -7.614 7.077 1.00 89.44 362 SER A CA 1
ATOM 2685 C C . SER A 1 362 ? -4.788 -8.287 7.809 1.00 89.44 362 SER A C 1
ATOM 2687 O O . SER A 1 362 ? -4.907 -8.626 8.986 1.00 89.44 362 SER A O 1
ATOM 2689 N N . VAL A 1 363 ? -3.627 -8.403 7.156 1.00 92.25 363 VAL A N 1
ATOM 2690 C CA . VAL A 1 363 ? -2.480 -9.162 7.688 1.00 92.25 363 VAL A CA 1
ATOM 2691 C C . VAL A 1 363 ? -1.669 -8.400 8.739 1.00 92.25 363 VAL A C 1
ATOM 2693 O O . VAL A 1 363 ? -1.118 -9.015 9.649 1.00 92.25 363 VAL A O 1
ATOM 2696 N N . LEU A 1 364 ? -1.581 -7.068 8.660 1.00 89.69 364 LEU A N 1
ATOM 2697 C CA . LEU A 1 364 ? -0.803 -6.283 9.627 1.00 89.69 364 LEU A CA 1
ATOM 2698 C C . LEU A 1 364 ? -1.590 -6.007 10.908 1.00 89.69 364 LEU A C 1
ATOM 2700 O O . LEU A 1 364 ? -1.011 -6.118 11.988 1.00 89.69 364 LEU A O 1
ATOM 2704 N N . SER A 1 365 ? -2.887 -5.701 10.791 1.00 84.44 365 SER A N 1
ATOM 2705 C CA . SER A 1 365 ? -3.672 -5.143 11.902 1.00 84.44 365 SER A CA 1
ATOM 2706 C C . SER A 1 365 ? -4.860 -6.000 12.339 1.00 84.44 365 SER A C 1
ATOM 2708 O O . SER A 1 365 ? -5.195 -5.979 13.518 1.00 84.44 365 SER A O 1
ATOM 2710 N N . LYS A 1 366 ? -5.494 -6.769 11.439 1.00 81.81 366 LYS A N 1
ATOM 2711 C CA . LYS A 1 366 ? -6.706 -7.557 11.762 1.00 81.81 366 LYS A CA 1
ATOM 2712 C C . LYS A 1 366 ? -6.452 -9.042 12.041 1.00 81.81 366 LYS A C 1
ATOM 2714 O O . LYS A 1 366 ? -7.378 -9.750 12.415 1.00 81.81 366 LYS A O 1
ATOM 2719 N N . GLY A 1 367 ? -5.224 -9.526 11.865 1.00 81.69 367 GLY A N 1
ATOM 2720 C CA . GLY A 1 367 ? -4.879 -10.932 12.111 1.00 81.69 367 GLY A CA 1
ATOM 2721 C C . GLY A 1 367 ? -5.237 -11.877 10.967 1.00 81.69 367 GLY A C 1
ATOM 2722 O O . GLY A 1 367 ? -5.211 -13.091 11.161 1.00 81.69 367 GLY A O 1
ATOM 2723 N N . GLY A 1 368 ? -5.546 -11.333 9.787 1.00 84.88 368 GLY A N 1
ATOM 2724 C CA . GLY A 1 368 ? -5.902 -12.103 8.602 1.00 84.88 368 GLY A CA 1
ATOM 2725 C C . GLY A 1 368 ? -4.824 -13.103 8.194 1.00 84.88 368 GLY A C 1
ATOM 2726 O O . GLY A 1 368 ? -3.626 -12.896 8.409 1.00 84.88 368 GLY A O 1
ATOM 2727 N N . GLY A 1 369 ? -5.266 -14.219 7.630 1.00 90.12 369 GLY A N 1
ATOM 2728 C CA . GLY A 1 369 ? -4.409 -15.324 7.220 1.00 90.12 369 GLY A CA 1
ATOM 2729 C C . GLY A 1 369 ? -4.030 -15.280 5.742 1.00 90.12 369 GLY A C 1
ATOM 2730 O O . GLY A 1 369 ? -4.288 -14.325 5.010 1.00 90.12 369 GLY A O 1
ATOM 2731 N N . VAL A 1 370 ? -3.449 -16.384 5.273 1.00 91.88 370 VAL A N 1
ATOM 2732 C CA . VAL A 1 370 ? -3.065 -16.572 3.863 1.00 91.88 370 VAL A CA 1
ATOM 2733 C C . VAL A 1 370 ? -4.273 -16.439 2.928 1.00 91.88 370 VAL A C 1
ATOM 2735 O O . VAL A 1 370 ? -4.159 -15.843 1.860 1.00 91.88 370 VAL A O 1
ATOM 2738 N N . MET A 1 371 ? -5.438 -16.949 3.339 1.00 91.94 371 MET A N 1
ATOM 2739 C CA . MET A 1 371 ? -6.662 -16.919 2.528 1.00 91.94 371 MET A CA 1
ATOM 2740 C C . MET A 1 371 ? -7.190 -15.500 2.286 1.00 91.94 371 MET A C 1
ATOM 2742 O O . MET A 1 371 ? -7.792 -15.256 1.245 1.00 91.94 371 MET A O 1
ATOM 2746 N N . ASP A 1 372 ? -6.896 -14.554 3.181 1.00 86.88 372 ASP A N 1
ATOM 2747 C CA . ASP A 1 372 ? -7.275 -13.147 3.009 1.00 86.88 372 ASP A CA 1
ATOM 2748 C C . ASP A 1 372 ? -6.319 -12.412 2.057 1.00 86.88 372 ASP A C 1
ATOM 2750 O O . ASP A 1 372 ? -6.705 -11.467 1.367 1.00 86.88 372 ASP A O 1
ATOM 2754 N N . ALA A 1 373 ? -5.057 -12.847 2.005 1.00 91.75 373 ALA A N 1
ATOM 2755 C CA . ALA A 1 373 ? -4.015 -12.209 1.206 1.00 91.75 373 ALA A CA 1
ATOM 2756 C C . ALA A 1 373 ? -3.936 -12.757 -0.232 1.00 91.75 373 ALA A C 1
ATOM 2758 O O . ALA A 1 373 ? -3.597 -12.016 -1.158 1.00 91.75 373 ALA A O 1
ATOM 2759 N N . LEU A 1 374 ? -4.275 -14.034 -0.438 1.00 94.50 374 LEU A N 1
ATOM 2760 C CA . LEU A 1 374 ? -4.195 -14.714 -1.736 1.00 94.50 374 LEU A CA 1
ATOM 2761 C C . LEU A 1 374 ? -4.994 -14.022 -2.857 1.00 94.50 374 LEU A C 1
ATOM 2763 O O . LEU A 1 374 ? -4.414 -13.805 -3.924 1.00 94.50 374 LEU A O 1
ATOM 2767 N N . PRO A 1 375 ? -6.269 -13.621 -2.662 1.00 95.44 375 PRO A N 1
ATOM 2768 C CA . PRO A 1 375 ? -7.027 -12.935 -3.706 1.00 95.44 375 PRO A CA 1
ATOM 2769 C C . PRO A 1 375 ? -6.380 -11.613 -4.123 1.00 95.44 375 PRO A C 1
ATOM 2771 O O . PRO A 1 375 ? -6.348 -11.287 -5.309 1.00 95.44 375 PRO A O 1
ATOM 2774 N N . ALA A 1 376 ? -5.812 -10.871 -3.167 1.00 95.56 376 ALA A N 1
ATOM 2775 C CA . ALA A 1 376 ? -5.106 -9.630 -3.457 1.00 95.56 376 ALA A CA 1
ATOM 2776 C C . ALA A 1 376 ? -3.813 -9.883 -4.243 1.00 95.56 376 ALA A C 1
ATOM 2778 O O . ALA A 1 376 ? -3.558 -9.189 -5.223 1.00 95.56 376 ALA A O 1
ATOM 2779 N N . MET A 1 377 ? -3.027 -10.900 -3.873 1.00 97.25 377 MET A N 1
ATOM 2780 C CA . MET A 1 377 ? -1.826 -11.293 -4.623 1.00 97.25 377 MET A CA 1
ATOM 2781 C C . MET A 1 377 ? -2.170 -11.693 -6.061 1.00 97.25 377 MET A C 1
ATOM 2783 O O . MET A 1 377 ? -1.558 -11.190 -7.002 1.00 97.25 377 MET A O 1
ATOM 2787 N N . GLY A 1 378 ? -3.184 -12.545 -6.239 1.00 96.81 378 GLY A N 1
ATOM 2788 C CA . GLY A 1 378 ? -3.661 -12.960 -7.558 1.00 96.81 378 GLY A CA 1
ATOM 2789 C C . GLY A 1 378 ? -4.145 -11.776 -8.395 1.00 96.81 378 GLY A C 1
ATOM 2790 O O . GLY A 1 378 ? -3.706 -11.612 -9.532 1.00 96.81 378 GLY A O 1
ATOM 2791 N N . GLY A 1 379 ? -4.975 -10.904 -7.815 1.00 96.69 379 GLY A N 1
ATOM 2792 C CA . GLY A 1 379 ? -5.470 -9.696 -8.478 1.00 96.69 379 GLY A CA 1
ATOM 2793 C C . GLY A 1 379 ? -4.348 -8.752 -8.915 1.00 96.69 379 GLY A C 1
ATOM 2794 O O . GLY A 1 379 ? -4.346 -8.282 -10.051 1.00 96.69 379 GLY A O 1
ATOM 2795 N N . LEU A 1 380 ? -3.344 -8.535 -8.058 1.00 98.06 380 LEU A N 1
ATOM 2796 C CA . LEU A 1 380 ? -2.166 -7.722 -8.376 1.00 98.06 380 LEU A CA 1
ATOM 2797 C C . LEU A 1 380 ? -1.352 -8.316 -9.532 1.00 98.06 380 LEU A C 1
ATOM 2799 O O . LEU A 1 380 ? -0.944 -7.582 -10.429 1.00 98.06 380 LEU A O 1
ATOM 2803 N N . LEU A 1 381 ? -1.136 -9.633 -9.553 1.00 97.94 381 LEU A N 1
ATOM 2804 C CA . LEU A 1 381 ? -0.383 -10.291 -10.625 1.00 97.94 381 LEU A CA 1
ATOM 2805 C C . LEU A 1 381 ? -1.145 -10.305 -11.956 1.00 97.94 381 LEU A C 1
ATOM 2807 O O . LEU A 1 381 ? -0.543 -10.062 -13.002 1.00 97.94 381 LEU A O 1
ATOM 2811 N N . VAL A 1 382 ? -2.464 -10.526 -11.930 1.00 97.69 382 VAL A N 1
ATOM 2812 C CA . VAL A 1 382 ? -3.318 -10.413 -13.125 1.00 97.69 382 VAL A CA 1
ATOM 2813 C C . VAL A 1 382 ? -3.278 -8.986 -13.665 1.00 97.69 382 VAL A C 1
ATOM 2815 O O . VAL A 1 382 ? -3.052 -8.785 -14.859 1.00 97.69 382 VAL A O 1
ATOM 2818 N N . PHE A 1 383 ? -3.413 -7.990 -12.788 1.00 97.56 383 PHE A N 1
ATOM 2819 C CA . PHE A 1 383 ? -3.286 -6.585 -13.160 1.00 97.56 383 PHE A CA 1
ATOM 2820 C C . PHE A 1 383 ? -1.916 -6.292 -13.787 1.00 97.56 383 PHE A C 1
ATOM 2822 O O . PHE A 1 383 ? -1.841 -5.676 -14.851 1.00 97.56 383 PHE A O 1
ATOM 2829 N N . ALA A 1 384 ? -0.836 -6.788 -13.175 1.00 97.50 384 ALA A N 1
ATOM 2830 C CA . ALA A 1 384 ? 0.516 -6.626 -13.691 1.00 97.50 384 ALA A CA 1
ATOM 2831 C C . ALA A 1 384 ? 0.667 -7.197 -15.106 1.00 97.50 384 ALA A C 1
ATOM 2833 O O . ALA A 1 384 ? 1.241 -6.543 -15.979 1.00 97.50 384 ALA A O 1
ATOM 2834 N N . ALA A 1 385 ? 0.133 -8.397 -15.348 1.00 97.06 385 ALA A N 1
ATOM 2835 C CA . ALA A 1 385 ? 0.181 -9.050 -16.651 1.00 97.06 385 ALA A CA 1
ATOM 2836 C C . ALA A 1 385 ? -0.564 -8.236 -17.720 1.00 97.06 385 ALA A C 1
ATOM 2838 O O . ALA A 1 385 ? -0.007 -7.959 -18.784 1.00 97.06 385 ALA A O 1
ATOM 2839 N N . VAL A 1 386 ? -1.787 -7.789 -17.414 1.00 97.19 386 VAL A N 1
ATOM 2840 C CA . VAL A 1 386 ? -2.615 -6.991 -18.331 1.00 97.19 386 VAL A CA 1
ATOM 2841 C C . VAL A 1 386 ? -1.944 -5.657 -18.657 1.00 97.19 386 VAL A C 1
ATOM 2843 O O . VAL A 1 386 ? -1.763 -5.322 -19.828 1.00 97.19 386 VAL A O 1
ATOM 2846 N N . VAL A 1 387 ? -1.516 -4.901 -17.645 1.00 96.81 387 VAL A N 1
ATOM 2847 C CA . VAL A 1 387 ? -0.915 -3.576 -17.859 1.00 96.81 387 VAL A CA 1
ATOM 2848 C C . VAL A 1 387 ? 0.447 -3.678 -18.539 1.00 96.81 387 VAL A C 1
ATOM 2850 O O . VAL A 1 387 ? 0.760 -2.846 -19.387 1.00 96.81 387 VAL A O 1
ATOM 2853 N N . THR A 1 388 ? 1.237 -4.714 -18.249 1.00 95.06 388 THR A N 1
ATOM 2854 C CA . THR A 1 388 ? 2.502 -4.956 -18.960 1.00 95.06 388 THR A CA 1
ATOM 2855 C C . THR A 1 388 ? 2.261 -5.269 -20.437 1.00 95.06 388 THR A C 1
ATOM 2857 O O . THR A 1 388 ? 2.978 -4.747 -21.290 1.00 95.06 388 THR A O 1
ATOM 2860 N N . ALA A 1 389 ? 1.231 -6.059 -20.766 1.00 94.81 389 ALA A N 1
ATOM 2861 C CA . ALA A 1 389 ? 0.861 -6.331 -22.155 1.00 94.81 389 ALA A CA 1
ATOM 2862 C C . ALA A 1 389 ? 0.455 -5.046 -22.899 1.00 94.81 389 ALA A C 1
ATOM 2864 O O . ALA A 1 389 ? 0.887 -4.818 -24.031 1.00 94.81 389 ALA A O 1
ATOM 2865 N N . ILE A 1 390 ? -0.301 -4.162 -22.240 1.00 94.88 390 ILE A N 1
ATOM 2866 C CA . ILE A 1 390 ? -0.646 -2.841 -22.783 1.00 94.88 390 ILE A CA 1
ATOM 2867 C C . ILE A 1 390 ? 0.621 -1.992 -22.960 1.00 94.88 390 ILE A C 1
ATOM 2869 O O . ILE A 1 390 ? 0.845 -1.443 -24.037 1.00 94.88 390 ILE A O 1
ATOM 2873 N N . ALA A 1 391 ? 1.485 -1.917 -21.945 1.00 91.75 391 ALA A N 1
ATOM 2874 C CA . ALA A 1 391 ? 2.729 -1.149 -21.990 1.00 91.75 391 ALA A CA 1
ATOM 2875 C C . ALA A 1 391 ? 3.639 -1.589 -23.143 1.00 91.75 391 ALA A C 1
ATOM 2877 O O . ALA A 1 391 ? 4.219 -0.744 -23.825 1.00 91.75 391 ALA A O 1
ATOM 2878 N N . TRP A 1 392 ? 3.712 -2.894 -23.418 1.00 90.38 392 TRP A N 1
ATOM 2879 C CA . TRP A 1 392 ? 4.476 -3.428 -24.543 1.00 90.38 392 TRP A CA 1
ATOM 2880 C C . TRP A 1 392 ? 3.971 -2.883 -25.887 1.00 90.38 392 TRP A C 1
ATOM 2882 O O . TRP A 1 392 ? 4.774 -2.535 -26.751 1.00 90.38 392 TRP A O 1
ATOM 2892 N N . ARG A 1 393 ? 2.656 -2.699 -26.059 1.00 90.50 393 ARG A N 1
ATOM 2893 C CA . ARG A 1 393 ? 2.089 -2.157 -27.304 1.00 90.50 393 ARG A CA 1
ATOM 2894 C C . ARG A 1 393 ? 2.477 -0.699 -27.573 1.00 90.50 393 ARG A C 1
ATOM 2896 O O . ARG A 1 393 ? 2.528 -0.299 -28.741 1.00 90.50 393 ARG A O 1
ATOM 2903 N N . PHE A 1 394 ? 2.736 0.070 -26.517 1.00 87.69 394 PHE A N 1
ATOM 2904 C CA . PHE A 1 394 ? 3.174 1.468 -26.581 1.00 87.69 394 PHE A CA 1
ATOM 2905 C C . PHE A 1 394 ? 4.695 1.630 -26.507 1.00 87.69 394 PHE A C 1
ATOM 2907 O O . PHE A 1 394 ? 5.205 2.727 -26.724 1.00 87.69 394 PHE A O 1
ATOM 2914 N N . PHE A 1 395 ? 5.432 0.561 -26.206 1.00 85.75 395 PHE A N 1
ATOM 2915 C CA . PHE A 1 395 ? 6.869 0.626 -26.006 1.00 85.75 395 PHE A CA 1
ATOM 2916 C C . PHE A 1 395 ? 7.609 0.993 -27.298 1.00 85.75 395 PHE A C 1
ATOM 2918 O O . PHE A 1 395 ? 7.496 0.317 -28.323 1.00 85.75 395 PHE A O 1
ATOM 2925 N N . ARG A 1 396 ? 8.419 2.056 -27.230 1.00 76.62 396 ARG A N 1
ATOM 2926 C CA . ARG A 1 396 ? 9.287 2.513 -28.322 1.00 76.62 396 ARG A CA 1
ATOM 2927 C C . ARG A 1 396 ? 10.743 2.458 -27.886 1.00 76.62 396 ARG A C 1
ATOM 2929 O O . ARG A 1 396 ? 11.099 2.968 -26.821 1.00 76.62 396 ARG A O 1
ATOM 2936 N N . TRP A 1 397 ? 11.570 1.859 -28.738 1.00 72.38 397 TRP A N 1
ATOM 2937 C CA . TRP A 1 397 ? 13.009 1.727 -28.514 1.00 72.38 397 TRP A CA 1
ATOM 2938 C C . TRP A 1 397 ? 13.757 3.053 -28.682 1.00 72.38 397 TRP A C 1
ATOM 2940 O O . TRP A 1 397 ? 14.730 3.288 -27.970 1.00 72.38 397 TRP A O 1
ATOM 2950 N N . GLU A 1 398 ? 13.293 3.910 -29.592 1.00 64.38 398 GLU A N 1
ATOM 2951 C CA . GLU A 1 398 ? 13.882 5.213 -29.906 1.00 64.38 398 GLU A CA 1
ATOM 2952 C C . GLU A 1 398 ? 12.757 6.232 -30.147 1.00 64.38 398 GLU A C 1
ATOM 2954 O O . GLU A 1 398 ? 11.676 5.868 -30.630 1.00 64.38 398 GLU A O 1
ATOM 2959 N N . ASP A 1 399 ? 13.003 7.490 -29.774 1.00 60.62 399 ASP A N 1
ATOM 2960 C CA . ASP A 1 399 ? 12.195 8.610 -30.250 1.00 60.62 399 ASP A CA 1
ATOM 2961 C C . ASP A 1 399 ? 12.595 8.859 -31.709 1.00 60.62 399 ASP A C 1
ATOM 2963 O O . ASP A 1 399 ? 13.784 8.986 -32.005 1.00 60.62 399 ASP A O 1
ATOM 2967 N N . ALA A 1 400 ? 11.602 8.799 -32.600 1.00 46.59 400 ALA A N 1
ATOM 2968 C CA . ALA A 1 400 ? 11.775 8.977 -34.041 1.00 46.59 400 ALA A CA 1
ATOM 2969 C C . ALA A 1 400 ? 12.213 10.399 -34.398 1.00 46.59 400 ALA A C 1
ATOM 2971 O O . ALA A 1 400 ? 11.726 11.336 -33.718 1.00 46.59 400 ALA A O 1
#

Radius of gyration: 36.32 Å; Cα contacts (8 Å, |Δi|>4): 548; chains: 1; bounding box: 91×47×136 Å